Protein AF-A0A3C1UYN0-F1 (afdb_monomer_lite)

Structure (mmCIF, N/CA/C/O backbone):
data_AF-A0A3C1UYN0-F1
#
_entry.id   AF-A0A3C1UYN0-F1
#
loop_
_atom_site.group_PDB
_atom_site.id
_atom_site.type_symbol
_atom_site.label_atom_id
_atom_site.label_alt_id
_atom_site.label_comp_id
_atom_site.label_asym_id
_atom_site.label_entity_id
_atom_site.label_seq_id
_atom_site.pdbx_PDB_ins_code
_atom_site.Cartn_x
_atom_site.Cartn_y
_atom_site.Cartn_z
_atom_site.occupancy
_atom_site.B_iso_or_equiv
_atom_site.auth_seq_id
_atom_site.auth_comp_id
_atom_site.auth_asym_id
_atom_site.auth_atom_id
_atom_site.pdbx_PDB_model_num
ATOM 1 N N . MET A 1 1 ? 44.140 14.321 67.690 1.00 50.53 1 MET A N 1
ATOM 2 C CA . MET A 1 1 ? 43.763 12.973 68.189 1.00 50.53 1 MET A CA 1
ATOM 3 C C . MET A 1 1 ? 42.253 12.698 68.261 1.00 50.53 1 MET A C 1
ATOM 5 O O . MET A 1 1 ? 41.887 11.531 68.219 1.00 50.53 1 MET A O 1
ATOM 9 N N . ALA A 1 2 ? 41.360 13.699 68.309 1.00 46.03 2 ALA A N 1
ATOM 10 C CA . ALA A 1 2 ? 39.905 13.461 68.285 1.00 46.03 2 ALA A CA 1
ATOM 11 C C . ALA A 1 2 ? 39.346 13.078 66.892 1.00 46.03 2 ALA A C 1
ATOM 13 O O . ALA A 1 2 ? 38.415 12.284 66.801 1.00 46.03 2 ALA A O 1
ATOM 14 N N . HIS A 1 3 ? 39.953 13.566 65.803 1.00 46.09 3 HIS A N 1
ATOM 15 C CA . HIS A 1 3 ? 39.505 13.262 64.434 1.00 46.09 3 HIS A CA 1
ATOM 16 C C . HIS A 1 3 ? 39.894 11.857 63.940 1.00 46.09 3 HIS A C 1
ATOM 18 O O . HIS A 1 3 ? 39.139 11.249 63.188 1.00 46.09 3 HIS A O 1
ATOM 24 N N . LEU A 1 4 ? 41.001 11.286 64.431 1.00 42.03 4 LEU A N 1
ATOM 25 C CA . LEU A 1 4 ? 41.433 9.931 64.055 1.00 42.03 4 LEU A CA 1
ATOM 26 C C . LEU A 1 4 ? 40.538 8.838 64.677 1.00 42.03 4 LEU A C 1
ATOM 28 O O . LEU A 1 4 ? 40.306 7.800 64.067 1.00 42.03 4 LEU A O 1
ATOM 32 N N . LYS A 1 5 ? 39.962 9.101 65.861 1.00 44.06 5 LYS A N 1
ATOM 33 C CA . LYS A 1 5 ? 39.018 8.188 66.532 1.00 44.06 5 LYS A CA 1
ATOM 34 C C . LYS A 1 5 ? 37.637 8.161 65.861 1.00 44.06 5 LYS A C 1
ATOM 36 O O . LYS A 1 5 ? 36.986 7.123 65.864 1.00 44.06 5 LYS A O 1
ATOM 41 N N . ARG A 1 6 ? 37.204 9.271 65.248 1.00 49.34 6 ARG A N 1
ATOM 42 C CA . ARG A 1 6 ? 35.920 9.349 64.522 1.00 49.34 6 ARG A CA 1
ATOM 43 C C . ARG A 1 6 ? 35.964 8.637 63.166 1.00 49.34 6 ARG A C 1
ATOM 45 O O . ARG A 1 6 ? 34.986 7.996 62.799 1.00 49.34 6 ARG A O 1
ATOM 52 N N . LEU A 1 7 ? 37.107 8.676 62.479 1.00 49.53 7 LEU A N 1
ATOM 53 C CA . LEU A 1 7 ? 37.319 7.947 61.222 1.00 49.53 7 LEU A CA 1
ATOM 54 C C . LEU A 1 7 ? 37.394 6.428 61.431 1.00 49.53 7 LEU A C 1
ATOM 56 O O . LEU A 1 7 ? 36.741 5.688 60.703 1.00 49.53 7 LEU A O 1
ATOM 60 N N . ALA A 1 8 ? 38.089 5.963 62.474 1.00 49.22 8 ALA A N 1
ATOM 61 C CA . ALA A 1 8 ? 38.132 4.536 62.807 1.00 49.22 8 ALA A CA 1
ATOM 62 C C . ALA A 1 8 ? 36.753 3.984 63.221 1.00 49.22 8 ALA A C 1
ATOM 64 O O . ALA A 1 8 ? 36.406 2.864 62.860 1.00 49.22 8 ALA A O 1
ATOM 65 N N . SER A 1 9 ? 35.936 4.784 63.920 1.00 49.06 9 SER A N 1
ATOM 66 C CA . SER A 1 9 ? 34.584 4.379 64.332 1.00 49.06 9 SER A CA 1
ATOM 67 C C . SER A 1 9 ? 33.591 4.305 63.165 1.00 49.06 9 SER A C 1
ATOM 69 O O . SER A 1 9 ? 32.697 3.465 63.196 1.00 49.06 9 SER A O 1
ATOM 71 N N . CYS A 1 10 ? 33.746 5.143 62.133 1.00 49.25 10 CYS A N 1
ATOM 72 C CA . CYS A 1 10 ? 32.914 5.064 60.926 1.00 49.25 10 CYS A CA 1
ATOM 73 C C . CYS A 1 10 ? 33.326 3.888 60.033 1.00 49.25 10 CYS A C 1
ATOM 75 O O . CYS A 1 10 ? 32.461 3.215 59.482 1.00 49.25 10 CYS A O 1
ATOM 77 N N . LEU A 1 11 ? 34.627 3.586 59.938 1.00 50.56 11 LEU A N 1
ATOM 78 C CA . LEU A 1 11 ? 35.107 2.446 59.153 1.00 50.56 11 LEU A CA 1
ATOM 79 C C . LEU A 1 11 ? 34.659 1.105 59.761 1.00 50.56 11 LEU A C 1
ATOM 81 O O . LEU A 1 11 ? 34.267 0.201 59.028 1.00 50.56 11 LEU A O 1
ATOM 85 N N . LEU A 1 12 ? 34.648 0.995 61.097 1.00 49.59 12 LEU A N 1
ATOM 86 C CA . LEU A 1 12 ? 34.168 -0.204 61.792 1.00 49.59 12 LEU A CA 1
ATOM 87 C C . LEU A 1 12 ? 32.647 -0.390 61.656 1.00 49.59 12 LEU A C 1
ATOM 89 O O . LEU A 1 12 ? 32.185 -1.518 61.530 1.00 49.59 12 LEU A O 1
ATOM 93 N N . ALA A 1 13 ? 31.874 0.703 61.641 1.00 51.28 13 ALA A N 1
ATOM 94 C CA . ALA A 1 13 ? 30.423 0.655 61.456 1.00 51.28 13 ALA A CA 1
ATOM 95 C C . ALA A 1 13 ? 30.028 0.241 60.027 1.00 51.28 13 ALA A C 1
ATOM 97 O O . ALA A 1 13 ? 29.076 -0.513 59.854 1.00 51.28 13 ALA A O 1
ATOM 98 N N . VAL A 1 14 ? 30.789 0.660 59.010 1.00 53.06 14 VAL A N 1
ATOM 99 C CA . VAL A 1 14 ? 30.553 0.252 57.613 1.00 53.06 14 VAL A CA 1
ATOM 100 C C . VAL A 1 14 ? 30.940 -1.218 57.384 1.00 53.06 14 VAL A C 1
ATOM 102 O O . VAL A 1 14 ? 30.214 -1.940 56.707 1.00 53.06 14 VAL A O 1
ATOM 105 N N . LEU A 1 15 ? 32.010 -1.712 58.019 1.00 44.66 15 LEU A N 1
ATOM 106 C CA . LEU A 1 15 ? 32.400 -3.132 57.967 1.00 44.66 15 LEU A CA 1
ATOM 107 C C . LEU A 1 15 ? 31.405 -4.070 58.679 1.00 44.66 15 LEU A C 1
ATOM 109 O O . LEU A 1 15 ? 31.243 -5.221 58.271 1.00 44.66 15 LEU A O 1
ATOM 113 N N . LEU A 1 16 ? 30.703 -3.585 59.708 1.00 43.66 16 LEU A N 1
ATOM 114 C CA . LEU A 1 16 ? 29.704 -4.377 60.436 1.00 43.66 16 LEU A CA 1
ATOM 115 C C . LEU A 1 16 ? 28.366 -4.486 59.681 1.00 43.66 16 LEU A C 1
ATOM 117 O O . LEU A 1 16 ? 27.649 -5.465 59.847 1.00 43.66 16 LEU A O 1
ATOM 121 N N . VAL A 1 17 ? 28.052 -3.529 58.799 1.00 49.62 17 VAL A N 1
ATOM 122 C CA . VAL A 1 17 ? 26.850 -3.579 57.942 1.00 49.62 17 VAL A CA 1
ATOM 123 C C . VAL A 1 17 ? 27.055 -4.499 56.730 1.00 49.62 17 VAL A C 1
ATOM 125 O O . VAL A 1 17 ? 26.119 -5.176 56.317 1.00 49.62 17 VAL A O 1
ATOM 128 N N . VAL A 1 18 ? 28.283 -4.620 56.212 1.00 46.50 18 VAL A N 1
ATOM 129 C CA . VAL A 1 18 ? 28.599 -5.538 55.096 1.00 46.50 18 VAL A CA 1
ATOM 130 C C . VAL A 1 18 ? 28.599 -7.016 55.529 1.00 46.50 18 VAL A C 1
ATOM 132 O O . VAL A 1 18 ? 28.408 -7.901 54.702 1.00 46.50 18 VAL A O 1
ATOM 135 N N . THR A 1 19 ? 28.748 -7.307 56.825 1.00 43.91 19 THR A N 1
ATOM 136 C CA . THR A 1 19 ? 28.804 -8.684 57.362 1.00 43.91 19 THR A CA 1
ATOM 137 C C . THR A 1 19 ? 27.462 -9.225 57.872 1.00 43.91 19 THR A C 1
ATOM 139 O O . THR A 1 19 ? 27.383 -10.396 58.235 1.00 43.91 19 THR A O 1
ATOM 142 N N . LEU A 1 20 ? 26.399 -8.409 57.862 1.00 41.69 20 LEU A N 1
ATOM 143 C CA . LEU A 1 20 ? 25.041 -8.795 58.278 1.00 41.69 20 LEU A CA 1
ATOM 144 C C . LEU A 1 20 ? 24.097 -9.123 57.108 1.00 41.69 20 LEU A C 1
ATOM 146 O O . LEU A 1 20 ? 22.923 -9.398 57.340 1.00 41.69 20 LEU A O 1
ATOM 150 N N . ILE A 1 21 ? 24.595 -9.144 55.867 1.00 46.25 21 ILE A N 1
ATOM 151 C CA . ILE A 1 21 ? 23.870 -9.733 54.735 1.00 46.25 21 ILE A CA 1
ATOM 152 C C . ILE A 1 21 ? 24.085 -11.253 54.814 1.00 46.25 21 ILE A C 1
ATOM 154 O O . ILE A 1 21 ? 25.233 -11.692 54.708 1.00 46.25 21 ILE A O 1
ATOM 158 N N . PRO A 1 22 ? 23.042 -12.082 55.012 1.00 38.25 22 PRO A N 1
ATOM 159 C CA . PRO A 1 22 ? 23.180 -13.529 54.912 1.00 38.25 22 PRO A CA 1
ATOM 160 C C . PRO A 1 22 ? 23.763 -13.874 53.536 1.00 38.25 22 PRO A C 1
ATOM 162 O O . PRO A 1 22 ? 23.172 -13.556 52.506 1.00 38.25 22 PRO A O 1
ATOM 165 N N . GLY A 1 23 ? 24.953 -14.479 53.527 1.00 36.84 23 GLY A N 1
ATOM 166 C CA . GLY A 1 23 ? 25.757 -14.800 52.343 1.00 36.84 23 GLY A CA 1
ATOM 167 C C . GLY A 1 23 ? 25.192 -15.933 51.483 1.00 36.84 23 GLY A C 1
ATOM 168 O O . GLY A 1 23 ? 25.898 -16.888 51.177 1.00 36.84 23 GLY A O 1
ATOM 169 N N . GLY A 1 24 ? 23.924 -15.832 51.096 1.00 38.22 24 GLY A N 1
ATOM 170 C CA . GLY A 1 24 ? 23.230 -16.814 50.277 1.00 38.22 24 GLY A CA 1
ATOM 171 C C . GLY A 1 24 ? 21.988 -16.225 49.621 1.00 38.22 24 GLY A C 1
ATOM 172 O O . GLY A 1 24 ? 20.893 -16.613 49.987 1.00 38.22 24 GLY A O 1
ATOM 173 N N . ALA A 1 25 ? 22.165 -15.267 48.705 1.00 35.44 25 ALA A N 1
ATOM 174 C CA . ALA A 1 25 ? 21.208 -14.916 47.642 1.00 35.44 25 ALA A CA 1
ATOM 175 C C . ALA A 1 25 ? 21.795 -13.816 46.730 1.00 35.44 25 ALA A C 1
ATOM 177 O O . ALA A 1 25 ? 21.196 -12.770 46.518 1.00 35.44 25 ALA A O 1
ATOM 178 N N . LEU A 1 26 ? 22.999 -14.027 46.197 1.00 34.81 26 LEU A N 1
ATOM 179 C CA . LEU A 1 26 ? 23.403 -13.398 44.935 1.00 34.81 26 LEU A CA 1
ATOM 180 C C . LEU A 1 26 ? 23.264 -14.478 43.860 1.00 34.81 26 LEU A C 1
ATOM 182 O O . LEU A 1 26 ? 24.245 -14.991 43.330 1.00 34.81 26 LEU A O 1
ATOM 186 N N . GLN A 1 27 ? 22.018 -14.891 43.621 1.00 32.69 27 GLN A N 1
ATOM 187 C CA . GLN A 1 27 ? 21.652 -15.438 42.325 1.00 32.69 27 GLN A CA 1
ATOM 188 C C . GLN A 1 27 ? 21.582 -14.245 41.381 1.00 32.69 27 GLN A C 1
ATOM 190 O O . GLN A 1 27 ? 20.968 -13.224 41.687 1.00 32.69 27 GLN A O 1
ATOM 195 N N . THR A 1 28 ? 22.297 -14.365 40.272 1.00 31.72 28 THR A N 1
ATOM 196 C CA . THR A 1 28 ? 22.085 -13.582 39.062 1.00 31.72 28 THR A CA 1
ATOM 197 C C . THR A 1 28 ? 20.589 -13.364 38.871 1.00 31.72 28 THR A C 1
ATOM 199 O O . THR A 1 28 ? 19.851 -14.343 38.785 1.00 31.72 28 THR A O 1
ATOM 202 N N . ALA A 1 29 ? 20.145 -12.107 38.844 1.00 34.09 29 ALA A N 1
ATOM 203 C CA . ALA A 1 29 ? 18.816 -11.788 38.355 1.00 34.09 29 ALA A CA 1
ATOM 204 C C . ALA A 1 29 ? 18.772 -12.248 36.894 1.00 34.09 29 ALA A C 1
ATOM 206 O O . ALA A 1 29 ? 19.296 -11.578 36.004 1.00 34.09 29 ALA A O 1
ATOM 207 N N . GLU A 1 30 ? 18.227 -13.442 36.670 1.00 33.12 30 GLU A N 1
ATOM 208 C CA . GLU A 1 30 ? 17.590 -13.762 35.403 1.00 33.12 30 GLU A CA 1
ATOM 209 C C . GLU A 1 30 ? 16.625 -12.612 35.115 1.00 33.12 30 GLU A C 1
ATOM 211 O O . GLU A 1 30 ? 15.987 -12.093 36.034 1.00 33.12 30 GLU A O 1
ATOM 216 N N . ALA A 1 31 ? 16.583 -12.147 33.868 1.00 37.03 31 ALA A N 1
ATOM 217 C CA . ALA A 1 31 ? 15.584 -11.182 33.452 1.00 37.03 31 ALA A CA 1
ATOM 218 C C . ALA A 1 31 ? 14.214 -11.817 33.711 1.00 37.03 31 ALA A C 1
ATOM 220 O O . ALA A 1 31 ? 13.768 -12.659 32.938 1.00 37.03 31 ALA A O 1
ATOM 221 N N . THR A 1 32 ? 13.599 -11.489 34.847 1.00 41.66 32 THR A N 1
ATOM 222 C CA . THR A 1 32 ? 12.264 -11.959 35.182 1.00 41.66 32 THR A CA 1
ATOM 223 C C . THR A 1 32 ? 11.344 -11.361 34.131 1.00 41.66 32 THR A C 1
ATOM 225 O O . THR A 1 32 ? 11.115 -10.151 34.132 1.00 41.66 32 THR A O 1
ATOM 228 N N . GLU A 1 33 ? 10.891 -12.180 33.183 1.00 55.75 33 GLU A N 1
ATOM 229 C CA . GLU A 1 33 ? 9.870 -11.769 32.227 1.00 55.75 33 GLU A CA 1
ATOM 230 C C . GLU A 1 33 ? 8.678 -11.221 33.018 1.00 55.75 33 GLU A C 1
ATOM 232 O O . GLU A 1 33 ? 8.200 -11.854 33.962 1.00 55.75 33 GLU A O 1
ATOM 237 N N . THR A 1 34 ? 8.227 -10.012 32.680 1.00 65.62 34 THR A N 1
ATOM 238 C CA . THR A 1 34 ? 7.018 -9.428 33.266 1.00 65.62 34 THR A CA 1
ATOM 239 C C . THR A 1 34 ? 5.837 -10.357 32.981 1.00 65.62 34 THR A C 1
ATOM 241 O O . THR A 1 34 ? 5.560 -10.616 31.803 1.00 65.62 34 THR A O 1
ATOM 244 N N . PRO A 1 35 ? 5.133 -10.863 34.013 1.00 80.06 35 PRO A N 1
ATOM 245 C CA . PRO A 1 35 ? 4.028 -11.790 33.816 1.00 80.06 35 PRO A CA 1
ATOM 246 C C . PRO A 1 35 ? 2.983 -11.227 32.856 1.00 80.06 35 PRO A C 1
ATOM 248 O O . PRO A 1 35 ? 2.563 -10.076 32.975 1.00 80.06 35 PRO A O 1
ATOM 251 N N . THR A 1 36 ? 2.576 -12.053 31.894 1.00 85.81 36 THR A N 1
ATOM 252 C CA . THR A 1 36 ? 1.597 -11.696 30.865 1.00 85.81 36 THR A CA 1
ATOM 253 C C . THR A 1 36 ? 0.466 -12.721 30.858 1.00 85.81 36 THR A C 1
ATOM 255 O O . THR A 1 36 ? 0.711 -13.925 30.914 1.00 85.81 36 THR A O 1
ATOM 258 N N . LEU A 1 37 ? -0.779 -12.248 30.792 1.00 87.62 37 LEU A N 1
ATOM 259 C CA . LEU A 1 37 ? -1.987 -13.057 30.651 1.00 87.62 37 LEU A CA 1
ATOM 260 C C . LEU A 1 37 ? -2.541 -12.901 29.234 1.00 87.62 37 LEU A C 1
ATOM 262 O O . LEU A 1 37 ? -2.675 -11.784 28.729 1.00 87.62 37 LEU A O 1
ATOM 266 N N . THR A 1 38 ? -2.874 -14.019 28.593 1.00 87.88 38 THR A N 1
ATOM 267 C CA . THR A 1 38 ? -3.329 -14.056 27.194 1.00 87.88 38 THR A CA 1
ATOM 268 C C . THR A 1 38 ? -4.447 -15.097 27.052 1.00 87.88 38 THR A C 1
ATOM 270 O O . THR A 1 38 ? -4.182 -16.225 26.643 1.00 87.88 38 THR A O 1
ATOM 273 N N . PRO A 1 39 ? -5.690 -14.791 27.473 1.00 88.12 39 PRO A N 1
ATOM 274 C CA . PRO A 1 39 ? -6.827 -15.672 27.214 1.00 88.12 39 PRO A CA 1
ATOM 275 C C . PRO A 1 39 ? -7.014 -15.920 25.711 1.00 88.12 39 PRO A C 1
ATOM 277 O O . PRO A 1 39 ? -6.682 -15.065 24.885 1.00 88.12 39 PRO A O 1
ATOM 280 N N . ASP A 1 40 ? -7.585 -17.079 25.370 1.00 85.75 40 ASP A N 1
ATOM 281 C CA . ASP A 1 40 ? -7.901 -17.414 23.983 1.00 85.75 40 ASP A CA 1
ATOM 282 C C . ASP A 1 40 ? -8.836 -16.355 23.371 1.00 85.75 40 ASP A C 1
ATOM 284 O O . ASP A 1 40 ? -9.818 -15.948 24.006 1.00 85.75 40 ASP A O 1
ATOM 288 N N . PRO A 1 41 ? -8.562 -15.897 22.139 1.00 86.12 41 PRO A N 1
ATOM 289 C CA . PRO A 1 41 ? -9.406 -14.920 21.473 1.00 86.12 41 PRO A CA 1
ATOM 290 C C . PRO A 1 41 ? -10.778 -15.513 21.136 1.00 86.12 41 PRO A C 1
ATOM 292 O O . PRO A 1 41 ? -10.902 -16.669 20.727 1.00 86.12 41 PRO A O 1
ATOM 295 N N . VAL A 1 42 ? -11.818 -14.688 21.237 1.00 85.44 42 VAL A N 1
ATOM 296 C CA . VAL A 1 42 ? -13.177 -15.056 20.830 1.00 85.44 42 VAL A CA 1
ATOM 297 C C . VAL A 1 42 ? -13.378 -14.653 19.375 1.00 85.44 42 VAL A C 1
ATOM 299 O O . VAL A 1 42 ? -13.239 -13.480 19.032 1.00 85.44 42 VAL A O 1
ATOM 302 N N . VAL A 1 43 ? -13.731 -15.615 18.520 1.00 78.69 43 VAL A N 1
ATOM 303 C CA . VAL A 1 43 ? -13.948 -15.398 17.083 1.00 78.69 43 VAL A CA 1
ATOM 304 C C . VAL A 1 43 ? -15.414 -15.645 16.736 1.00 78.69 43 VAL A C 1
ATOM 306 O O . VAL A 1 43 ? -15.921 -16.749 16.934 1.00 78.69 43 VAL A O 1
ATOM 309 N N . ASN A 1 44 ? -16.092 -14.648 16.163 1.00 75.50 44 ASN A N 1
ATOM 310 C CA . ASN A 1 44 ? -17.348 -14.873 15.453 1.00 75.50 44 ASN A CA 1
ATOM 311 C C . ASN A 1 44 ? -17.028 -15.334 14.027 1.00 75.50 44 ASN A C 1
ATOM 313 O O . ASN A 1 44 ? -16.635 -14.531 13.183 1.00 75.50 44 ASN A O 1
ATOM 317 N N . SER A 1 45 ? -17.213 -16.625 13.749 1.00 66.69 45 SER A N 1
ATOM 318 C CA . SER A 1 45 ? -16.909 -17.211 12.439 1.00 66.69 45 SER A CA 1
ATOM 319 C C . SER A 1 45 ? -17.837 -16.753 11.311 1.00 66.69 45 SER A C 1
ATOM 321 O O . SER A 1 45 ? -17.454 -16.894 10.155 1.00 66.69 45 SER A O 1
ATOM 323 N N . ALA A 1 46 ? -19.031 -16.223 11.612 1.00 58.81 46 ALA A N 1
ATOM 324 C CA . ALA A 1 46 ? -19.941 -15.717 10.582 1.00 58.81 46 ALA A CA 1
ATOM 325 C C . ALA A 1 46 ? -19.373 -14.452 9.927 1.00 58.81 46 ALA A C 1
ATOM 327 O O . ALA A 1 46 ? -19.329 -14.345 8.706 1.00 58.81 46 ALA A O 1
ATOM 328 N N . ASP A 1 47 ? -18.844 -13.546 10.745 1.00 62.91 47 ASP A N 1
ATOM 329 C CA . ASP A 1 47 ? -18.383 -12.233 10.291 1.00 62.91 47 ASP A CA 1
ATOM 330 C C . ASP A 1 47 ? -16.860 -12.103 10.377 1.00 62.91 47 ASP A C 1
ATOM 332 O O . ASP A 1 47 ? -16.310 -11.030 10.157 1.00 62.91 47 ASP A O 1
ATOM 336 N N . ASN A 1 48 ? -16.164 -13.192 10.711 1.00 67.50 48 ASN A N 1
ATOM 337 C CA . ASN A 1 48 ? -14.723 -13.262 10.938 1.00 67.50 48 ASN A CA 1
ATOM 338 C C . ASN A 1 48 ? -14.194 -12.126 11.836 1.00 67.50 48 ASN A C 1
ATOM 340 O O . ASN A 1 48 ? -13.127 -11.579 11.568 1.00 67.50 48 ASN A O 1
ATOM 344 N N . VAL A 1 49 ? -14.966 -11.724 12.851 1.00 75.69 49 VAL A N 1
ATOM 345 C CA . VAL A 1 49 ? -14.589 -10.700 13.839 1.00 75.69 49 VAL A CA 1
ATOM 346 C C . VAL A 1 49 ? -13.998 -11.392 15.058 1.00 75.69 49 VAL A C 1
ATOM 348 O O . VAL A 1 49 ? -14.599 -12.317 15.604 1.00 75.69 49 VAL A O 1
ATOM 351 N N . THR A 1 50 ? -12.850 -10.906 15.506 1.00 80.75 50 THR A N 1
ATOM 352 C CA . THR A 1 50 ? -12.100 -11.423 16.646 1.00 80.75 50 THR A CA 1
ATOM 353 C C . THR A 1 50 ? -12.014 -10.364 17.735 1.00 80.75 50 THR A C 1
ATOM 355 O O . THR A 1 50 ? -11.563 -9.249 17.473 1.00 80.75 50 THR A O 1
ATOM 358 N N . LEU A 1 51 ? -12.385 -10.732 18.960 1.00 89.50 51 LEU A N 1
ATOM 359 C CA . LEU A 1 51 ? -12.089 -9.984 20.179 1.00 89.50 51 LEU A CA 1
ATOM 360 C C . LEU A 1 51 ? -10.978 -10.720 20.936 1.00 89.50 51 LEU A C 1
ATOM 362 O O . LEU A 1 51 ? -11.163 -11.861 21.362 1.00 89.50 51 LEU A O 1
ATOM 366 N N . SER A 1 52 ? -9.833 -10.072 21.113 1.00 90.44 52 SER A N 1
ATOM 367 C CA . SER A 1 52 ? -8.733 -10.554 21.945 1.00 90.44 52 SER A CA 1
ATOM 368 C C . SER A 1 52 ? -8.520 -9.632 23.141 1.00 90.44 52 SER A C 1
ATOM 370 O O . SER A 1 52 ? -8.877 -8.450 23.124 1.00 90.44 52 SER A O 1
ATOM 372 N N . LYS A 1 53 ? -7.954 -10.193 24.210 1.00 93.25 53 LYS A N 1
ATOM 373 C CA . LYS A 1 53 ? -7.649 -9.470 25.440 1.00 93.25 53 LYS A CA 1
ATOM 374 C C . LYS A 1 53 ? -6.325 -9.955 26.005 1.00 93.25 53 LYS A C 1
ATOM 376 O O . LYS A 1 53 ? -6.077 -11.155 26.018 1.00 93.25 53 LYS A O 1
ATOM 381 N N . THR A 1 54 ? -5.488 -9.040 26.469 1.00 94.25 54 THR A N 1
ATOM 382 C CA . THR A 1 54 ? -4.203 -9.347 27.105 1.00 94.25 54 THR A CA 1
ATOM 383 C C . THR A 1 54 ? -4.017 -8.494 28.351 1.00 94.25 54 THR A C 1
ATOM 385 O O . THR A 1 54 ? -4.633 -7.436 28.475 1.00 94.25 54 THR A O 1
ATOM 388 N N . ALA A 1 55 ? -3.187 -8.948 29.288 1.00 94.44 55 ALA A N 1
ATOM 389 C CA . ALA A 1 55 ? -2.781 -8.140 30.431 1.00 94.44 55 ALA A CA 1
ATOM 390 C C . ALA A 1 55 ? -1.296 -8.331 30.735 1.00 94.44 55 ALA A C 1
ATOM 392 O O . ALA A 1 55 ? -0.819 -9.462 30.742 1.00 94.44 55 ALA A O 1
ATOM 393 N N . VAL A 1 56 ? -0.579 -7.246 31.010 1.00 94.25 56 VAL A N 1
ATOM 394 C CA . VAL A 1 56 ? 0.839 -7.257 31.389 1.00 94.25 56 VAL A CA 1
ATOM 395 C C . VAL A 1 56 ? 0.969 -6.685 32.792 1.00 94.25 56 VAL A C 1
ATOM 397 O O . VAL A 1 56 ? 0.422 -5.622 33.087 1.00 94.25 56 VAL A O 1
ATOM 400 N N . GLN A 1 57 ? 1.682 -7.381 33.671 1.00 91.56 57 GLN A N 1
ATOM 401 C CA . GLN A 1 57 ? 1.893 -6.913 35.034 1.00 91.56 57 GLN A CA 1
ATOM 402 C C . GLN A 1 57 ? 2.846 -5.709 35.049 1.00 91.56 57 GLN A C 1
ATOM 404 O O . GLN A 1 57 ? 3.976 -5.799 34.569 1.00 91.56 57 GLN A O 1
ATOM 409 N N . THR A 1 58 ? 2.410 -4.591 35.634 1.00 91.38 58 THR A N 1
ATOM 410 C CA . THR A 1 58 ? 3.205 -3.354 35.746 1.00 91.38 58 THR A CA 1
ATOM 411 C C . THR A 1 58 ? 3.708 -3.089 37.163 1.00 91.38 58 THR A C 1
ATOM 413 O O . THR A 1 58 ? 4.699 -2.381 37.337 1.00 91.38 58 THR A O 1
ATOM 416 N N . ALA A 1 59 ? 3.054 -3.664 38.175 1.00 87.56 59 ALA A N 1
ATOM 417 C CA . ALA A 1 59 ? 3.510 -3.692 39.564 1.00 87.56 59 ALA A CA 1
ATOM 418 C C . ALA A 1 59 ?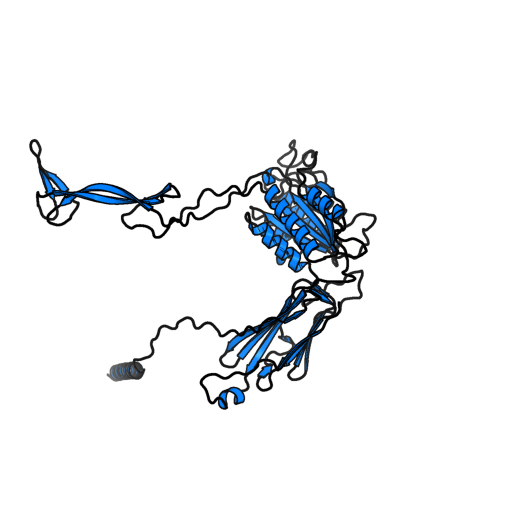 3.017 -4.972 40.260 1.00 87.56 59 ALA A C 1
ATOM 420 O O . ALA A 1 59 ? 2.282 -5.760 39.672 1.00 87.56 59 ALA A O 1
ATOM 421 N N . ILE A 1 60 ? 3.398 -5.180 41.524 1.00 83.44 60 ILE A N 1
ATOM 422 C CA . ILE A 1 60 ? 3.029 -6.384 42.297 1.00 83.44 60 ILE A CA 1
ATOM 423 C C . ILE A 1 60 ? 1.518 -6.656 42.246 1.00 83.44 60 ILE A C 1
ATOM 425 O O . ILE A 1 60 ? 1.104 -7.802 42.094 1.00 83.44 60 ILE A O 1
ATOM 429 N N . ASP A 1 61 ? 0.710 -5.607 42.326 1.00 87.50 61 ASP A N 1
ATOM 430 C CA . ASP A 1 61 ? -0.747 -5.649 42.345 1.00 87.50 61 ASP A CA 1
ATOM 431 C C . ASP A 1 61 ? -1.391 -4.906 41.165 1.00 87.50 61 ASP A C 1
ATOM 433 O O . ASP A 1 61 ? -2.610 -4.807 41.131 1.00 87.50 61 ASP A O 1
ATOM 437 N N . GLU A 1 62 ? -0.622 -4.425 40.182 1.00 92.88 62 GLU A N 1
ATOM 438 C CA . GLU A 1 62 ? -1.138 -3.613 39.069 1.00 92.88 62 GLU A CA 1
ATOM 439 C C . GLU A 1 62 ? -0.884 -4.260 37.709 1.00 92.88 62 GLU A C 1
ATOM 441 O O . GLU A 1 62 ? 0.201 -4.786 37.441 1.00 92.88 62 GLU A O 1
ATOM 446 N N . TRP A 1 63 ? -1.885 -4.168 36.836 1.00 94.62 63 TRP A N 1
ATOM 447 C CA . TRP A 1 63 ? -1.886 -4.772 35.508 1.00 94.62 63 TRP A CA 1
ATOM 448 C C . TRP A 1 63 ? -2.371 -3.776 34.464 1.00 94.62 63 TRP A C 1
ATOM 450 O O . TRP A 1 63 ? -3.384 -3.109 34.660 1.00 94.62 63 TRP A O 1
ATOM 460 N N . GLU A 1 64 ? -1.681 -3.718 33.331 1.00 96.62 64 GLU A N 1
ATOM 461 C CA . GLU A 1 64 ? -2.132 -3.012 32.137 1.00 96.62 64 GLU A CA 1
ATOM 462 C C . GLU A 1 64 ? -2.849 -3.991 31.213 1.00 96.62 64 GLU A C 1
ATOM 464 O O . GLU A 1 64 ? -2.274 -4.984 30.774 1.00 96.62 64 GLU A O 1
ATOM 469 N N . VAL A 1 65 ? -4.120 -3.723 30.942 1.00 96.50 65 VAL A N 1
ATOM 470 C CA . VAL A 1 65 ? -5.021 -4.577 30.177 1.00 96.50 65 VAL A CA 1
ATOM 471 C C . VAL A 1 65 ? -5.275 -3.948 28.815 1.00 96.50 65 VAL A C 1
ATOM 473 O O . VAL A 1 65 ? -5.593 -2.766 28.732 1.00 96.50 65 VAL A O 1
ATOM 476 N N . THR A 1 66 ? -5.174 -4.742 27.750 1.00 95.44 66 THR A N 1
ATOM 477 C CA . THR A 1 66 ? -5.477 -4.321 26.377 1.00 95.44 66 THR A CA 1
ATOM 478 C C . THR A 1 66 ? -6.562 -5.210 25.780 1.00 95.44 66 THR A C 1
ATOM 480 O O . THR A 1 66 ? -6.404 -6.428 25.728 1.00 95.44 66 THR A O 1
ATOM 483 N N . LEU A 1 67 ? -7.654 -4.611 25.299 1.00 93.50 67 LEU A N 1
ATOM 484 C CA . LEU A 1 67 ? -8.605 -5.265 24.398 1.00 93.50 67 LEU A CA 1
ATOM 485 C C . LEU A 1 67 ? -8.309 -4.866 22.963 1.00 93.50 67 LEU A C 1
ATOM 487 O O . LEU A 1 67 ? -8.038 -3.699 22.680 1.00 93.50 67 LEU A O 1
ATOM 491 N N . GLN A 1 68 ? -8.425 -5.825 22.055 1.00 89.94 68 GLN A N 1
ATOM 492 C CA . GLN A 1 68 ? -8.268 -5.602 20.631 1.00 89.94 68 GLN A CA 1
ATOM 493 C C . GLN A 1 68 ? -9.404 -6.268 19.861 1.00 89.94 68 GLN A C 1
ATOM 495 O O . GLN A 1 68 ? -9.741 -7.430 20.075 1.00 89.94 68 GLN A O 1
ATOM 500 N N . ILE A 1 69 ? -9.977 -5.516 18.930 1.00 85.25 69 ILE A N 1
ATOM 501 C CA . ILE A 1 69 ? -10.955 -6.000 17.964 1.00 85.25 69 ILE A CA 1
ATOM 502 C C . ILE A 1 69 ? -10.277 -6.016 16.602 1.00 85.25 69 ILE A C 1
ATOM 504 O O . ILE A 1 69 ? -9.670 -5.025 16.198 1.00 85.25 69 ILE A O 1
ATOM 508 N N . SER A 1 70 ? -10.370 -7.132 15.891 1.00 75.00 70 SER A N 1
ATOM 509 C CA . SER A 1 70 ? -9.776 -7.316 14.563 1.00 75.00 70 SER A CA 1
ATOM 510 C C . SER A 1 70 ? -10.659 -8.210 13.690 1.00 75.00 70 SER A C 1
ATOM 512 O O . SER A 1 70 ? -11.609 -8.812 14.183 1.00 75.00 70 SER A O 1
ATOM 514 N N . GLY A 1 71 ? -10.371 -8.298 12.390 1.00 65.75 71 GLY A N 1
ATOM 515 C CA . GLY A 1 71 ? -11.134 -9.138 11.459 1.00 65.75 71 GLY A CA 1
ATOM 516 C C . GLY A 1 71 ? -12.192 -8.372 10.650 1.00 65.75 71 GLY A C 1
ATOM 517 O O . GLY A 1 71 ? -11.943 -7.232 10.274 1.00 65.75 71 GLY A O 1
ATOM 518 N N . GLY A 1 72 ? -13.330 -9.003 10.331 1.00 54.94 72 GLY A N 1
ATOM 519 C CA . GLY A 1 72 ? -14.458 -8.393 9.605 1.00 54.94 72 GLY A CA 1
ATOM 520 C C . GLY A 1 72 ? -14.622 -8.857 8.147 1.00 54.94 72 GLY A C 1
ATOM 521 O O . GLY A 1 72 ? -13.967 -8.384 7.216 1.00 54.94 72 GLY A O 1
ATOM 522 N N . GLY A 1 73 ? -15.570 -9.759 7.905 1.00 52.44 73 GLY A N 1
ATOM 523 C CA . GLY A 1 73 ? -15.875 -10.366 6.615 1.00 52.44 73 GLY A CA 1
ATOM 524 C C . GLY A 1 73 ? -16.915 -11.481 6.689 1.00 52.44 73 GLY A C 1
ATOM 525 O O . GLY A 1 73 ? -16.520 -12.635 6.678 1.00 52.44 73 GLY A O 1
ATOM 526 N N . SER A 1 74 ? -18.214 -11.152 6.649 1.00 44.72 74 SER A N 1
ATOM 527 C CA . SER A 1 74 ? -19.100 -11.563 5.539 1.00 44.72 74 SER A CA 1
ATOM 528 C C . SER A 1 74 ? -20.517 -10.933 5.606 1.00 44.72 74 SER A C 1
ATOM 530 O O . SER A 1 74 ? -21.155 -10.932 6.644 1.00 44.72 74 SER A O 1
ATOM 532 N N . THR A 1 75 ? -21.017 -10.456 4.447 1.00 41.53 75 THR A N 1
ATOM 533 C CA . THR A 1 75 ? -22.426 -10.103 4.074 1.00 41.53 75 THR A CA 1
ATOM 534 C C . THR A 1 75 ? -23.119 -8.910 4.783 1.00 41.53 75 THR A C 1
ATOM 536 O O . THR A 1 75 ? -22.803 -8.600 5.915 1.00 41.53 75 THR A O 1
ATOM 539 N N . SER A 1 76 ? -24.046 -8.122 4.209 1.00 39.19 76 SER A N 1
ATOM 540 C CA . SER A 1 76 ? -24.734 -8.113 2.899 1.00 39.19 76 SER A CA 1
ATOM 541 C C . SER A 1 76 ? -24.854 -6.719 2.238 1.00 39.19 76 SER A C 1
ATOM 543 O O . SER A 1 76 ? -25.443 -6.624 1.168 1.00 39.19 76 SER A O 1
ATOM 545 N N . VAL A 1 77 ? -24.286 -5.640 2.793 1.00 48.47 77 VAL A N 1
ATOM 546 C CA . VAL A 1 77 ? -24.107 -4.351 2.081 1.00 48.47 77 VAL A CA 1
ATOM 547 C C . VAL A 1 77 ? -22.846 -3.651 2.607 1.00 48.47 77 VAL A C 1
ATOM 549 O O . VAL A 1 77 ? -22.923 -2.671 3.341 1.00 48.47 77 VAL A O 1
ATOM 552 N N . LYS A 1 78 ? -21.650 -4.151 2.265 1.00 53.50 78 LYS A N 1
ATOM 553 C CA . LYS A 1 78 ? -20.424 -3.379 2.534 1.00 53.50 78 LYS A CA 1
ATOM 554 C C . LYS A 1 78 ? -20.395 -2.169 1.588 1.00 53.50 78 LYS A C 1
ATOM 556 O O . LYS A 1 78 ? -20.573 -2.380 0.378 1.00 53.50 78 LYS A O 1
ATOM 561 N N . PRO A 1 79 ? -20.179 -0.933 2.086 1.00 61.28 79 PRO A N 1
ATOM 562 C CA . PRO A 1 79 ? -19.990 0.221 1.219 1.00 61.28 79 PRO A CA 1
ATOM 563 C C . PRO A 1 79 ? -18.847 -0.088 0.256 1.00 61.28 79 PRO A C 1
ATOM 565 O O . PRO A 1 79 ? -17.804 -0.608 0.655 1.00 61.28 79 PRO A O 1
ATOM 568 N N . GLN A 1 80 ? -19.082 0.156 -1.029 1.00 75.75 80 GLN A N 1
ATOM 569 C CA . GLN A 1 80 ? -18.079 -0.121 -2.039 1.00 75.75 80 GLN A CA 1
ATOM 570 C C . GLN A 1 80 ? -16.859 0.771 -1.793 1.00 75.75 80 GLN A C 1
ATOM 572 O O . GLN A 1 80 ? -17.004 1.966 -1.536 1.00 75.75 80 GLN A O 1
ATOM 577 N N . ILE A 1 81 ? -15.663 0.198 -1.872 1.00 83.62 81 ILE A N 1
ATOM 578 C CA . ILE A 1 81 ? -14.409 0.956 -1.841 1.00 83.62 81 ILE A CA 1
ATOM 579 C C . ILE A 1 81 ? -13.803 1.028 -3.240 1.00 83.62 81 ILE A C 1
ATOM 581 O O . ILE A 1 81 ? -13.967 0.114 -4.048 1.00 83.62 81 ILE A O 1
ATOM 585 N N . ASP A 1 82 ? -13.070 2.100 -3.514 1.00 90.38 82 ASP A N 1
ATOM 586 C CA . ASP A 1 82 ? -12.356 2.289 -4.771 1.00 90.38 82 ASP A CA 1
ATOM 587 C C . ASP A 1 82 ? -10.856 2.307 -4.509 1.00 90.38 82 ASP A C 1
ATOM 589 O O . ASP A 1 82 ? -10.373 3.101 -3.708 1.00 90.38 82 ASP A O 1
ATOM 593 N N . ILE A 1 83 ? -10.112 1.455 -5.205 1.00 94.31 83 ILE A N 1
ATOM 594 C CA . ILE A 1 83 ? -8.657 1.363 -5.103 1.00 94.31 83 ILE A CA 1
ATOM 595 C C . ILE A 1 83 ? -8.067 1.655 -6.480 1.00 94.31 83 ILE A C 1
ATOM 597 O O . ILE A 1 83 ? -8.480 1.069 -7.479 1.00 94.31 83 ILE A O 1
ATOM 601 N N . VAL A 1 84 ? -7.079 2.543 -6.554 1.00 97.94 84 VAL A N 1
ATOM 602 C CA . VAL A 1 84 ? -6.274 2.741 -7.763 1.00 97.94 84 VAL A CA 1
ATOM 603 C C . VAL A 1 84 ? -4.819 2.431 -7.463 1.00 97.94 84 VAL A C 1
ATOM 605 O O . VAL A 1 84 ? -4.193 3.071 -6.619 1.00 97.94 84 VAL A O 1
ATOM 608 N N . LEU A 1 85 ? -4.293 1.451 -8.192 1.00 98.31 85 LEU A N 1
ATOM 609 C CA . LEU A 1 85 ? -2.887 1.077 -8.179 1.00 98.31 85 LEU A CA 1
ATOM 610 C C . LEU A 1 85 ? -2.148 1.970 -9.178 1.00 98.31 85 LEU A C 1
ATOM 612 O O . LEU A 1 85 ? -2.417 1.908 -10.379 1.00 98.31 85 LEU A O 1
ATOM 616 N N . VAL A 1 86 ? -1.251 2.822 -8.686 1.00 98.25 86 VAL A N 1
ATOM 617 C CA . VAL A 1 86 ? -0.426 3.733 -9.488 1.00 98.25 86 VAL A CA 1
ATOM 618 C C . VAL A 1 86 ? 1.005 3.227 -9.427 1.00 98.25 86 VAL A C 1
ATOM 620 O O . VAL A 1 86 ? 1.652 3.305 -8.388 1.00 98.25 86 VAL A O 1
ATOM 623 N N . THR A 1 87 ? 1.487 2.667 -10.528 1.00 96.62 87 THR A N 1
ATOM 624 C CA . THR A 1 87 ? 2.736 1.895 -10.524 1.00 96.62 87 THR A CA 1
ATOM 625 C C . THR A 1 87 ? 3.748 2.512 -11.463 1.00 96.62 87 THR A C 1
ATOM 627 O O . THR A 1 87 ? 3.411 2.830 -12.608 1.00 96.62 87 THR A O 1
ATOM 630 N N . ASP A 1 88 ? 4.973 2.661 -10.973 1.00 95.38 88 ASP A N 1
ATOM 631 C CA . ASP A 1 88 ? 6.107 3.060 -11.789 1.00 95.38 88 ASP A CA 1
ATOM 632 C C . ASP A 1 88 ? 6.480 1.940 -12.773 1.00 95.38 88 ASP A C 1
ATOM 634 O O . ASP A 1 88 ? 6.553 0.766 -12.416 1.00 95.38 88 ASP A O 1
ATOM 638 N N . TYR A 1 89 ? 6.682 2.318 -14.027 1.00 95.00 89 TYR A N 1
ATOM 639 C CA . TYR A 1 89 ? 7.157 1.502 -15.144 1.00 95.00 89 TYR A CA 1
ATOM 640 C C . TYR A 1 89 ? 8.344 2.197 -15.838 1.00 95.00 89 TYR A C 1
ATOM 642 O O . TYR A 1 89 ? 8.625 1.956 -17.017 1.00 95.00 89 TYR A O 1
ATOM 650 N N . SER A 1 90 ? 9.028 3.106 -15.140 1.00 91.69 90 SER A N 1
ATOM 651 C CA . SER A 1 90 ? 10.318 3.661 -15.543 1.00 91.69 90 SER A CA 1
ATOM 652 C C . SER A 1 90 ? 11.344 2.547 -15.789 1.00 91.69 90 SER A C 1
ATOM 654 O O . SER A 1 90 ? 11.185 1.406 -15.356 1.00 91.69 90 SER A O 1
ATOM 656 N N . GLU A 1 91 ? 12.406 2.846 -16.538 1.00 88.38 91 GLU A N 1
ATOM 657 C CA . GLU A 1 91 ? 13.395 1.825 -16.911 1.00 88.38 91 GLU A CA 1
ATOM 658 C C . GLU A 1 91 ? 14.074 1.172 -15.697 1.00 88.38 91 GLU A C 1
ATOM 660 O O . GLU A 1 91 ? 14.430 -0.006 -15.770 1.00 88.38 91 GLU A O 1
ATOM 665 N N . SER A 1 92 ? 14.199 1.885 -14.569 1.00 87.06 92 SER A N 1
ATOM 666 C CA . SER A 1 92 ? 14.775 1.340 -13.334 1.00 87.06 92 SER A CA 1
ATOM 667 C C . SER A 1 92 ? 13.980 0.165 -12.772 1.00 87.06 92 SER A C 1
ATOM 669 O O . SER A 1 92 ? 14.586 -0.734 -12.185 1.00 87.06 92 SER A O 1
ATOM 671 N N . MET A 1 93 ? 12.675 0.096 -13.047 1.00 89.69 93 MET A N 1
ATOM 672 C CA . MET A 1 93 ? 11.810 -1.007 -12.626 1.00 89.69 93 MET A CA 1
ATOM 673 C C . MET A 1 93 ? 12.121 -2.328 -13.351 1.00 89.69 93 MET A C 1
ATOM 675 O O . MET A 1 93 ? 11.710 -3.393 -12.893 1.00 89.69 93 MET A O 1
ATOM 679 N N . ASN A 1 94 ? 12.888 -2.303 -14.445 1.00 88.81 94 ASN A N 1
ATOM 680 C CA . ASN A 1 94 ? 13.362 -3.526 -15.103 1.00 88.81 94 ASN A CA 1
ATOM 681 C C . ASN A 1 94 ? 14.612 -4.115 -14.434 1.00 88.81 94 ASN A C 1
ATOM 683 O O . ASN A 1 94 ? 15.022 -5.225 -14.772 1.00 88.81 94 ASN A O 1
ATOM 687 N N . ASN A 1 95 ? 15.232 -3.396 -13.493 1.00 86.25 95 ASN A N 1
ATOM 688 C CA . ASN A 1 95 ? 16.387 -3.914 -12.773 1.00 86.25 95 ASN A CA 1
ATOM 689 C C . ASN A 1 95 ? 15.985 -5.109 -11.910 1.00 86.25 95 ASN A C 1
ATOM 691 O O . ASN A 1 95 ? 14.925 -5.117 -11.286 1.00 86.25 95 ASN A O 1
ATOM 695 N N . HIS A 1 96 ? 16.857 -6.109 -11.855 1.00 82.62 96 HIS A N 1
ATOM 696 C CA . HIS A 1 96 ? 16.645 -7.301 -11.044 1.00 82.62 96 HIS A CA 1
ATOM 697 C C . HIS A 1 96 ? 16.968 -7.040 -9.575 1.00 82.62 96 HIS A C 1
ATOM 699 O O . HIS A 1 96 ? 17.897 -6.293 -9.245 1.00 82.62 96 HIS A O 1
ATOM 705 N N . VAL A 1 97 ? 16.191 -7.664 -8.694 1.00 74.69 97 VAL A N 1
ATOM 706 C CA . VAL A 1 97 ? 16.453 -7.675 -7.256 1.00 74.69 97 VAL A CA 1
ATOM 707 C C . VAL A 1 97 ? 17.048 -9.025 -6.891 1.00 74.69 97 VAL A C 1
ATOM 709 O O . VAL A 1 97 ? 16.441 -10.065 -7.115 1.00 74.69 97 VAL A O 1
ATOM 712 N N . TYR A 1 98 ? 18.231 -9.003 -6.287 1.00 71.81 98 TYR A N 1
ATOM 713 C CA . TYR A 1 98 ? 18.913 -10.210 -5.829 1.00 71.81 98 TYR A CA 1
ATOM 714 C C . TYR A 1 98 ? 18.713 -10.361 -4.320 1.00 71.81 98 TYR A C 1
ATOM 716 O O . TYR A 1 98 ? 19.009 -9.441 -3.554 1.00 71.81 98 TYR A O 1
ATOM 724 N N . GLY A 1 99 ? 18.189 -11.508 -3.888 1.00 58.62 99 GLY A N 1
ATOM 725 C CA . GLY A 1 99 ? 17.913 -11.786 -2.479 1.00 58.62 99 GLY A CA 1
ATOM 726 C C . GLY A 1 99 ? 19.165 -12.229 -1.730 1.00 58.62 99 GLY A C 1
ATOM 727 O O . GLY A 1 99 ? 19.677 -13.311 -1.980 1.00 58.62 99 GLY A O 1
ATOM 728 N N . GLY A 1 100 ? 19.669 -11.434 -0.786 1.00 54.28 100 GLY A N 1
ATOM 729 C CA . GLY A 1 100 ? 20.805 -11.850 0.039 1.00 54.28 100 GLY A CA 1
ATOM 730 C C . GLY A 1 100 ? 20.431 -12.990 0.990 1.00 54.28 100 GLY A C 1
ATOM 731 O O . GLY A 1 100 ? 19.722 -12.767 1.967 1.00 54.28 100 GLY A O 1
ATOM 732 N N . SER A 1 101 ? 20.939 -14.197 0.745 1.00 53.12 101 SER A N 1
ATOM 733 C CA . SER A 1 101 ? 20.905 -15.304 1.706 1.00 53.12 101 SER A CA 1
ATOM 734 C C . SER A 1 101 ? 22.267 -15.450 2.386 1.00 53.12 101 SER A C 1
ATOM 736 O O . SER A 1 101 ? 23.306 -15.514 1.722 1.00 53.12 101 SER A O 1
ATOM 738 N N . ILE A 1 102 ? 22.275 -15.528 3.718 1.00 57.38 102 ILE A N 1
ATOM 739 C CA . ILE A 1 102 ? 23.467 -15.936 4.470 1.00 57.38 102 ILE A CA 1
ATOM 740 C C . ILE A 1 102 ? 23.658 -17.427 4.208 1.00 57.38 102 ILE A C 1
ATOM 742 O O . ILE A 1 102 ? 22.735 -18.211 4.416 1.00 57.38 102 ILE A O 1
ATOM 746 N N . CYS A 1 103 ? 24.851 -17.811 3.756 1.00 65.62 103 CYS A N 1
ATOM 747 C CA . CYS A 1 103 ? 25.189 -19.196 3.439 1.00 65.62 103 CYS A CA 1
ATOM 748 C C . CYS A 1 103 ? 24.764 -20.192 4.537 1.00 65.62 103 CYS A C 1
ATOM 750 O O . CYS A 1 103 ? 24.313 -21.291 4.222 1.00 65.62 103 CYS A O 1
ATOM 752 N N . GLY A 1 104 ? 24.948 -19.843 5.820 1.00 59.81 104 GLY A N 1
ATOM 753 C CA . GLY A 1 104 ? 24.485 -20.615 6.985 1.00 59.81 104 GLY A CA 1
ATOM 754 C C . GLY A 1 104 ? 25.100 -22.015 7.132 1.00 59.81 104 GLY A C 1
ATOM 755 O O . GLY A 1 104 ? 24.860 -22.702 8.122 1.00 59.81 104 GLY A O 1
ATOM 756 N N . SER A 1 105 ? 25.906 -22.451 6.161 1.00 71.38 105 SER A N 1
ATOM 757 C CA . SER A 1 105 ? 26.525 -23.769 6.113 1.00 71.38 105 SER A CA 1
ATOM 758 C C . SER A 1 105 ? 27.467 -23.968 7.292 1.00 71.38 105 SER A C 1
ATOM 760 O O . SER A 1 105 ? 28.294 -23.115 7.597 1.00 71.38 105 SER A O 1
ATOM 762 N N . THR A 1 106 ? 27.399 -25.141 7.907 1.00 76.75 106 THR A N 1
ATOM 763 C CA . THR A 1 106 ? 28.343 -25.605 8.937 1.00 76.75 106 THR A CA 1
ATOM 764 C C . THR A 1 106 ? 29.407 -26.550 8.361 1.00 76.75 106 THR A C 1
ATOM 766 O O . THR A 1 106 ? 30.216 -27.122 9.093 1.00 76.75 106 THR A O 1
ATOM 769 N N . SER A 1 107 ? 29.408 -26.739 7.034 1.00 76.12 107 SER A N 1
ATOM 770 C CA . SER A 1 107 ? 30.339 -27.615 6.315 1.00 76.12 107 SER A CA 1
ATOM 771 C C . SER A 1 107 ? 31.584 -26.857 5.854 1.00 76.12 107 SER A C 1
ATOM 773 O O . SER A 1 107 ? 31.485 -25.907 5.071 1.00 76.12 107 SER A O 1
ATOM 775 N N . PHE A 1 108 ? 32.749 -27.321 6.312 1.00 82.62 108 PHE A N 1
ATOM 776 C CA . PHE A 1 108 ? 34.056 -26.742 6.010 1.00 82.62 108 PHE A CA 1
ATOM 777 C C . PHE A 1 108 ? 35.062 -27.811 5.574 1.00 82.62 108 PHE A C 1
ATOM 779 O O . PHE A 1 108 ? 35.092 -28.914 6.121 1.00 82.62 108 PHE A O 1
ATOM 786 N N . LEU A 1 109 ? 35.935 -27.441 4.639 1.00 86.06 109 LEU A N 1
ATOM 787 C CA . LEU A 1 109 ? 37.148 -28.164 4.273 1.00 86.06 109 LEU A CA 1
ATOM 788 C C . LEU A 1 109 ? 38.350 -27.430 4.870 1.00 86.06 109 LEU A C 1
ATOM 790 O O . LEU A 1 109 ? 38.520 -26.235 4.638 1.00 86.06 109 LEU A O 1
ATOM 794 N N . ALA A 1 110 ? 39.177 -28.135 5.639 1.00 84.06 110 ALA A N 1
ATOM 795 C CA . ALA A 1 110 ? 40.414 -27.573 6.172 1.00 84.06 110 ALA A CA 1
ATOM 796 C C . ALA A 1 110 ? 41.411 -27.311 5.032 1.00 84.06 110 ALA A C 1
ATOM 798 O O . ALA A 1 110 ? 41.679 -28.204 4.226 1.00 84.06 110 ALA A O 1
ATOM 799 N N . ASP A 1 111 ? 41.972 -26.105 4.983 1.00 85.75 111 ASP A N 1
ATOM 800 C CA . ASP A 1 111 ? 43.155 -25.801 4.182 1.00 85.75 111 ASP A CA 1
ATOM 801 C C . ASP A 1 111 ? 44.392 -26.132 5.021 1.00 85.75 111 ASP A C 1
ATOM 803 O O . ASP A 1 111 ? 44.747 -25.424 5.970 1.00 85.75 111 ASP A O 1
ATOM 807 N N . GLU A 1 112 ? 44.993 -27.280 4.719 1.00 86.69 112 GLU A N 1
ATOM 808 C CA . GLU A 1 112 ? 46.128 -27.826 5.449 1.00 86.69 112 GLU A CA 1
ATOM 809 C C . GLU A 1 112 ? 47.430 -27.559 4.694 1.00 86.69 112 GLU A C 1
ATOM 811 O O . GLU A 1 112 ? 47.576 -27.901 3.520 1.00 86.69 112 GLU A O 1
ATOM 816 N N . GLU A 1 113 ? 48.430 -27.043 5.399 1.00 82.75 113 GLU A N 1
ATOM 817 C CA . GLU A 1 113 ? 49.806 -26.984 4.921 1.00 82.75 113 GLU A CA 1
ATOM 818 C C . GLU A 1 113 ? 50.694 -27.953 5.703 1.00 82.75 113 GLU A C 1
ATOM 820 O O . GLU A 1 113 ? 50.456 -28.255 6.872 1.00 82.75 113 GLU A O 1
ATOM 825 N N . THR A 1 114 ? 51.732 -28.479 5.051 1.00 83.38 114 THR A N 1
ATOM 826 C CA . THR A 1 114 ? 52.709 -29.344 5.722 1.00 83.38 114 THR A CA 1
ATOM 827 C C . THR A 1 114 ? 53.850 -28.487 6.246 1.00 83.38 114 THR A C 1
ATOM 829 O O . THR A 1 114 ? 54.643 -27.959 5.469 1.00 83.38 114 THR A O 1
ATOM 832 N N . LYS A 1 115 ? 53.930 -28.359 7.570 1.00 80.44 115 LYS A N 1
ATOM 833 C CA . LYS A 1 115 ? 54.999 -27.653 8.277 1.00 80.44 115 LYS A CA 1
ATOM 834 C C . LYS A 1 115 ? 55.944 -28.637 8.945 1.00 80.44 115 LYS A C 1
ATOM 836 O O . LYS A 1 115 ? 55.561 -29.719 9.393 1.00 80.44 115 LYS A O 1
ATOM 841 N N . ARG A 1 116 ? 57.213 -28.250 9.022 1.00 82.50 116 ARG A N 1
ATOM 842 C CA . ARG A 1 116 ? 58.231 -28.991 9.761 1.00 82.50 116 ARG A CA 1
ATOM 843 C C . ARG A 1 116 ? 58.192 -28.514 11.206 1.00 82.50 116 ARG A C 1
ATOM 845 O O . ARG A 1 116 ? 58.382 -27.334 11.452 1.00 82.50 116 ARG A O 1
ATOM 852 N N . VAL A 1 117 ? 57.955 -29.427 12.139 1.00 84.25 117 VAL A N 1
ATOM 853 C CA . VAL A 1 117 ? 57.881 -29.125 13.573 1.00 84.25 117 VAL A CA 1
ATOM 854 C C . VAL A 1 117 ? 58.866 -29.976 14.356 1.00 84.25 117 VAL A C 1
ATOM 856 O O . VAL A 1 117 ? 59.312 -31.043 13.922 1.00 84.25 117 VAL A O 1
ATOM 859 N N . CYS A 1 118 ? 59.215 -29.523 15.549 1.00 84.44 118 CYS A N 1
ATOM 860 C CA . CYS A 1 118 ? 60.118 -30.230 16.430 1.00 84.44 118 CYS A CA 1
ATOM 861 C C . CYS A 1 118 ? 59.429 -31.448 17.048 1.00 84.44 118 CYS A C 1
ATOM 863 O O . CYS A 1 118 ? 58.467 -31.311 17.802 1.00 84.44 118 CYS A O 1
ATOM 865 N N . ALA A 1 119 ? 59.982 -32.644 16.845 1.00 84.00 119 ALA A N 1
ATOM 866 C CA . ALA A 1 119 ? 59.437 -33.871 17.426 1.00 84.00 119 ALA A CA 1
ATOM 867 C C . ALA A 1 119 ? 59.549 -33.921 18.961 1.00 84.00 119 ALA A C 1
ATOM 869 O O . ALA A 1 119 ? 58.900 -34.741 19.604 1.00 84.00 119 ALA A O 1
ATOM 870 N N . LYS A 1 120 ? 60.403 -33.072 19.552 1.00 85.38 120 LYS A N 1
ATOM 871 C CA . LYS A 1 120 ? 60.679 -33.058 20.993 1.00 85.38 120 LYS A CA 1
ATOM 872 C C . LYS A 1 120 ? 59.787 -32.088 21.772 1.00 85.38 120 LYS A C 1
ATOM 874 O O . LYS A 1 120 ? 59.372 -32.437 22.869 1.00 85.38 120 LYS A O 1
ATOM 879 N N . CYS A 1 121 ? 59.532 -30.888 21.248 1.00 84.06 121 CYS A N 1
ATOM 880 C CA . CYS A 1 121 ? 58.767 -29.852 21.960 1.00 84.06 121 CYS A CA 1
ATOM 881 C C . CYS A 1 121 ? 57.521 -29.353 21.217 1.00 84.06 121 CYS A C 1
ATOM 883 O O . CYS A 1 121 ? 56.761 -28.589 21.794 1.00 84.06 121 CYS A O 1
ATOM 885 N N . GLY A 1 122 ? 57.297 -29.767 19.967 1.00 78.69 122 GLY A N 1
ATOM 886 C CA . GLY A 1 122 ? 56.130 -29.361 19.180 1.00 78.69 122 GLY A CA 1
ATOM 887 C C . GLY A 1 122 ? 56.217 -27.982 18.520 1.00 78.69 122 GLY A C 1
ATOM 888 O O . GLY A 1 122 ? 55.327 -27.675 17.739 1.00 78.69 122 GLY A O 1
ATOM 889 N N . SER A 1 123 ? 57.271 -27.199 18.780 1.00 79.88 123 SER A N 1
ATOM 890 C CA . SER A 1 123 ? 57.495 -25.885 18.153 1.00 79.88 123 SER A CA 1
ATOM 891 C C . SER A 1 123 ? 57.684 -25.987 16.636 1.00 79.88 123 SER A C 1
ATOM 893 O O . SER A 1 123 ? 58.324 -26.931 16.155 1.00 79.88 123 SER A O 1
ATOM 895 N N . ASP A 1 124 ? 57.128 -25.027 15.900 1.00 80.44 124 ASP A N 1
ATOM 896 C CA . ASP A 1 124 ? 57.254 -24.863 14.451 1.00 80.44 124 ASP A CA 1
ATOM 897 C C . ASP A 1 124 ? 58.370 -23.883 14.040 1.00 80.44 124 ASP A C 1
ATOM 899 O O . ASP A 1 124 ? 58.644 -23.742 12.847 1.00 80.44 124 ASP A O 1
ATOM 903 N N . ASP A 1 125 ? 59.086 -23.295 15.006 1.00 84.31 125 ASP A N 1
ATOM 904 C CA . ASP A 1 125 ? 60.253 -22.443 14.762 1.00 84.31 125 ASP A CA 1
ATOM 905 C C . ASP A 1 125 ? 61.505 -23.293 14.467 1.00 84.31 125 ASP A C 1
ATOM 907 O O . ASP A 1 125 ? 62.299 -23.666 15.347 1.00 84.31 125 ASP A O 1
ATOM 911 N N . ILE A 1 126 ? 61.613 -23.714 13.202 1.00 83.12 126 ILE A N 1
ATOM 912 C CA . ILE A 1 126 ? 62.655 -24.608 12.694 1.00 83.12 126 ILE A CA 1
ATOM 913 C C . ILE A 1 126 ? 63.517 -23.883 11.657 1.00 83.12 126 ILE A C 1
ATOM 915 O O . ILE A 1 126 ? 63.046 -23.529 10.577 1.00 83.12 126 ILE A O 1
ATOM 919 N N . GLU A 1 127 ? 64.820 -23.783 11.919 1.00 83.88 127 GLU A N 1
ATOM 920 C CA . GLU A 1 127 ? 65.777 -23.144 11.013 1.00 83.88 127 GLU A CA 1
ATOM 921 C C . GLU A 1 127 ? 66.755 -24.165 10.407 1.00 83.88 127 GLU A C 1
ATOM 923 O O . GLU A 1 127 ? 67.148 -25.154 11.038 1.00 83.88 127 GLU A O 1
ATOM 928 N N . TRP A 1 128 ? 67.171 -23.943 9.157 1.00 81.94 128 TRP A N 1
ATOM 929 C CA . TRP A 1 128 ? 68.227 -24.728 8.519 1.00 81.94 128 TRP A CA 1
ATOM 930 C C . TRP A 1 128 ? 69.596 -24.165 8.888 1.00 81.94 128 TRP A C 1
ATOM 932 O O . TRP A 1 128 ? 69.929 -23.033 8.543 1.00 81.94 128 TRP A O 1
ATOM 942 N N . LYS A 1 129 ? 70.435 -24.974 9.538 1.00 80.50 129 LYS A N 1
ATOM 943 C CA . LYS A 1 129 ? 71.800 -24.584 9.906 1.00 80.50 129 LYS A CA 1
ATOM 944 C C . LYS A 1 129 ? 72.818 -25.342 9.055 1.00 80.50 129 LYS A C 1
ATOM 946 O O . LYS A 1 129 ? 72.869 -26.572 9.088 1.00 80.50 129 LYS A O 1
ATOM 951 N N . GLY A 1 130 ? 73.680 -24.606 8.347 1.00 77.12 130 GLY A N 1
ATOM 952 C CA . GLY A 1 130 ? 74.847 -25.134 7.621 1.00 77.12 130 GLY A CA 1
ATOM 953 C C . GLY A 1 130 ? 74.892 -24.765 6.131 1.00 77.12 130 GLY A C 1
ATOM 954 O O . GLY A 1 130 ? 73.859 -24.640 5.484 1.00 77.12 130 GLY A O 1
ATOM 955 N N . PHE A 1 131 ? 76.106 -24.592 5.589 1.00 60.22 131 PHE A N 1
ATOM 956 C CA . PHE A 1 131 ? 76.337 -24.003 4.255 1.00 60.22 131 PHE A CA 1
ATOM 957 C C . PHE A 1 131 ? 76.483 -25.030 3.111 1.00 60.22 131 PHE A C 1
ATOM 959 O O . PHE A 1 131 ? 76.154 -24.717 1.975 1.00 60.22 131 PHE A O 1
ATOM 966 N N . ILE A 1 132 ? 76.965 -26.255 3.385 1.00 62.84 132 ILE A N 1
ATOM 967 C CA . ILE A 1 132 ? 77.182 -27.302 2.352 1.00 62.84 132 ILE A CA 1
ATOM 968 C C . ILE A 1 132 ? 76.528 -28.644 2.733 1.00 62.84 132 ILE A C 1
ATOM 970 O O . ILE A 1 132 ? 75.968 -29.319 1.878 1.00 62.84 132 ILE A O 1
ATOM 974 N N . ILE A 1 133 ? 76.534 -29.020 4.018 1.00 67.00 133 ILE A N 1
ATOM 975 C CA . ILE A 1 133 ? 75.762 -30.151 4.562 1.00 67.00 133 ILE A CA 1
ATOM 976 C C . ILE A 1 133 ? 75.018 -29.612 5.783 1.00 67.00 133 ILE A C 1
ATOM 978 O O . ILE A 1 133 ? 75.594 -29.505 6.866 1.00 67.00 133 ILE A O 1
ATOM 982 N N . GLY A 1 134 ? 73.786 -29.154 5.582 1.00 76.94 134 GLY A N 1
ATOM 983 C CA . GLY A 1 134 ? 72.990 -28.553 6.649 1.00 76.94 134 GLY A CA 1
ATOM 984 C C . GLY A 1 134 ? 72.046 -29.540 7.327 1.00 76.94 134 GLY A C 1
ATOM 985 O O . GLY A 1 134 ? 71.827 -30.656 6.855 1.00 76.94 134 GLY A O 1
ATOM 986 N N . TYR A 1 135 ? 71.511 -29.126 8.470 1.00 80.31 135 TYR A N 1
ATOM 987 C CA . TYR A 1 135 ? 70.463 -29.843 9.185 1.00 80.31 135 TYR A CA 1
ATOM 988 C C . TYR A 1 135 ? 69.422 -28.859 9.713 1.00 80.31 135 TYR A C 1
ATOM 990 O O . TYR A 1 135 ? 69.744 -27.729 10.076 1.00 80.31 135 TYR A O 1
ATOM 998 N N . TRP A 1 136 ? 68.173 -29.310 9.786 1.00 81.56 136 TRP A N 1
ATOM 999 C CA . TRP A 1 136 ? 67.098 -28.564 10.434 1.00 81.56 136 TRP A CA 1
ATOM 1000 C C . TRP A 1 136 ? 67.225 -28.681 11.953 1.00 81.56 136 TRP A C 1
ATOM 1002 O O . TRP A 1 136 ? 67.449 -29.777 12.480 1.00 81.56 136 TRP A O 1
ATOM 1012 N N . GLN A 1 137 ? 67.091 -27.564 12.658 1.00 85.88 137 GLN A N 1
ATOM 1013 C CA . GLN A 1 137 ? 67.143 -27.505 14.113 1.00 85.88 137 GLN A CA 1
ATOM 1014 C C . GLN A 1 137 ? 65.998 -26.642 14.640 1.00 85.88 137 GLN A C 1
ATOM 1016 O O . GLN A 1 137 ? 65.717 -25.583 14.097 1.00 85.88 137 GLN A O 1
ATOM 1021 N N . CYS A 1 138 ? 65.346 -27.109 15.702 1.00 85.38 138 CYS A N 1
ATOM 1022 C CA . CYS A 1 138 ? 64.374 -26.312 16.443 1.00 85.38 138 CYS A CA 1
ATOM 1023 C C . CYS A 1 138 ? 65.088 -25.255 17.282 1.00 85.38 138 CYS A C 1
ATOM 1025 O O . CYS A 1 138 ? 65.958 -25.621 18.077 1.00 85.38 138 CYS A O 1
ATOM 1027 N N . GLU A 1 139 ? 64.702 -23.990 17.151 1.00 87.12 139 GLU A N 1
ATOM 1028 C CA . GLU A 1 139 ? 65.325 -22.896 17.904 1.00 87.12 139 GLU A CA 1
ATOM 1029 C C . GLU A 1 139 ? 65.006 -22.986 19.408 1.00 87.12 139 GLU A C 1
ATOM 1031 O O . GLU A 1 139 ? 65.909 -22.876 20.243 1.00 87.12 139 GLU A O 1
ATOM 1036 N N . ASP A 1 140 ? 63.778 -23.369 19.772 1.00 85.75 140 ASP A N 1
ATOM 1037 C CA . ASP A 1 140 ? 63.335 -23.406 21.175 1.00 85.75 140 ASP A CA 1
ATOM 1038 C C . ASP A 1 140 ? 64.040 -24.458 22.042 1.00 85.75 140 ASP A C 1
ATOM 1040 O O . ASP A 1 140 ? 64.329 -24.232 23.217 1.00 85.75 140 ASP A O 1
ATOM 1044 N N . CYS A 1 141 ? 64.309 -25.649 21.497 1.00 87.00 141 CYS A N 1
ATOM 1045 C CA . CYS A 1 141 ? 64.869 -26.762 22.281 1.00 87.00 141 CYS A CA 1
ATOM 1046 C C . CYS A 1 141 ? 66.151 -27.366 21.699 1.00 87.00 141 CYS A C 1
ATOM 1048 O O . CYS A 1 141 ? 66.656 -28.370 22.218 1.00 87.00 141 CYS A O 1
ATOM 1050 N N . ARG A 1 142 ? 66.663 -26.785 20.607 1.00 85.06 142 ARG A N 1
ATOM 1051 C CA . ARG A 1 142 ? 67.878 -27.198 19.882 1.00 85.06 142 ARG A CA 1
ATOM 1052 C C . ARG A 1 142 ? 67.875 -28.640 19.376 1.00 85.06 142 ARG A C 1
ATOM 1054 O O . ARG A 1 142 ? 68.919 -29.160 18.973 1.00 85.06 142 ARG A O 1
ATOM 1061 N N . SER A 1 143 ? 66.720 -29.302 19.376 1.00 83.69 143 SER A N 1
ATOM 1062 C CA . SER A 1 143 ? 66.561 -30.651 18.836 1.00 83.69 143 SER A CA 1
ATOM 1063 C C . SER A 1 143 ? 66.699 -30.635 17.316 1.00 83.69 143 SER A C 1
ATOM 1065 O O . SER A 1 143 ? 66.111 -29.793 16.643 1.00 83.69 143 SER A O 1
ATOM 1067 N N . LYS A 1 144 ? 67.434 -31.609 16.773 1.00 84.56 144 LYS A N 1
ATOM 1068 C CA . LYS A 1 144 ? 67.505 -31.878 15.324 1.00 84.56 144 LYS A CA 1
ATOM 1069 C C . LYS A 1 144 ? 66.422 -32.851 14.854 1.00 84.56 144 LYS A C 1
ATOM 1071 O O . LYS A 1 144 ? 66.278 -33.106 13.663 1.00 84.56 144 LYS A O 1
ATOM 1076 N N . ASN A 1 145 ? 65.693 -33.440 15.803 1.00 85.12 145 ASN A N 1
ATOM 1077 C CA . ASN A 1 145 ? 64.610 -34.359 15.508 1.00 85.12 145 ASN A CA 1
ATOM 1078 C C . ASN A 1 145 ? 63.376 -33.542 15.113 1.00 85.12 145 ASN A C 1
ATOM 1080 O O . ASN A 1 145 ? 62.725 -32.943 15.973 1.00 85.12 145 ASN A O 1
ATOM 1084 N N . THR A 1 146 ? 63.118 -33.485 13.810 1.00 82.31 146 THR A N 1
ATOM 1085 C CA . THR A 1 146 ? 61.991 -32.774 13.209 1.00 82.31 146 THR A CA 1
ATOM 1086 C C . THR A 1 146 ? 61.091 -33.770 12.500 1.00 82.31 146 THR A C 1
ATOM 1088 O O . THR A 1 146 ? 61.563 -34.761 11.943 1.00 82.31 146 THR A O 1
ATOM 1091 N N . VAL A 1 147 ? 59.794 -33.509 12.545 1.00 85.31 147 VAL A N 1
ATOM 1092 C CA . VAL A 1 147 ? 58.772 -34.281 11.844 1.00 85.31 147 VAL A CA 1
ATOM 1093 C C . VAL A 1 147 ? 57.922 -33.329 11.027 1.00 85.31 147 VAL A C 1
ATOM 1095 O O . VAL A 1 147 ? 57.749 -32.165 11.385 1.00 85.31 147 VAL A O 1
ATOM 1098 N N . GLU A 1 148 ? 57.397 -33.820 9.918 1.00 84.38 148 GLU A N 1
ATOM 1099 C CA . GLU A 1 148 ? 56.419 -33.079 9.135 1.00 84.38 148 GLU A CA 1
ATOM 1100 C C . GLU A 1 148 ? 55.039 -33.298 9.751 1.00 84.38 148 GLU A C 1
ATOM 1102 O O . GLU A 1 148 ? 54.630 -34.429 10.029 1.00 84.38 148 GLU A O 1
ATOM 1107 N N . ARG A 1 149 ? 54.337 -32.200 10.018 1.00 79.38 149 ARG A N 1
ATOM 1108 C CA . ARG A 1 149 ? 52.958 -32.199 10.490 1.00 79.38 149 ARG A CA 1
ATOM 1109 C C . ARG A 1 149 ? 52.109 -31.348 9.571 1.00 79.38 149 ARG A C 1
ATOM 1111 O O . ARG A 1 149 ? 52.538 -30.305 9.089 1.00 79.38 149 ARG A O 1
ATOM 1118 N N . LYS A 1 150 ? 50.876 -31.795 9.375 1.00 80.06 150 LYS A N 1
ATOM 1119 C CA . LYS A 1 150 ? 49.846 -30.973 8.762 1.00 80.06 150 LYS A CA 1
ATOM 1120 C C . LYS A 1 150 ? 49.319 -29.976 9.786 1.00 80.06 150 LYS A C 1
ATOM 1122 O O . LYS A 1 150 ? 48.990 -30.378 10.902 1.00 80.06 150 LYS A O 1
ATOM 1127 N N . VAL A 1 151 ? 49.262 -28.710 9.402 1.00 79.19 151 VAL A N 1
ATOM 1128 C CA . VAL A 1 151 ? 48.708 -27.614 10.198 1.00 79.19 151 VAL A CA 1
ATOM 1129 C C . VAL A 1 151 ? 47.631 -26.935 9.363 1.00 79.19 151 VAL A C 1
ATOM 1131 O O . VAL A 1 151 ? 47.828 -26.690 8.174 1.00 79.19 151 VAL A O 1
ATOM 1134 N N . THR A 1 152 ? 46.477 -26.669 9.965 1.00 83.12 152 THR A N 1
ATOM 1135 C CA . THR A 1 152 ? 45.371 -25.979 9.300 1.00 83.12 152 THR A CA 1
ATOM 1136 C C . THR A 1 152 ? 45.607 -24.478 9.362 1.00 83.12 152 THR A C 1
ATOM 1138 O O . THR A 1 152 ? 45.642 -23.918 10.451 1.00 83.12 152 THR A O 1
ATOM 1141 N N . LYS A 1 153 ? 45.757 -23.821 8.211 1.00 86.00 153 LYS A N 1
ATOM 1142 C CA . LYS A 1 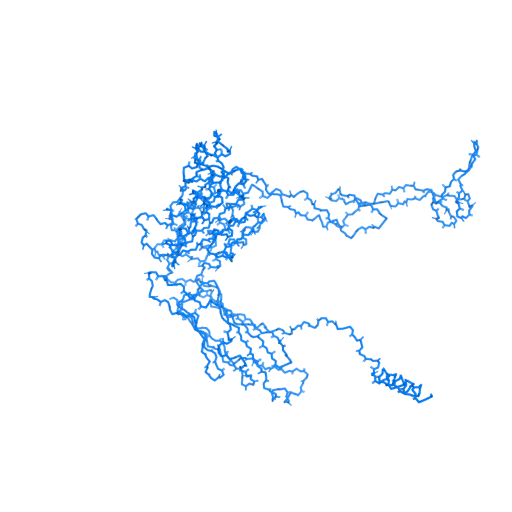153 ? 45.935 -22.358 8.132 1.00 86.00 153 LYS A CA 1
ATOM 1143 C C . LYS A 1 153 ? 44.624 -21.602 7.899 1.00 86.00 153 LYS A C 1
ATOM 1145 O O . LYS A 1 153 ? 44.565 -20.384 8.057 1.00 86.00 153 LYS A O 1
ATOM 1150 N N . GLY A 1 154 ? 43.581 -22.323 7.506 1.00 86.31 154 GLY A N 1
ATOM 1151 C CA . GLY A 1 154 ? 42.270 -21.758 7.247 1.00 86.31 154 GLY A CA 1
ATOM 1152 C C . GLY A 1 154 ? 41.250 -22.815 6.865 1.00 86.31 154 GLY A C 1
ATOM 1153 O O . GLY A 1 154 ? 41.541 -24.011 6.816 1.00 86.31 154 GLY A O 1
ATOM 1154 N N . TRP A 1 155 ? 40.036 -22.360 6.591 1.00 82.62 155 TRP A N 1
ATOM 1155 C CA . TRP A 1 155 ? 38.885 -23.209 6.323 1.00 82.62 155 TRP A CA 1
ATOM 1156 C C . TRP A 1 155 ? 38.127 -22.693 5.106 1.00 82.62 155 TRP A C 1
ATOM 1158 O O . TRP A 1 155 ? 37.664 -21.554 5.077 1.00 82.62 155 TRP A O 1
ATOM 1168 N N . TRP A 1 156 ? 37.959 -23.553 4.107 1.00 79.00 156 TRP A N 1
ATOM 1169 C CA . TRP A 1 156 ? 37.082 -23.306 2.972 1.00 79.00 156 TRP A CA 1
ATOM 1170 C C . TRP A 1 156 ? 35.663 -23.733 3.318 1.00 79.00 156 TRP A C 1
ATOM 1172 O O . TRP A 1 156 ? 35.414 -24.901 3.614 1.00 79.00 156 TRP A O 1
ATOM 1182 N N . CYS A 1 157 ? 34.710 -22.811 3.242 1.00 77.19 157 CYS A N 1
ATOM 1183 C CA . CYS A 1 157 ? 33.299 -23.160 3.307 1.00 77.19 157 CYS A CA 1
ATOM 1184 C C . CYS A 1 157 ? 32.925 -23.992 2.076 1.00 77.19 157 CYS A C 1
ATOM 1186 O O . CYS A 1 157 ? 32.922 -23.479 0.956 1.00 77.19 157 CYS A O 1
ATOM 1188 N N . SER A 1 158 ? 32.591 -25.267 2.268 1.00 73.69 158 SER A N 1
ATOM 1189 C CA . SER A 1 158 ? 32.451 -26.233 1.167 1.00 73.69 158 SER A CA 1
ATOM 1190 C C . SER A 1 158 ? 31.312 -25.903 0.204 1.00 73.69 158 SER A C 1
ATOM 1192 O O . SER A 1 158 ? 31.388 -26.247 -0.969 1.00 73.69 158 SER A O 1
ATOM 1194 N N . ASN A 1 159 ? 30.271 -25.234 0.704 1.00 60.53 159 ASN A N 1
ATOM 1195 C CA . ASN A 1 159 ? 29.052 -24.948 -0.053 1.00 60.53 159 ASN A CA 1
ATOM 1196 C C . ASN A 1 159 ? 29.027 -23.535 -0.650 1.00 60.53 159 ASN A C 1
ATOM 1198 O O . ASN A 1 159 ? 28.248 -23.272 -1.557 1.00 60.53 159 ASN A O 1
ATOM 1202 N N . CYS A 1 160 ? 29.859 -22.627 -0.136 1.00 67.56 160 CYS A N 1
ATOM 1203 C CA . CYS A 1 160 ? 29.782 -21.197 -0.455 1.00 67.56 160 CYS A CA 1
ATOM 1204 C C . CYS A 1 160 ? 31.116 -20.619 -0.929 1.00 67.56 160 CYS A C 1
ATOM 1206 O O . CYS A 1 160 ? 31.197 -19.437 -1.232 1.00 67.56 160 CYS A O 1
ATOM 1208 N N . TYR A 1 161 ? 32.153 -21.461 -1.013 1.00 67.12 161 TYR A N 1
ATOM 1209 C CA . TYR A 1 161 ? 33.460 -21.137 -1.585 1.00 67.12 161 TYR A CA 1
ATOM 1210 C C . TYR A 1 161 ? 34.102 -19.871 -0.992 1.00 67.12 161 TYR A C 1
ATOM 1212 O O . TYR A 1 161 ? 34.821 -19.140 -1.671 1.00 67.12 161 TYR A O 1
ATOM 1220 N N . HIS A 1 162 ? 33.870 -19.642 0.304 1.00 73.06 162 HIS A N 1
ATOM 1221 C CA . HIS A 1 162 ? 34.526 -18.599 1.089 1.00 73.06 162 HIS A CA 1
ATOM 1222 C C . HIS A 1 162 ? 35.708 -19.161 1.872 1.00 73.06 162 HIS A C 1
ATOM 1224 O O . HIS A 1 162 ? 35.600 -20.258 2.424 1.00 73.06 162 HIS A O 1
ATOM 1230 N N . TYR A 1 163 ? 36.788 -18.392 1.984 1.00 77.00 163 TYR A N 1
ATOM 1231 C CA . TYR A 1 163 ? 37.954 -18.758 2.784 1.00 77.00 163 TYR A CA 1
ATOM 1232 C C . TYR A 1 163 ? 37.976 -17.989 4.104 1.00 77.00 163 TYR A C 1
ATOM 1234 O O . TYR A 1 163 ? 37.928 -16.761 4.111 1.00 77.00 163 TYR A O 1
ATOM 1242 N N . TYR A 1 164 ? 38.089 -18.721 5.208 1.00 77.25 164 TYR A N 1
ATOM 1243 C CA . TYR A 1 164 ? 38.298 -18.176 6.544 1.00 77.25 164 TYR A CA 1
ATOM 1244 C C . TYR A 1 164 ? 39.744 -18.418 6.962 1.00 77.25 164 TYR A C 1
ATOM 1246 O O . TYR A 1 164 ? 40.181 -19.565 7.038 1.00 77.25 164 TYR A O 1
ATOM 1254 N N . GLU A 1 165 ? 40.483 -17.347 7.231 1.00 78.69 165 GLU A N 1
ATOM 1255 C CA . GLU A 1 165 ? 41.860 -17.433 7.714 1.00 78.69 165 GLU A CA 1
ATOM 1256 C C . GLU A 1 165 ? 41.889 -17.734 9.220 1.00 78.69 165 GLU A C 1
ATOM 1258 O O . GLU A 1 165 ? 41.116 -17.161 9.991 1.00 78.69 165 GLU A O 1
ATOM 1263 N N . GLY A 1 166 ? 42.785 -18.629 9.640 1.00 76.12 166 GLY A N 1
ATOM 1264 C CA . GLY A 1 166 ? 42.980 -18.997 11.040 1.00 76.12 166 GLY A CA 1
ATOM 1265 C C . GLY A 1 166 ? 42.800 -20.488 11.321 1.00 76.12 166 GLY A C 1
ATOM 1266 O O . GLY A 1 166 ? 42.107 -21.218 10.614 1.00 76.12 166 GLY A O 1
ATOM 1267 N N . GLU A 1 167 ? 43.435 -20.947 12.399 1.00 76.06 167 GLU A N 1
ATOM 1268 C CA . GLU A 1 167 ? 43.449 -22.366 12.783 1.00 76.06 167 GLU A CA 1
ATOM 1269 C C . GLU A 1 167 ? 42.093 -22.834 13.339 1.00 76.06 167 GLU A C 1
ATOM 1271 O O . GLU A 1 167 ? 41.712 -23.998 13.210 1.00 76.06 167 GLU A O 1
ATOM 1276 N N . SER A 1 168 ? 41.331 -21.917 13.944 1.00 79.06 168 SER A N 1
ATOM 1277 C CA . SER A 1 168 ? 40.034 -22.212 14.559 1.00 79.06 168 SER A CA 1
ATOM 1278 C C . SER A 1 168 ? 38.938 -22.354 13.508 1.00 79.06 168 SER A C 1
ATOM 1280 O O . SER A 1 168 ? 38.691 -21.436 12.729 1.00 79.06 168 SER A O 1
ATOM 1282 N N . ARG A 1 169 ? 38.247 -23.498 13.515 1.00 80.56 169 ARG A N 1
ATOM 1283 C CA . ARG A 1 169 ? 37.111 -23.741 12.623 1.00 80.56 169 ARG A CA 1
ATOM 1284 C C . ARG A 1 169 ? 35.945 -22.808 12.982 1.00 80.56 169 ARG A C 1
ATOM 1286 O O . ARG A 1 169 ? 35.476 -22.893 14.119 1.00 80.56 169 ARG A O 1
ATOM 1293 N N . PRO A 1 170 ? 35.432 -21.992 12.044 1.00 78.19 170 PRO A N 1
ATOM 1294 C CA . PRO A 1 170 ? 34.228 -21.201 12.282 1.00 78.19 170 PRO A CA 1
ATOM 1295 C C . PRO A 1 170 ? 33.011 -22.095 12.562 1.00 78.19 170 PRO A C 1
ATOM 1297 O O . PRO A 1 170 ? 32.925 -23.218 12.062 1.00 78.19 170 PRO A O 1
ATOM 1300 N N . GLU A 1 171 ? 32.048 -21.597 13.339 1.00 77.56 171 GLU A N 1
ATOM 1301 C CA . GLU A 1 171 ? 30.813 -22.342 13.633 1.00 77.56 171 GLU A CA 1
ATOM 1302 C C . GLU A 1 171 ? 29.879 -22.424 12.418 1.00 77.56 171 GLU A C 1
ATOM 1304 O O . GLU A 1 171 ? 29.213 -23.438 12.215 1.00 77.56 171 GLU A O 1
ATOM 1309 N N . SER A 1 172 ? 29.853 -21.381 11.582 1.00 79.12 172 SER A N 1
ATOM 1310 C CA . SER A 1 172 ? 29.060 -21.335 10.352 1.00 79.12 172 SER A CA 1
ATOM 1311 C C . SER A 1 172 ? 29.631 -20.347 9.336 1.00 79.12 172 SER A C 1
ATOM 1313 O O . SER A 1 172 ? 30.407 -19.448 9.670 1.00 79.12 172 SER A O 1
ATOM 1315 N N . CYS A 1 173 ? 29.260 -20.532 8.072 1.00 75.69 173 CYS A N 1
ATOM 1316 C CA . CYS A 1 173 ? 29.611 -19.631 6.990 1.00 75.69 173 CYS A CA 1
ATOM 1317 C C . CYS A 1 173 ? 28.694 -18.401 7.017 1.00 75.69 173 CYS A C 1
ATOM 1319 O O . CYS A 1 173 ? 27.501 -18.477 6.726 1.00 75.69 173 CYS A O 1
ATOM 1321 N N . THR A 1 174 ? 29.281 -17.256 7.335 1.00 68.06 174 THR A N 1
ATOM 1322 C CA . THR A 1 174 ? 28.629 -15.945 7.458 1.00 68.06 174 THR A CA 1
ATOM 1323 C C . THR A 1 174 ? 28.652 -15.117 6.173 1.00 68.06 174 THR A C 1
ATOM 1325 O O . THR A 1 174 ? 28.200 -13.974 6.173 1.00 68.06 174 THR A O 1
ATOM 1328 N N . GLN A 1 175 ? 29.186 -15.656 5.073 1.00 62.84 175 GLN A N 1
ATOM 1329 C CA . GLN A 1 175 ? 29.226 -14.926 3.811 1.00 62.84 175 GLN A CA 1
ATOM 1330 C C . GLN A 1 175 ? 27.809 -14.743 3.246 1.00 62.84 175 GLN A C 1
ATOM 1332 O O . GLN A 1 175 ? 27.036 -15.701 3.147 1.00 62.84 175 GLN A O 1
ATOM 1337 N N . ASN A 1 176 ? 27.513 -13.514 2.822 1.00 57.91 176 ASN A N 1
ATOM 1338 C CA . ASN A 1 176 ? 26.378 -13.229 1.953 1.00 57.91 176 ASN A CA 1
ATOM 1339 C C . ASN A 1 176 ? 26.624 -13.892 0.598 1.00 57.91 176 ASN A C 1
ATOM 1341 O O . ASN A 1 176 ? 27.583 -13.552 -0.100 1.00 57.91 176 ASN A O 1
ATOM 1345 N N . LEU A 1 177 ? 25.771 -14.844 0.236 1.00 57.53 177 LEU A N 1
ATOM 1346 C CA . LEU A 1 177 ? 25.757 -15.381 -1.115 1.00 57.53 177 LEU A CA 1
ATOM 1347 C C . LEU A 1 177 ? 25.262 -14.289 -2.069 1.00 57.53 177 LEU A C 1
ATOM 1349 O O . LEU A 1 177 ? 24.363 -13.518 -1.724 1.00 57.53 177 LEU A O 1
ATOM 1353 N N . SER A 1 178 ? 25.861 -14.209 -3.261 1.00 53.41 178 SER A N 1
ATOM 1354 C CA . SER A 1 178 ? 25.249 -13.457 -4.358 1.00 53.41 178 SER A CA 1
ATOM 1355 C C . SER A 1 178 ? 23.922 -14.144 -4.669 1.00 53.41 178 SER A C 1
ATOM 1357 O O . SER A 1 178 ? 23.882 -15.325 -5.005 1.00 53.41 178 SER A O 1
ATOM 1359 N N . GLY A 1 179 ? 22.862 -13.403 -4.370 1.00 59.53 179 GLY A N 1
ATOM 1360 C CA . GLY A 1 179 ? 21.528 -13.902 -4.094 1.00 59.53 179 GLY A CA 1
ATOM 1361 C C . GLY A 1 179 ? 20.810 -14.525 -5.270 1.00 59.53 179 GLY A C 1
ATOM 1362 O O . GLY A 1 179 ? 21.054 -14.142 -6.412 1.00 59.53 179 GLY A O 1
ATOM 1363 N N . GLU A 1 180 ? 19.877 -15.427 -4.977 1.00 61.91 180 GLU A N 1
ATOM 1364 C CA . GLU A 1 180 ? 18.874 -15.859 -5.948 1.00 61.91 180 GLU A CA 1
ATOM 1365 C C . GLU A 1 180 ? 18.235 -14.627 -6.609 1.00 61.91 180 GLU A C 1
ATOM 1367 O O . GLU A 1 180 ? 17.903 -13.641 -5.940 1.00 61.91 180 GLU A O 1
ATOM 1372 N N . ASP A 1 181 ? 18.125 -14.668 -7.935 1.00 72.50 181 ASP A N 1
ATOM 1373 C CA . ASP A 1 181 ? 17.414 -13.655 -8.703 1.00 72.50 181 ASP A CA 1
ATOM 1374 C C . ASP A 1 181 ? 15.925 -13.754 -8.359 1.00 72.50 181 ASP A C 1
ATOM 1376 O O . ASP A 1 181 ? 15.259 -14.726 -8.716 1.00 72.50 181 ASP A O 1
ATOM 1380 N N . LEU A 1 182 ? 15.420 -12.766 -7.617 1.00 72.12 182 LEU A N 1
ATOM 1381 C CA . LEU A 1 182 ? 14.019 -12.703 -7.196 1.00 72.12 182 LEU A CA 1
ATOM 1382 C C . LEU A 1 182 ? 13.107 -12.163 -8.310 1.00 72.12 182 LEU A C 1
ATOM 1384 O O . LEU A 1 182 ? 11.900 -12.044 -8.100 1.00 72.12 182 LEU A O 1
ATOM 1388 N N . GLY A 1 183 ? 13.678 -11.824 -9.468 1.00 75.88 183 GLY A N 1
ATOM 1389 C CA . GLY A 1 183 ? 12.993 -11.231 -10.605 1.00 75.88 183 GLY A CA 1
ATOM 1390 C C . GLY A 1 183 ? 13.220 -9.725 -10.721 1.00 75.88 183 GLY A C 1
ATOM 1391 O O . GLY A 1 183 ? 13.878 -9.072 -9.900 1.00 75.88 183 GLY A O 1
ATOM 1392 N N . SER A 1 184 ? 12.653 -9.158 -11.786 1.00 85.81 184 SER A N 1
ATOM 1393 C CA . SER A 1 184 ? 12.671 -7.708 -12.002 1.00 85.81 184 SER A CA 1
ATOM 1394 C C . SER A 1 184 ? 11.858 -6.981 -10.931 1.00 85.81 184 SER A C 1
ATOM 1396 O O . SER A 1 184 ? 10.887 -7.514 -10.384 1.00 85.81 184 SER A O 1
ATOM 1398 N N . ARG A 1 185 ? 12.205 -5.722 -10.651 1.00 87.44 185 ARG A N 1
ATOM 1399 C CA . ARG A 1 185 ? 11.446 -4.910 -9.697 1.00 87.44 185 ARG A CA 1
ATOM 1400 C C . ARG A 1 185 ? 9.968 -4.799 -10.079 1.00 87.44 185 ARG A C 1
ATOM 1402 O O . ARG A 1 185 ? 9.096 -4.863 -9.213 1.00 87.44 185 ARG A O 1
ATOM 1409 N N . GLN A 1 186 ? 9.698 -4.684 -11.376 1.00 89.69 186 GLN A N 1
ATOM 1410 C CA . GLN A 1 186 ? 8.359 -4.678 -11.947 1.00 89.69 186 GLN A CA 1
ATOM 1411 C C . GLN A 1 186 ? 7.615 -5.993 -11.682 1.00 89.69 186 GLN A C 1
ATOM 1413 O O . GLN A 1 186 ? 6.465 -5.960 -11.262 1.00 89.69 186 GLN A O 1
ATOM 1418 N N . GLU A 1 187 ? 8.251 -7.146 -11.881 1.00 85.62 187 GLU A N 1
ATOM 1419 C CA . GLU A 1 187 ? 7.627 -8.452 -11.636 1.00 85.62 187 GLU A CA 1
ATOM 1420 C C . GLU A 1 187 ? 7.256 -8.634 -10.157 1.00 85.62 187 GLU A C 1
ATOM 1422 O O . GLU A 1 187 ? 6.143 -9.047 -9.832 1.00 85.62 187 GLU A O 1
ATOM 1427 N N . ILE A 1 188 ? 8.147 -8.238 -9.245 1.00 83.25 188 ILE A N 1
ATOM 1428 C CA . ILE A 1 188 ? 7.890 -8.284 -7.799 1.00 83.25 188 ILE A CA 1
ATOM 1429 C C . ILE A 1 188 ? 6.709 -7.371 -7.430 1.00 83.25 188 ILE A C 1
ATOM 1431 O O . ILE A 1 188 ? 5.812 -7.776 -6.684 1.00 83.25 188 ILE A O 1
ATOM 1435 N N . ALA A 1 189 ? 6.675 -6.159 -7.992 1.00 87.94 189 ALA A N 1
ATOM 1436 C CA . ALA A 1 189 ? 5.571 -5.214 -7.852 1.00 87.94 189 ALA A CA 1
ATOM 1437 C C . ALA A 1 189 ? 4.228 -5.794 -8.313 1.00 87.94 189 ALA A C 1
ATOM 1439 O O . ALA A 1 189 ? 3.235 -5.738 -7.581 1.00 87.94 189 ALA A O 1
ATOM 1440 N N . GLN A 1 190 ? 4.212 -6.384 -9.507 1.00 88.56 190 GLN A N 1
ATOM 1441 C CA . GLN A 1 190 ? 3.033 -7.005 -10.101 1.00 88.56 190 GLN A CA 1
ATOM 1442 C C . GLN A 1 190 ? 2.526 -8.167 -9.238 1.00 88.56 190 GLN A C 1
ATOM 1444 O O . GLN A 1 190 ? 1.342 -8.211 -8.903 1.00 88.56 190 GLN A O 1
ATOM 1449 N N . ASN A 1 191 ? 3.421 -9.048 -8.785 1.00 83.44 191 ASN A N 1
ATOM 1450 C CA . ASN A 1 191 ? 3.074 -10.181 -7.928 1.00 83.44 191 ASN A CA 1
ATOM 1451 C C . ASN A 1 191 ? 2.442 -9.737 -6.598 1.00 83.44 191 ASN A C 1
ATOM 1453 O O . ASN A 1 191 ? 1.421 -10.290 -6.183 1.00 83.44 191 ASN A O 1
ATOM 1457 N N . ALA A 1 192 ? 2.990 -8.705 -5.947 1.00 82.75 192 ALA A N 1
ATOM 1458 C CA . ALA A 1 192 ? 2.428 -8.177 -4.702 1.00 82.75 192 ALA A CA 1
ATOM 1459 C C . ALA A 1 192 ? 1.038 -7.545 -4.904 1.00 82.75 192 ALA A C 1
ATOM 1461 O O . ALA A 1 192 ? 0.132 -7.739 -4.091 1.00 82.75 192 ALA A O 1
ATOM 1462 N N . GLN A 1 193 ? 0.839 -6.829 -6.012 1.00 90.62 193 GLN A N 1
ATOM 1463 C CA . GLN A 1 193 ? -0.458 -6.255 -6.367 1.00 90.62 193 GLN A CA 1
ATOM 1464 C C . GLN A 1 193 ? -1.499 -7.329 -6.706 1.00 90.62 193 GLN A C 1
ATOM 1466 O O . GLN A 1 193 ? -2.652 -7.205 -6.297 1.00 90.62 193 GLN A O 1
ATOM 1471 N N . VAL A 1 194 ? -1.117 -8.409 -7.395 1.00 87.44 194 VAL A N 1
ATOM 1472 C CA . VAL A 1 194 ? -2.007 -9.560 -7.629 1.00 87.44 194 VAL A CA 1
ATOM 1473 C C . VAL A 1 194 ? -2.409 -10.209 -6.303 1.00 87.44 194 VAL A C 1
ATOM 1475 O O . VAL A 1 194 ? -3.596 -10.459 -6.092 1.00 87.44 194 VAL A O 1
ATOM 1478 N N . ALA A 1 195 ? -1.464 -10.394 -5.377 1.00 78.94 195 ALA A N 1
ATOM 1479 C CA . ALA A 1 195 ? -1.749 -10.936 -4.049 1.00 78.94 195 ALA A CA 1
ATOM 1480 C C . ALA A 1 195 ? -2.720 -10.051 -3.240 1.00 78.94 195 ALA A C 1
ATOM 1482 O O . ALA A 1 195 ? -3.591 -10.569 -2.537 1.00 78.94 195 ALA A O 1
ATOM 1483 N N . LEU A 1 196 ? -2.634 -8.719 -3.377 1.00 83.69 196 LEU A N 1
ATOM 1484 C CA . LEU A 1 196 ? -3.622 -7.793 -2.809 1.00 83.69 196 LEU A CA 1
ATOM 1485 C C . LEU A 1 196 ? -5.031 -8.075 -3.359 1.00 83.69 196 LEU A C 1
ATOM 1487 O O . LEU A 1 196 ? -5.982 -8.171 -2.582 1.00 83.69 196 LEU A O 1
ATOM 1491 N N . VAL A 1 197 ? -5.168 -8.218 -4.684 1.00 87.06 197 VAL A N 1
ATOM 1492 C CA . VAL A 1 197 ? -6.454 -8.529 -5.339 1.00 87.06 197 VAL A CA 1
ATOM 1493 C C . VAL A 1 197 ? -7.003 -9.865 -4.839 1.00 87.06 197 VAL A C 1
ATOM 1495 O O . VAL A 1 197 ? -8.180 -9.949 -4.492 1.00 87.06 197 VAL A O 1
ATOM 1498 N N . ASP A 1 198 ? -6.157 -10.891 -4.742 1.00 80.69 198 ASP A N 1
ATOM 1499 C CA . ASP A 1 198 ? -6.547 -12.207 -4.227 1.00 80.69 198 ASP A CA 1
ATOM 1500 C C . ASP A 1 198 ? -7.037 -12.152 -2.782 1.00 80.69 198 ASP A C 1
ATOM 1502 O O . ASP A 1 198 ? -8.039 -12.782 -2.434 1.00 80.69 198 ASP A O 1
ATOM 1506 N N . SER A 1 199 ? -6.382 -11.351 -1.944 1.00 76.00 199 SER A N 1
ATOM 1507 C CA . SER A 1 199 ? -6.795 -11.156 -0.557 1.00 76.00 199 SER A CA 1
ATOM 1508 C C . SER A 1 199 ? -8.136 -10.416 -0.458 1.00 76.00 199 SER A C 1
ATOM 1510 O O . SER A 1 199 ? -9.001 -10.819 0.320 1.00 76.00 199 SER A O 1
ATOM 1512 N N . LEU A 1 200 ? -8.372 -9.396 -1.295 1.00 79.62 200 LEU A N 1
ATOM 1513 C CA . LEU A 1 200 ? -9.666 -8.701 -1.386 1.00 79.62 200 LEU A CA 1
ATOM 1514 C C . LEU A 1 200 ? -10.806 -9.646 -1.797 1.00 79.62 200 LEU A C 1
ATOM 1516 O O . LEU A 1 200 ? -11.881 -9.605 -1.194 1.00 79.62 200 LEU A O 1
ATOM 1520 N N . VAL A 1 201 ? -10.564 -10.510 -2.789 1.00 79.12 201 VAL A N 1
ATOM 1521 C CA . VAL A 1 201 ? -11.530 -11.518 -3.256 1.00 79.12 201 VAL A CA 1
ATOM 1522 C C . VAL A 1 201 ? -11.804 -12.551 -2.166 1.00 79.12 201 VAL A C 1
ATOM 1524 O O . VAL A 1 201 ? -12.962 -12.787 -1.829 1.00 79.12 201 VAL A O 1
ATOM 1527 N N . THR A 1 202 ? -10.753 -13.118 -1.569 1.00 71.69 202 THR A N 1
ATOM 1528 C CA . THR A 1 202 ? -10.858 -14.139 -0.511 1.00 71.69 202 THR A CA 1
ATOM 1529 C C . THR A 1 202 ? -11.631 -13.620 0.701 1.00 71.69 202 THR A C 1
ATOM 1531 O O . THR A 1 202 ? -12.403 -14.353 1.310 1.00 71.69 202 THR A O 1
ATOM 1534 N N . LYS A 1 203 ? -11.459 -12.338 1.040 1.00 68.62 203 LYS A N 1
ATOM 1535 C CA . LYS A 1 203 ? -12.155 -11.676 2.153 1.00 68.62 203 LYS A CA 1
ATOM 1536 C C . LYS A 1 203 ? -13.550 -11.146 1.784 1.00 68.62 203 LYS A C 1
ATOM 1538 O O . LYS A 1 203 ? -14.202 -10.532 2.630 1.00 68.62 203 LYS A O 1
ATOM 1543 N N . GLY A 1 204 ? -14.008 -11.343 0.543 1.00 65.81 204 GLY A N 1
ATOM 1544 C CA . GLY A 1 204 ? -15.335 -10.923 0.082 1.00 65.81 204 GLY A CA 1
ATOM 1545 C C . GLY A 1 204 ? -15.562 -9.410 0.160 1.00 65.81 204 GLY A C 1
ATOM 1546 O O . GLY A 1 204 ? -16.633 -8.958 0.567 1.00 65.81 204 GLY A O 1
ATOM 1547 N N . ILE A 1 205 ? -14.542 -8.608 -0.155 1.00 74.62 205 ILE A N 1
ATOM 1548 C CA . ILE A 1 205 ? -14.626 -7.146 -0.060 1.00 74.62 205 ILE A CA 1
ATOM 1549 C C . ILE A 1 205 ? -15.306 -6.568 -1.298 1.00 74.62 205 ILE A C 1
ATOM 1551 O O . ILE A 1 205 ? -14.939 -6.876 -2.427 1.00 74.62 205 ILE A O 1
ATOM 1555 N N . ASN A 1 206 ? -16.282 -5.681 -1.100 1.00 76.31 206 ASN A N 1
ATOM 1556 C CA . ASN A 1 206 ? -16.899 -4.940 -2.196 1.00 76.31 206 ASN A CA 1
ATOM 1557 C C . ASN A 1 206 ? -15.955 -3.819 -2.658 1.00 76.31 206 ASN A C 1
ATOM 1559 O O . ASN A 1 206 ? -16.026 -2.696 -2.163 1.00 76.31 206 ASN A O 1
ATOM 1563 N N . ALA A 1 207 ? -15.038 -4.136 -3.572 1.00 86.06 207 ALA A N 1
ATOM 1564 C CA . ALA A 1 207 ? -14.057 -3.190 -4.093 1.00 86.06 207 ALA A CA 1
ATOM 1565 C C . ALA A 1 207 ? -14.148 -3.030 -5.614 1.00 86.06 207 ALA A C 1
ATOM 1567 O O . ALA A 1 207 ? -14.467 -3.972 -6.348 1.00 86.06 207 ALA A O 1
ATOM 1568 N N . ARG A 1 208 ? -13.791 -1.838 -6.096 1.00 92.81 208 ARG A N 1
ATOM 1569 C CA . ARG A 1 208 ? -13.436 -1.593 -7.495 1.00 92.81 208 ARG A CA 1
ATOM 1570 C C . ARG A 1 208 ? -11.970 -1.239 -7.598 1.00 92.81 208 ARG A C 1
ATOM 1572 O O . ARG A 1 208 ? -11.477 -0.441 -6.808 1.00 92.81 208 ARG A O 1
ATOM 1579 N N . ILE A 1 209 ? -11.293 -1.802 -8.590 1.00 96.88 209 ILE A N 1
ATOM 1580 C CA . ILE A 1 209 ? -9.854 -1.622 -8.766 1.00 96.88 209 ILE A CA 1
ATOM 1581 C C . ILE A 1 209 ? -9.586 -0.994 -10.129 1.00 96.88 209 ILE A C 1
ATOM 1583 O O . ILE A 1 209 ? -10.094 -1.462 -11.147 1.00 96.88 209 ILE A O 1
ATOM 1587 N N . GLY A 1 210 ? -8.819 0.093 -10.134 1.00 98.25 210 GLY A N 1
ATOM 1588 C CA . GLY A 1 210 ? -8.259 0.722 -11.325 1.00 98.25 210 GLY A CA 1
ATOM 1589 C C . GLY A 1 210 ? -6.742 0.556 -11.358 1.00 98.25 210 GLY A C 1
ATOM 1590 O O . GLY A 1 210 ? -6.095 0.464 -10.314 1.00 98.25 210 GLY A O 1
ATOM 1591 N N . VAL A 1 211 ? -6.171 0.534 -12.561 1.00 98.69 211 VAL A N 1
ATOM 1592 C CA . VAL A 1 211 ? -4.730 0.331 -12.770 1.00 98.69 211 VAL A CA 1
ATOM 1593 C C . VAL A 1 211 ? -4.180 1.468 -13.620 1.00 98.69 211 VAL A C 1
ATOM 1595 O O . VAL A 1 211 ? -4.675 1.738 -14.719 1.00 98.69 211 VAL A O 1
ATOM 1598 N N . VAL A 1 212 ? -3.148 2.132 -13.109 1.00 98.69 212 VAL A N 1
ATOM 1599 C CA . VAL A 1 212 ? -2.418 3.220 -13.760 1.00 98.69 212 VAL A CA 1
ATOM 1600 C C . VAL A 1 212 ? -0.939 2.858 -13.811 1.00 98.69 212 VAL A C 1
ATOM 1602 O O . VAL A 1 212 ? -0.361 2.418 -12.819 1.00 98.69 212 VAL A O 1
ATOM 1605 N N . GLN A 1 213 ? -0.335 3.082 -14.973 1.00 98.06 213 GLN A N 1
ATOM 1606 C CA . GLN A 1 213 ? 1.104 2.964 -15.183 1.00 98.06 213 GLN A CA 1
ATOM 1607 C C . GLN A 1 213 ? 1.682 4.355 -15.458 1.00 98.06 213 GLN A C 1
ATOM 1609 O O . GLN A 1 213 ? 1.032 5.170 -16.128 1.00 98.06 213 GLN A O 1
ATOM 1614 N N . PHE A 1 214 ? 2.889 4.629 -14.971 1.00 97.38 214 PHE A N 1
ATOM 1615 C CA . PHE A 1 214 ? 3.618 5.849 -15.314 1.00 97.38 214 PHE A CA 1
ATOM 1616 C C . PHE A 1 214 ? 5.100 5.581 -15.606 1.00 97.38 214 PHE A C 1
ATOM 1618 O O . PHE A 1 214 ? 5.659 4.593 -15.160 1.00 97.38 214 PHE A O 1
ATOM 1625 N N . GLY A 1 215 ? 5.696 6.451 -16.412 1.00 94.88 215 GLY A N 1
ATOM 1626 C CA . GLY A 1 215 ? 7.117 6.554 -16.739 1.00 94.88 215 GLY A CA 1
ATOM 1627 C C . GLY A 1 215 ? 7.413 8.043 -16.909 1.00 94.88 215 GLY A C 1
ATOM 1628 O O . GLY A 1 215 ? 7.122 8.812 -15.996 1.00 94.88 215 GLY A O 1
ATOM 1629 N N . GLY A 1 216 ? 7.865 8.485 -18.088 1.00 94.19 216 GLY A N 1
ATOM 1630 C CA . GLY A 1 216 ? 7.921 9.924 -18.411 1.00 94.19 216 GLY A CA 1
ATOM 1631 C C . GLY A 1 216 ? 6.533 10.585 -18.510 1.00 94.19 216 GLY A C 1
ATOM 1632 O O . GLY A 1 216 ? 6.361 11.761 -18.187 1.00 94.19 216 GLY A O 1
ATOM 1633 N N . LEU A 1 217 ? 5.527 9.801 -18.906 1.00 96.62 217 LEU A N 1
ATOM 1634 C CA . LEU A 1 217 ? 4.098 10.124 -18.964 1.00 96.62 217 LEU A CA 1
ATOM 1635 C C . LEU A 1 217 ? 3.295 9.155 -18.087 1.00 96.62 217 LEU A C 1
ATOM 1637 O O . LEU A 1 217 ? 3.836 8.204 -17.532 1.00 96.62 217 LEU A O 1
ATOM 1641 N N . SER A 1 218 ? 1.977 9.334 -18.000 1.00 97.75 218 SER A N 1
ATOM 1642 C CA . SER A 1 218 ? 1.087 8.410 -17.284 1.00 97.75 218 SER A CA 1
ATOM 1643 C C . SER A 1 218 ? -0.118 7.999 -18.126 1.00 97.75 218 SER A C 1
ATOM 1645 O O . SER A 1 218 ? -0.609 8.767 -18.957 1.00 97.75 218 SER A O 1
ATOM 1647 N N . LYS A 1 219 ? -0.600 6.765 -17.932 1.00 97.62 219 LYS A N 1
ATOM 1648 C CA . LYS A 1 219 ? -1.765 6.221 -18.646 1.00 97.62 219 LYS A CA 1
ATOM 1649 C C . LYS A 1 219 ? -2.614 5.333 -17.741 1.00 97.62 219 LYS A C 1
ATOM 1651 O O . LYS A 1 219 ? -2.106 4.565 -16.928 1.00 97.62 219 LYS A O 1
ATOM 1656 N N . GLN A 1 220 ? -3.933 5.417 -17.915 1.00 97.94 220 GLN A N 1
ATOM 1657 C CA . GLN A 1 220 ? -4.864 4.451 -17.336 1.00 97.94 220 GLN A CA 1
ATOM 1658 C C . GLN A 1 220 ? -4.812 3.160 -18.155 1.00 97.94 220 GLN A C 1
ATOM 1660 O O . GLN A 1 220 ? -5.142 3.166 -19.340 1.00 97.94 220 GLN A O 1
ATOM 1665 N N . LYS A 1 221 ? -4.427 2.060 -17.508 1.00 97.88 221 LYS A N 1
ATOM 1666 C CA . LYS A 1 221 ? -4.473 0.715 -18.085 1.00 97.88 221 LYS A CA 1
ATOM 1667 C C . LYS A 1 221 ? -5.862 0.102 -17.942 1.00 97.88 221 LYS A C 1
ATOM 1669 O O . LYS A 1 221 ? -6.349 -0.533 -18.872 1.00 97.88 221 LYS A O 1
ATOM 1674 N N . LEU A 1 222 ? -6.493 0.316 -16.787 1.00 98.19 222 LEU A N 1
ATOM 1675 C CA . LEU A 1 222 ? -7.824 -0.190 -16.474 1.00 98.19 222 LEU A CA 1
ATOM 1676 C C . LEU A 1 222 ? -8.599 0.835 -15.642 1.00 98.19 222 LEU A C 1
ATOM 1678 O O . LEU A 1 222 ? -8.075 1.390 -14.674 1.00 98.19 222 LEU A O 1
ATOM 1682 N N . ALA A 1 223 ? -9.849 1.087 -16.027 1.00 97.25 223 ALA A N 1
ATOM 1683 C CA . ALA A 1 223 ? -10.778 1.885 -15.232 1.00 97.25 223 ALA A CA 1
ATOM 1684 C C . ALA A 1 223 ? -11.238 1.118 -13.979 1.00 97.25 223 ALA A C 1
ATOM 1686 O O . ALA A 1 223 ? -11.051 -0.093 -13.889 1.00 97.25 223 ALA A O 1
ATOM 1687 N N . LEU A 1 224 ? -11.865 1.809 -13.021 1.00 96.12 224 LEU A N 1
ATOM 1688 C CA . LEU A 1 224 ? -12.433 1.172 -11.828 1.00 96.12 224 LEU A CA 1
ATOM 1689 C C . LEU A 1 224 ? -13.369 0.018 -12.215 1.00 96.12 224 LEU A C 1
ATOM 1691 O O . LEU A 1 224 ? -14.428 0.235 -12.803 1.00 96.12 224 LEU A O 1
ATOM 1695 N N . THR A 1 225 ? -12.961 -1.200 -11.870 1.00 96.12 225 THR A N 1
ATOM 1696 C CA . THR A 1 225 ? -13.643 -2.444 -12.240 1.00 96.12 225 THR A CA 1
ATOM 1697 C C . THR A 1 225 ? -13.993 -3.222 -10.973 1.00 96.12 225 THR A C 1
ATOM 1699 O O . THR A 1 225 ? -13.129 -3.417 -10.122 1.00 96.12 225 THR A O 1
ATOM 1702 N N . ALA A 1 226 ? -15.255 -3.631 -10.814 1.00 91.25 226 ALA A N 1
ATOM 1703 C CA . ALA A 1 226 ? -15.749 -4.287 -9.598 1.00 91.25 226 ALA A CA 1
ATOM 1704 C C . ALA A 1 226 ? -15.301 -5.749 -9.492 1.00 91.25 226 ALA A C 1
ATOM 1706 O O . ALA A 1 226 ? -15.431 -6.497 -10.459 1.00 91.25 226 ALA A O 1
ATOM 1707 N N . ILE A 1 227 ? -14.831 -6.164 -8.311 1.00 89.56 227 ILE A N 1
ATOM 1708 C CA . ILE A 1 227 ? -14.407 -7.554 -8.066 1.00 89.56 227 ILE A CA 1
ATOM 1709 C C . ILE A 1 227 ? -15.567 -8.485 -7.692 1.00 89.56 227 ILE A C 1
ATOM 1711 O O . ILE A 1 227 ? -15.441 -9.702 -7.826 1.00 89.56 227 ILE A O 1
ATOM 1715 N N . LEU A 1 228 ? -16.696 -7.925 -7.248 1.00 82.75 228 LEU A N 1
ATOM 1716 C CA . LEU A 1 228 ? -17.929 -8.653 -6.945 1.00 82.75 228 LEU A CA 1
ATOM 1717 C C . LEU A 1 228 ? -19.044 -8.260 -7.923 1.00 82.75 228 LEU A C 1
ATOM 1719 O O . LEU A 1 228 ? -19.066 -7.145 -8.450 1.00 82.75 228 LEU A O 1
ATOM 1723 N N . ASN A 1 229 ? -19.971 -9.185 -8.147 1.00 75.69 229 ASN A N 1
ATOM 1724 C CA . ASN A 1 229 ? -21.252 -8.952 -8.802 1.00 75.69 229 ASN A CA 1
ATOM 1725 C C . ASN A 1 229 ? -22.222 -8.228 -7.852 1.00 75.69 229 ASN A C 1
ATOM 1727 O O . ASN A 1 229 ? -21.977 -8.120 -6.651 1.00 75.69 229 ASN A O 1
ATOM 1731 N N . GLU A 1 230 ? -23.361 -7.773 -8.381 1.00 71.56 230 GLU A N 1
ATOM 1732 C CA . GLU A 1 230 ? -24.420 -7.136 -7.578 1.00 71.56 230 GLU A CA 1
ATOM 1733 C C . GLU A 1 230 ? -24.980 -8.059 -6.482 1.00 71.56 230 GLU A C 1
ATOM 1735 O O . GLU A 1 230 ? -25.419 -7.580 -5.441 1.00 71.56 230 GLU A O 1
ATOM 1740 N N . ASP A 1 231 ? -24.925 -9.378 -6.688 1.00 64.38 231 ASP A N 1
ATOM 1741 C CA . ASP A 1 231 ? -25.345 -10.396 -5.716 1.00 64.38 231 ASP A CA 1
ATOM 1742 C C . ASP A 1 231 ? -24.272 -10.725 -4.656 1.00 64.38 231 ASP A C 1
ATOM 1744 O O . ASP A 1 231 ? -24.480 -11.594 -3.810 1.00 64.38 231 ASP A O 1
ATOM 1748 N N . GLY A 1 232 ? -23.122 -10.042 -4.694 1.00 65.06 232 GLY A N 1
ATOM 1749 C CA . GLY A 1 232 ? -22.009 -10.232 -3.765 1.00 65.06 232 GLY A CA 1
ATOM 1750 C C . GLY A 1 232 ? -21.096 -11.419 -4.084 1.00 65.06 232 GLY A C 1
ATOM 1751 O O . GLY A 1 232 ? -20.100 -11.614 -3.388 1.00 65.06 232 GLY A O 1
ATOM 1752 N N . THR A 1 233 ? -21.378 -12.199 -5.131 1.00 73.12 233 THR A N 1
ATOM 1753 C CA . THR A 1 233 ? -20.476 -13.266 -5.593 1.00 73.12 233 THR A CA 1
ATOM 1754 C C . THR A 1 233 ? -19.282 -12.693 -6.356 1.00 73.12 233 THR A C 1
ATOM 1756 O O . THR A 1 233 ? -19.350 -11.597 -6.911 1.00 73.12 233 THR A O 1
ATOM 1759 N N . THR A 1 234 ? -18.160 -13.413 -6.412 1.00 81.88 234 THR A N 1
ATOM 1760 C CA . THR A 1 234 ? -16.972 -12.964 -7.155 1.00 81.88 234 THR A CA 1
ATOM 1761 C C . THR A 1 234 ? -17.252 -12.851 -8.654 1.00 81.88 234 THR A C 1
ATOM 1763 O O . THR A 1 234 ? -17.702 -13.805 -9.289 1.00 81.88 234 THR A O 1
ATOM 1766 N N . ASN A 1 235 ? -16.906 -11.710 -9.250 1.00 89.38 235 ASN A N 1
ATOM 1767 C CA . ASN A 1 235 ? -16.913 -11.538 -10.697 1.00 89.38 235 ASN A CA 1
ATOM 1768 C C . ASN A 1 235 ? -15.561 -11.981 -11.276 1.00 89.38 235 ASN A C 1
ATOM 1770 O O . ASN A 1 235 ? -14.633 -11.183 -11.408 1.00 89.38 235 ASN A O 1
ATOM 1774 N N . THR A 1 236 ? -15.439 -13.268 -11.608 1.00 93.62 236 THR A N 1
ATOM 1775 C CA . THR A 1 236 ? -14.171 -13.865 -12.064 1.00 93.62 236 THR A CA 1
ATOM 1776 C C . THR A 1 236 ? -13.619 -13.179 -13.314 1.00 93.62 236 THR A C 1
ATOM 1778 O O . THR A 1 236 ? -12.431 -12.896 -13.374 1.00 93.62 236 THR A O 1
ATOM 1781 N N . THR A 1 237 ? -14.478 -12.811 -14.271 1.00 97.50 237 THR A N 1
ATOM 1782 C CA . THR A 1 237 ? -14.062 -12.102 -15.493 1.00 97.50 237 THR A CA 1
ATOM 1783 C C . THR A 1 237 ? -13.412 -10.754 -15.186 1.00 97.50 237 THR A C 1
ATOM 1785 O O . THR A 1 237 ? -12.376 -10.420 -15.758 1.00 97.50 237 THR A O 1
ATOM 1788 N N . ASN A 1 238 ? -13.994 -9.982 -14.269 1.00 97.81 238 ASN A N 1
ATOM 1789 C CA . ASN A 1 238 ? -13.429 -8.705 -13.853 1.00 97.81 238 ASN A CA 1
ATOM 1790 C C . ASN A 1 238 ? -12.133 -8.885 -13.061 1.00 97.81 238 ASN A C 1
ATOM 1792 O O . ASN A 1 238 ? -11.178 -8.147 -13.291 1.00 97.81 238 ASN A O 1
ATOM 1796 N N . VAL A 1 239 ? -12.081 -9.863 -12.151 1.00 95.06 239 VAL A N 1
ATOM 1797 C CA . VAL A 1 239 ? -10.867 -10.184 -11.386 1.00 95.06 239 VAL A CA 1
ATOM 1798 C C . VAL A 1 239 ? -9.723 -10.565 -12.328 1.00 95.06 239 VAL A C 1
ATOM 1800 O O . VAL A 1 239 ? -8.619 -10.036 -12.188 1.00 95.06 239 VAL A O 1
ATOM 1803 N N . ASP A 1 240 ? -9.989 -11.400 -13.332 1.00 96.00 240 ASP A N 1
ATOM 1804 C CA . ASP A 1 240 ? -9.005 -11.783 -14.345 1.00 96.00 240 ASP A CA 1
ATOM 1805 C C . ASP A 1 240 ? -8.551 -10.576 -15.176 1.00 96.00 240 ASP A C 1
ATOM 1807 O O . ASP A 1 240 ? -7.357 -10.413 -15.425 1.00 96.00 240 ASP A O 1
ATOM 1811 N N . ALA A 1 241 ? -9.470 -9.678 -15.549 1.00 98.12 241 ALA A N 1
ATOM 1812 C CA . ALA A 1 241 ? -9.134 -8.445 -16.261 1.00 98.12 241 ALA A CA 1
ATOM 1813 C C . ALA A 1 241 ? -8.257 -7.497 -15.422 1.00 98.12 241 ALA A C 1
ATOM 1815 O O . ALA A 1 241 ? -7.320 -6.896 -15.950 1.00 98.12 241 ALA A O 1
ATOM 1816 N N . ILE A 1 242 ? -8.519 -7.389 -14.115 1.00 98.25 242 ILE A N 1
ATOM 1817 C CA . ILE A 1 242 ? -7.703 -6.607 -13.175 1.00 98.25 242 ILE A CA 1
ATOM 1818 C C . ILE A 1 242 ? -6.295 -7.192 -13.081 1.00 98.25 242 ILE A C 1
ATOM 1820 O O . ILE A 1 242 ? -5.319 -6.467 -13.277 1.00 98.25 242 ILE A O 1
ATOM 1824 N N . LYS A 1 243 ? -6.172 -8.503 -12.848 1.00 96.12 243 LYS A N 1
ATOM 1825 C CA . LYS A 1 243 ? -4.870 -9.183 -12.779 1.00 96.12 243 LYS A CA 1
ATOM 1826 C C . LYS A 1 243 ? -4.104 -9.091 -14.098 1.00 96.12 243 LYS A C 1
ATOM 1828 O O . LYS A 1 243 ? -2.904 -8.838 -14.088 1.00 96.12 243 LYS A O 1
ATOM 1833 N N . ALA A 1 244 ? -4.788 -9.223 -15.234 1.00 96.00 244 ALA A N 1
ATOM 1834 C CA . ALA A 1 244 ? -4.181 -9.050 -16.550 1.00 96.00 244 ALA A CA 1
ATOM 1835 C C . ALA A 1 244 ? -3.690 -7.613 -16.780 1.00 96.00 244 ALA A C 1
ATOM 1837 O O . ALA A 1 244 ? -2.640 -7.419 -17.386 1.00 96.00 244 ALA A O 1
ATOM 1838 N N . ALA A 1 245 ? -4.412 -6.601 -16.288 1.00 98.12 245 ALA A N 1
ATOM 1839 C CA . ALA A 1 245 ? -3.972 -5.211 -16.358 1.00 98.12 245 ALA A CA 1
ATOM 1840 C C . ALA A 1 245 ? -2.747 -4.936 -15.471 1.00 98.12 245 ALA A C 1
ATOM 1842 O O . ALA A 1 245 ? -1.868 -4.188 -15.897 1.00 98.12 245 ALA A O 1
ATOM 1843 N N . ILE A 1 246 ? -2.675 -5.550 -14.284 1.00 96.50 246 ILE A N 1
ATOM 1844 C CA . ILE A 1 246 ? -1.512 -5.483 -13.383 1.00 96.50 246 ILE A CA 1
ATOM 1845 C C . ILE A 1 246 ? -0.294 -6.144 -14.037 1.00 96.50 246 ILE A C 1
ATOM 1847 O O . ILE A 1 246 ? 0.744 -5.505 -14.170 1.00 96.50 246 ILE A O 1
ATOM 1851 N N . ASN A 1 247 ? -0.441 -7.381 -14.517 1.00 94.50 247 ASN A N 1
ATOM 1852 C CA . ASN A 1 247 ? 0.645 -8.171 -15.112 1.00 94.50 247 ASN A CA 1
ATOM 1853 C C . ASN A 1 247 ? 1.041 -7.717 -16.524 1.00 94.50 247 ASN A C 1
ATOM 1855 O O . ASN A 1 247 ? 1.980 -8.252 -17.116 1.00 94.50 247 ASN A O 1
ATOM 1859 N N . ALA A 1 248 ? 0.321 -6.760 -17.108 1.00 93.19 248 ALA A N 1
ATOM 1860 C CA . ALA A 1 248 ? 0.660 -6.258 -18.424 1.00 93.19 248 ALA A CA 1
ATOM 1861 C C . ALA A 1 248 ? 2.001 -5.520 -18.389 1.00 93.19 248 ALA A C 1
ATOM 1863 O O . ALA A 1 248 ? 2.245 -4.688 -17.517 1.00 93.19 248 ALA A O 1
ATOM 1864 N N . GLY A 1 249 ? 2.827 -5.753 -19.408 1.00 91.69 249 GLY A N 1
ATOM 1865 C CA . GLY A 1 249 ? 4.022 -4.950 -19.632 1.00 91.69 249 GLY A CA 1
ATOM 1866 C C . GLY A 1 249 ? 3.708 -3.460 -19.814 1.00 91.69 249 GLY A C 1
ATOM 1867 O O . GLY A 1 249 ? 2.546 -3.045 -19.953 1.00 91.69 249 GLY A O 1
ATOM 1868 N N . LYS A 1 250 ? 4.781 -2.668 -19.833 1.00 94.12 250 LYS A N 1
ATOM 1869 C CA . LYS A 1 250 ? 4.748 -1.218 -20.026 1.00 94.12 250 LYS A CA 1
ATOM 1870 C C . LYS A 1 250 ? 3.863 -0.824 -21.212 1.00 94.12 250 LYS A C 1
ATOM 1872 O O . LYS A 1 250 ? 4.020 -1.343 -22.314 1.00 94.12 250 LYS A O 1
ATOM 1877 N N . MET A 1 251 ? 2.927 0.100 -20.994 1.00 95.88 251 MET A N 1
ATOM 1878 C CA . MET A 1 251 ? 2.095 0.647 -22.069 1.00 95.88 251 MET A CA 1
ATOM 1879 C C . MET A 1 251 ? 2.923 1.446 -23.080 1.00 95.88 251 MET A C 1
ATOM 1881 O O . MET A 1 251 ? 3.724 2.307 -22.707 1.00 95.88 251 MET A O 1
ATOM 1885 N N . ASP A 1 252 ? 2.632 1.232 -24.365 1.00 94.81 252 ASP A N 1
ATOM 1886 C CA . ASP A 1 252 ? 3.243 1.974 -25.467 1.00 94.81 252 ASP A CA 1
ATOM 1887 C C . ASP A 1 252 ? 3.139 3.482 -25.249 1.00 94.81 252 ASP A C 1
ATOM 1889 O O . ASP A 1 252 ? 2.073 4.017 -24.928 1.00 94.81 252 ASP A O 1
ATOM 1893 N N . GLY A 1 253 ? 4.253 4.180 -25.448 1.00 91.50 253 GLY A N 1
ATOM 1894 C CA . GLY A 1 253 ? 4.344 5.632 -25.358 1.00 91.50 253 GLY A CA 1
ATOM 1895 C C . GLY A 1 253 ? 4.233 6.216 -23.950 1.00 91.50 253 GLY A C 1
ATOM 1896 O O . GLY A 1 253 ? 3.863 7.380 -23.826 1.00 91.50 253 GLY A O 1
ATOM 1897 N N . LEU A 1 254 ? 4.513 5.441 -22.897 1.00 93.00 254 LEU A N 1
ATOM 1898 C CA . LEU A 1 254 ? 4.764 5.991 -21.556 1.00 93.00 254 LEU A CA 1
ATOM 1899 C C . LEU A 1 254 ? 6.064 6.806 -21.478 1.00 93.00 254 LEU A C 1
ATOM 1901 O O . LEU A 1 254 ? 6.162 7.685 -20.633 1.00 93.00 254 LEU A O 1
ATOM 1905 N N . ASP A 1 255 ? 7.008 6.569 -22.390 1.00 92.06 255 ASP A N 1
ATOM 1906 C CA . ASP A 1 255 ? 8.273 7.313 -22.484 1.00 92.06 255 ASP A CA 1
ATOM 1907 C C . ASP A 1 255 ? 8.323 8.238 -23.701 1.00 92.06 255 ASP A C 1
ATOM 1909 O O . ASP A 1 255 ? 9.391 8.666 -24.113 1.00 92.06 255 ASP A O 1
ATOM 1913 N N . SER A 1 256 ? 7.182 8.523 -24.333 1.00 92.19 256 SER A N 1
ATOM 1914 C CA . SER A 1 256 ? 7.124 9.404 -25.509 1.00 92.19 256 SER A CA 1
ATOM 1915 C C . SER A 1 256 ? 6.946 10.880 -25.140 1.00 92.19 256 SER A C 1
ATOM 1917 O O . SER A 1 256 ? 6.390 11.643 -25.930 1.00 92.19 256 SER A O 1
ATOM 1919 N N . ASN A 1 257 ? 7.371 11.287 -23.942 1.00 90.69 257 ASN A N 1
ATOM 1920 C CA . ASN A 1 257 ? 7.471 12.697 -23.576 1.00 90.69 257 ASN A CA 1
ATOM 1921 C C . ASN A 1 257 ? 8.592 13.388 -24.360 1.00 90.69 257 ASN A C 1
ATOM 1923 O O . ASN A 1 257 ? 9.549 12.761 -24.815 1.00 90.69 257 ASN A O 1
ATOM 1927 N N . SER A 1 258 ? 8.461 14.704 -24.491 1.00 90.25 258 SER A N 1
ATOM 1928 C CA . SER A 1 258 ? 9.474 15.568 -25.086 1.00 90.25 258 SER A CA 1
ATOM 1929 C C . SER A 1 258 ? 9.995 16.500 -24.005 1.00 90.25 258 SER A C 1
ATOM 1931 O O . SER A 1 258 ? 9.399 17.551 -23.779 1.00 90.25 258 SER A O 1
ATOM 1933 N N . ILE A 1 259 ? 11.100 16.128 -23.354 1.00 90.19 259 ILE A N 1
ATOM 1934 C CA . ILE A 1 259 ? 11.719 16.983 -22.339 1.00 90.19 259 ILE A CA 1
ATOM 1935 C C . ILE A 1 259 ? 12.327 18.198 -23.046 1.00 90.19 259 ILE A C 1
ATOM 1937 O O . ILE A 1 259 ? 13.329 18.083 -23.756 1.00 90.19 259 ILE A O 1
ATOM 1941 N N . ASP A 1 260 ? 11.729 19.371 -22.877 1.00 91.56 260 ASP A N 1
ATOM 1942 C CA . ASP A 1 260 ? 12.152 20.619 -23.521 1.00 91.56 260 ASP A CA 1
ATOM 1943 C C . ASP A 1 260 ? 12.833 21.602 -22.548 1.00 91.56 260 ASP A C 1
ATOM 1945 O O . ASP A 1 260 ? 13.488 22.565 -22.984 1.00 91.56 260 ASP A O 1
ATOM 1949 N N . SER A 1 261 ? 12.768 21.287 -21.251 1.00 81.94 261 SER A N 1
ATOM 1950 C CA . SER A 1 261 ? 13.229 22.095 -20.127 1.00 81.94 261 SER A CA 1
ATOM 1951 C C . SER A 1 261 ? 13.896 21.235 -19.034 1.00 81.94 261 SER A C 1
ATOM 1953 O O . SER A 1 261 ? 13.570 20.064 -18.819 1.00 81.94 261 SER A O 1
ATOM 1955 N N . GLY A 1 262 ? 14.882 21.812 -18.341 1.00 85.94 262 GLY A N 1
ATOM 1956 C CA . GLY A 1 262 ? 15.654 21.131 -17.296 1.00 85.94 262 GLY A CA 1
ATOM 1957 C C . GLY A 1 262 ? 16.903 20.391 -17.791 1.00 85.94 262 GLY A C 1
ATOM 1958 O O . GLY A 1 262 ? 17.417 20.657 -18.879 1.00 85.94 262 GLY A O 1
ATOM 1959 N N . TYR A 1 263 ? 17.425 19.496 -16.950 1.00 84.69 263 TYR A N 1
ATOM 1960 C CA . TYR A 1 263 ? 18.735 18.863 -17.148 1.00 84.69 263 TYR A CA 1
ATOM 1961 C C . TYR A 1 263 ? 18.771 17.874 -18.318 1.00 84.69 263 TYR A C 1
ATOM 1963 O O . TYR A 1 263 ? 19.695 17.891 -19.127 1.00 84.69 263 TYR A O 1
ATOM 1971 N N . TRP A 1 264 ? 17.734 17.048 -18.452 1.00 83.56 264 TRP A N 1
ATOM 1972 C CA . TRP A 1 264 ? 17.655 15.977 -19.448 1.00 83.56 264 TRP A CA 1
ATOM 1973 C C . TRP A 1 264 ? 17.020 16.443 -20.767 1.00 83.56 264 TRP A C 1
ATOM 1975 O O . TRP A 1 264 ? 16.439 15.646 -21.504 1.00 83.56 264 TRP A O 1
ATOM 1985 N N . LYS A 1 265 ? 17.115 17.741 -21.084 1.00 86.44 265 LYS A N 1
ATOM 1986 C CA . LYS A 1 265 ? 16.537 18.338 -22.294 1.00 86.44 265 LYS A CA 1
ATOM 1987 C C . LYS A 1 265 ? 16.938 17.575 -23.562 1.00 86.44 265 LYS A C 1
ATOM 1989 O O . LYS A 1 265 ? 18.115 17.324 -23.805 1.00 86.44 265 LYS A O 1
ATOM 1994 N N . GLY A 1 266 ? 15.949 17.276 -24.402 1.00 79.75 266 GLY A N 1
ATOM 1995 C CA . GLY A 1 266 ? 16.102 16.491 -25.629 1.00 79.75 266 GLY A CA 1
ATOM 1996 C C . GLY A 1 266 ? 16.034 14.976 -25.419 1.00 79.75 266 GLY A C 1
ATOM 1997 O O . GLY A 1 266 ? 16.119 14.240 -26.399 1.00 79.75 266 GLY A O 1
ATOM 1998 N N . SER A 1 267 ? 15.864 14.520 -24.175 1.00 86.88 267 SER A N 1
ATOM 1999 C CA . SER A 1 267 ? 15.650 13.111 -23.832 1.00 86.88 267 SER A CA 1
ATOM 2000 C C . SER A 1 267 ? 14.157 12.793 -23.691 1.00 86.88 267 SER A C 1
ATOM 2002 O O . SER A 1 267 ? 13.303 13.684 -23.716 1.00 86.88 267 SER A O 1
ATOM 2004 N N . SER A 1 268 ? 13.848 11.510 -23.532 1.00 88.50 268 SER A N 1
ATOM 2005 C CA . SER A 1 268 ? 12.502 10.989 -23.299 1.00 88.50 268 SER A CA 1
ATOM 2006 C C . SER A 1 268 ? 12.548 9.888 -22.230 1.00 88.50 268 SER A C 1
ATOM 2008 O O . SER A 1 268 ? 13.624 9.390 -21.902 1.00 88.50 268 SER A O 1
ATOM 2010 N N . GLY A 1 269 ? 11.400 9.514 -21.671 1.00 90.62 269 GLY A N 1
ATOM 2011 C CA . GLY A 1 269 ? 11.306 8.602 -20.529 1.00 90.62 269 GLY A CA 1
ATOM 2012 C C . GLY A 1 269 ? 11.440 9.312 -19.184 1.00 90.62 269 GLY A C 1
ATOM 2013 O O . GLY A 1 269 ? 11.097 10.489 -19.058 1.00 90.62 269 GLY A O 1
ATOM 2014 N N . GLY A 1 270 ? 11.909 8.572 -18.179 1.00 91.25 270 GLY A N 1
ATOM 2015 C CA . GLY A 1 270 ? 12.077 9.035 -16.800 1.00 91.25 270 GLY A CA 1
ATOM 2016 C C . GLY A 1 270 ? 11.002 8.525 -15.839 1.00 91.25 270 GLY A C 1
ATOM 2017 O O . GLY A 1 270 ? 10.214 7.638 -16.170 1.00 91.25 270 GLY A O 1
ATOM 2018 N N . THR A 1 271 ? 10.995 9.099 -14.640 1.00 94.44 271 THR A N 1
ATOM 2019 C CA . THR A 1 271 ? 10.103 8.752 -13.528 1.00 94.44 271 THR A CA 1
ATOM 2020 C C . THR A 1 271 ? 9.292 9.986 -13.144 1.00 94.44 271 THR A C 1
ATOM 2022 O O . THR A 1 271 ? 9.771 10.859 -12.415 1.00 94.44 271 THR A O 1
ATOM 2025 N N . ASN A 1 272 ? 8.061 10.072 -13.654 1.00 96.88 272 ASN A N 1
ATOM 2026 C CA . ASN A 1 272 ? 7.152 11.203 -13.474 1.00 96.88 272 ASN A CA 1
ATOM 2027 C C . ASN A 1 272 ? 6.012 10.872 -12.502 1.00 96.88 272 ASN A C 1
ATOM 2029 O O . ASN A 1 272 ? 4.869 10.598 -12.888 1.00 96.88 272 ASN A O 1
ATOM 2033 N N . ILE A 1 273 ? 6.332 10.926 -11.207 1.00 97.56 273 ILE A N 1
ATOM 2034 C CA . ILE A 1 273 ? 5.360 10.686 -10.132 1.00 97.56 273 ILE A CA 1
ATOM 2035 C C . ILE A 1 273 ? 4.219 11.715 -10.177 1.00 97.56 273 ILE A C 1
ATOM 2037 O O . ILE A 1 273 ? 3.074 11.362 -9.889 1.00 97.56 273 ILE A O 1
ATOM 2041 N N . GLU A 1 274 ? 4.481 12.968 -10.574 1.00 98.00 274 GLU A N 1
ATOM 2042 C CA . GLU A 1 274 ? 3.427 13.985 -10.682 1.00 98.00 274 GLU A CA 1
ATOM 2043 C C . GLU A 1 274 ? 2.339 13.554 -11.676 1.00 98.00 274 GLU A C 1
ATOM 2045 O O . GLU A 1 274 ? 1.152 13.548 -11.333 1.00 98.00 274 GLU A O 1
ATOM 2050 N N . ALA A 1 275 ? 2.732 13.148 -12.886 1.00 98.00 275 ALA A N 1
ATOM 2051 C CA . ALA A 1 275 ? 1.801 12.651 -13.891 1.00 98.00 275 ALA A CA 1
ATOM 2052 C C . ALA A 1 275 ? 1.064 11.398 -13.392 1.00 98.00 275 ALA A C 1
ATOM 2054 O O . ALA A 1 275 ? -0.161 11.315 -13.525 1.00 98.00 275 ALA A O 1
ATOM 2055 N N . GLY A 1 276 ? 1.776 10.467 -12.745 1.00 98.31 276 GLY A N 1
ATOM 2056 C CA . GLY A 1 276 ? 1.183 9.290 -12.104 1.00 98.31 276 GLY A CA 1
ATOM 2057 C C . GLY A 1 276 ? 0.065 9.650 -11.118 1.00 98.31 276 GLY A C 1
ATOM 2058 O O . GLY A 1 276 ? -1.042 9.118 -11.222 1.00 98.31 276 GLY A O 1
ATOM 2059 N N . LEU A 1 277 ? 0.304 10.613 -10.222 1.00 98.56 277 LEU A N 1
ATOM 2060 C CA . LEU A 1 277 ? -0.690 11.118 -9.266 1.00 98.56 277 LEU A CA 1
ATOM 2061 C C . LEU A 1 277 ? -1.895 11.765 -9.968 1.00 98.56 277 LEU A C 1
ATOM 2063 O O . LEU A 1 277 ? -3.041 11.533 -9.576 1.00 98.56 277 LEU A O 1
ATOM 2067 N N . ILE A 1 278 ? -1.665 12.553 -11.024 1.00 98.06 278 ILE A N 1
ATOM 2068 C CA . ILE A 1 278 ? -2.738 13.185 -11.809 1.00 98.06 278 ILE A CA 1
ATOM 2069 C C . ILE A 1 278 ? -3.633 12.121 -12.451 1.00 98.06 278 ILE A C 1
ATOM 2071 O O . ILE A 1 278 ? -4.862 12.186 -12.334 1.00 98.06 278 ILE A O 1
ATOM 2075 N N . GLN A 1 279 ? -3.044 11.132 -13.123 1.00 98.25 279 GLN A N 1
ATOM 2076 C CA . GLN A 1 279 ? -3.797 10.082 -13.804 1.00 98.25 279 GLN A CA 1
ATOM 2077 C C . GLN A 1 279 ? -4.447 9.100 -12.825 1.00 98.25 279 GLN A C 1
ATOM 2079 O O . GLN A 1 279 ? -5.571 8.647 -13.069 1.00 98.25 279 GLN A O 1
ATOM 2084 N N . GLY A 1 280 ? -3.792 8.826 -11.695 1.00 97.94 280 GLY A N 1
ATOM 2085 C CA . GLY A 1 280 ? -4.372 8.124 -10.554 1.00 97.94 280 GLY A CA 1
ATOM 2086 C C . GLY A 1 280 ? -5.645 8.816 -10.079 1.00 97.94 280 GLY A C 1
ATOM 2087 O O . GLY A 1 280 ? -6.701 8.191 -10.017 1.00 97.94 280 GLY A O 1
ATOM 2088 N N . ASN A 1 281 ? -5.586 10.133 -9.862 1.00 96.19 281 ASN A N 1
ATOM 2089 C CA . ASN A 1 281 ? -6.739 10.919 -9.433 1.00 96.19 281 ASN A CA 1
ATOM 2090 C C . ASN A 1 281 ? -7.877 10.899 -10.468 1.00 96.19 281 ASN A C 1
ATOM 2092 O O . ASN A 1 281 ? -9.030 10.657 -10.121 1.00 96.19 281 ASN A O 1
ATOM 2096 N N . LYS A 1 282 ? -7.567 11.071 -11.761 1.00 95.50 282 LYS A N 1
ATOM 2097 C CA . LYS A 1 282 ? -8.566 10.971 -12.845 1.00 95.50 282 LYS A CA 1
ATOM 2098 C C . LYS A 1 282 ? -9.237 9.596 -12.905 1.00 95.50 282 LYS A C 1
ATOM 2100 O O . LYS A 1 282 ? -10.418 9.506 -13.230 1.00 95.50 282 LYS A O 1
ATOM 2105 N N . THR A 1 283 ? -8.483 8.536 -12.619 1.00 96.69 283 THR A N 1
ATOM 2106 C CA . THR A 1 283 ? -8.982 7.154 -12.610 1.00 96.69 283 THR A CA 1
ATOM 2107 C C . THR A 1 283 ? -9.859 6.882 -11.393 1.00 96.69 283 THR A C 1
ATOM 2109 O O . THR A 1 283 ? -10.876 6.208 -11.524 1.00 96.69 283 THR A O 1
ATOM 2112 N N . LEU A 1 284 ? -9.491 7.434 -10.236 1.00 93.81 284 LEU A N 1
ATOM 2113 C CA . LEU A 1 284 ? -10.199 7.271 -8.966 1.00 93.81 284 LEU A CA 1
ATOM 2114 C C . LEU A 1 284 ? -11.492 8.112 -8.897 1.00 93.81 284 LEU A C 1
ATOM 2116 O O . LEU A 1 284 ? -12.464 7.727 -8.240 1.00 93.81 284 LEU A O 1
ATOM 2120 N N . TYR A 1 285 ? -11.530 9.229 -9.632 1.00 91.75 285 TYR A N 1
ATOM 2121 C CA . TYR A 1 285 ? -12.677 10.136 -9.758 1.00 91.75 285 TYR A CA 1
ATOM 2122 C C . TYR A 1 285 ? -13.093 10.330 -11.229 1.00 91.75 285 TYR A C 1
ATOM 2124 O O . TYR A 1 285 ? -12.988 11.437 -11.773 1.00 91.75 285 TYR A O 1
ATOM 2132 N N . PRO A 1 286 ? -13.573 9.279 -11.918 1.00 87.38 286 PRO A N 1
ATOM 2133 C CA . PRO A 1 286 ? -13.964 9.405 -13.315 1.00 87.38 286 PRO A CA 1
ATOM 2134 C C . PRO A 1 286 ? -15.226 10.270 -13.431 1.00 87.38 286 PRO A C 1
ATOM 2136 O O . PRO A 1 286 ? -16.114 10.198 -12.592 1.00 87.38 286 PRO A O 1
ATOM 2139 N N . LYS A 1 287 ? -15.364 11.067 -14.499 1.00 78.38 287 LYS A N 1
ATOM 2140 C CA . LYS A 1 287 ? -16.451 12.069 -14.648 1.00 78.38 287 LYS A CA 1
ATOM 2141 C C . LYS A 1 287 ? -17.878 11.541 -14.443 1.00 78.38 287 LYS A C 1
ATOM 2143 O O . LYS A 1 287 ? -18.754 12.305 -14.061 1.00 78.38 287 LYS A O 1
ATOM 2148 N N . ARG A 1 288 ? -18.134 10.267 -14.756 1.00 66.25 288 ARG A N 1
ATOM 2149 C CA . ARG A 1 288 ? -19.462 9.640 -14.603 1.00 66.25 288 ARG A CA 1
ATOM 2150 C C . ARG A 1 288 ? -19.759 9.189 -13.170 1.00 66.25 288 ARG A C 1
ATOM 2152 O O . ARG A 1 288 ? -20.888 8.818 -12.891 1.00 66.25 288 ARG A O 1
ATOM 2159 N N . ASP A 1 289 ? -18.755 9.227 -12.302 1.00 66.56 289 ASP A N 1
ATOM 2160 C CA . ASP A 1 289 ? -18.786 8.680 -10.947 1.00 66.56 289 ASP A CA 1
ATOM 2161 C C . ASP A 1 289 ? -17.988 9.544 -9.948 1.00 66.56 289 ASP A C 1
ATOM 2163 O O . ASP A 1 289 ? -17.604 9.120 -8.859 1.00 66.56 289 ASP A O 1
ATOM 2167 N N . SER A 1 290 ? -17.714 10.798 -10.317 1.00 58.62 290 SER A N 1
ATOM 2168 C CA . SER A 1 290 ? -16.904 11.732 -9.529 1.00 58.62 290 SER A CA 1
ATOM 2169 C C . SER A 1 290 ? -17.609 12.207 -8.253 1.00 58.62 290 SER A C 1
ATOM 2171 O O . SER A 1 290 ? -16.998 12.903 -7.451 1.00 58.62 290 SER A O 1
ATOM 2173 N N . GLY A 1 291 ? -18.887 11.849 -8.080 1.00 54.28 291 GLY A N 1
ATOM 2174 C CA . GLY A 1 291 ? -19.688 12.079 -6.876 1.00 54.28 291 GLY A CA 1
ATOM 2175 C C . GLY A 1 291 ? -19.924 10.823 -6.032 1.00 54.28 291 GLY A C 1
ATOM 2176 O O . GLY A 1 291 ? -20.683 10.904 -5.070 1.00 54.28 291 GLY A O 1
ATOM 2177 N N . SER A 1 292 ? -19.321 9.675 -6.378 1.00 64.38 292 SER A N 1
ATOM 2178 C CA . SER A 1 292 ? -19.402 8.484 -5.529 1.00 64.38 292 SER A CA 1
ATOM 2179 C C . SER A 1 292 ? -18.740 8.763 -4.179 1.00 64.38 292 SER A C 1
ATOM 2181 O O . SER A 1 292 ? -17.597 9.221 -4.101 1.00 64.38 292 SER A O 1
ATOM 2183 N N . ALA A 1 293 ? -19.488 8.474 -3.119 1.00 64.25 293 ALA A N 1
ATOM 2184 C CA . ALA A 1 293 ? -19.072 8.621 -1.733 1.00 64.25 293 ALA A CA 1
ATOM 2185 C C . ALA A 1 293 ? -18.351 7.371 -1.193 1.00 64.25 293 ALA A C 1
ATOM 2187 O O . ALA A 1 293 ? -18.188 7.217 0.016 1.00 64.25 293 ALA A O 1
ATOM 2188 N N . ASN A 1 294 ? -17.916 6.481 -2.091 1.00 73.44 294 ASN A N 1
ATOM 2189 C CA . ASN A 1 294 ? -17.044 5.362 -1.759 1.00 73.44 294 ASN A CA 1
ATOM 2190 C C . ASN A 1 294 ? -15.771 5.883 -1.081 1.00 73.44 294 ASN A C 1
ATOM 2192 O O . ASN A 1 294 ? -15.258 6.954 -1.437 1.00 73.44 294 ASN A O 1
ATOM 2196 N N . GLN A 1 295 ? -15.244 5.105 -0.137 1.00 81.25 295 GLN A N 1
ATOM 2197 C CA . GLN A 1 295 ? -13.904 5.343 0.385 1.00 81.25 295 GLN A CA 1
ATOM 2198 C C . GLN A 1 295 ? -12.893 5.063 -0.730 1.00 81.25 295 GLN A C 1
ATOM 2200 O O . GLN A 1 295 ? -12.997 4.053 -1.431 1.00 81.25 295 GLN A O 1
ATOM 2205 N N . LYS A 1 296 ? -11.942 5.977 -0.917 1.00 87.31 296 LYS A N 1
ATOM 2206 C CA . LYS A 1 296 ? -11.039 5.996 -2.066 1.00 87.31 296 LYS A CA 1
ATOM 2207 C C . LYS A 1 296 ? -9.596 5.853 -1.612 1.00 87.31 296 LYS A C 1
ATOM 2209 O O . LYS A 1 296 ? -9.117 6.604 -0.769 1.00 87.31 296 LYS A O 1
ATOM 2214 N N . PHE A 1 297 ? -8.889 4.921 -2.226 1.00 92.12 297 PHE A N 1
ATOM 2215 C CA . PHE A 1 297 ? -7.512 4.596 -1.908 1.00 92.12 297 PHE A CA 1
ATOM 2216 C C . PHE A 1 297 ? -6.667 4.705 -3.166 1.00 92.12 297 PHE A C 1
ATOM 2218 O O . PHE A 1 297 ? -6.977 4.109 -4.197 1.00 92.12 297 PHE A O 1
ATOM 2225 N N . MET A 1 298 ? -5.583 5.462 -3.088 1.00 96.88 298 MET A N 1
ATOM 2226 C CA . MET A 1 298 ? -4.538 5.451 -4.102 1.00 96.88 298 MET A CA 1
ATOM 2227 C C . MET A 1 298 ? -3.299 4.808 -3.496 1.00 96.88 298 MET A C 1
ATOM 2229 O O . MET A 1 298 ? -2.843 5.236 -2.441 1.00 96.88 298 MET A O 1
ATOM 2233 N N . ILE A 1 299 ? -2.767 3.782 -4.156 1.00 96.38 299 ILE A N 1
ATOM 2234 C CA . ILE A 1 299 ? -1.540 3.106 -3.738 1.00 96.38 299 ILE A CA 1
ATOM 2235 C C . ILE A 1 299 ? -0.489 3.389 -4.805 1.00 96.38 299 ILE A C 1
ATOM 2237 O O . ILE A 1 299 ? -0.587 2.878 -5.921 1.00 96.38 299 ILE A O 1
ATOM 2241 N N . LEU A 1 300 ? 0.477 4.242 -4.470 1.00 96.94 300 LEU A N 1
ATOM 2242 C CA . LEU A 1 300 ? 1.598 4.616 -5.326 1.00 96.94 300 LEU A CA 1
ATOM 2243 C C . LEU A 1 300 ? 2.811 3.735 -5.014 1.00 96.94 300 LEU A C 1
ATOM 2245 O O . LEU A 1 300 ? 3.272 3.703 -3.875 1.00 96.94 300 LEU A O 1
ATOM 2249 N N . LEU A 1 301 ? 3.359 3.077 -6.030 1.00 94.19 301 LEU A N 1
ATOM 2250 C CA . LEU A 1 301 ? 4.561 2.249 -5.933 1.00 94.19 301 LEU A CA 1
ATOM 2251 C C . LEU A 1 301 ? 5.637 2.786 -6.882 1.00 94.19 301 LEU A C 1
ATOM 2253 O O . LEU A 1 301 ? 5.368 2.938 -8.073 1.00 94.19 301 LEU A O 1
ATOM 2257 N N . SER A 1 302 ? 6.831 3.065 -6.354 1.00 92.12 302 SER A N 1
ATOM 2258 C CA . SER A 1 302 ? 7.965 3.625 -7.107 1.00 92.12 302 SER A CA 1
ATOM 2259 C C . SER A 1 302 ? 9.292 3.115 -6.548 1.00 92.12 302 SER A C 1
ATOM 2261 O O . SER A 1 302 ? 9.419 2.966 -5.331 1.00 92.12 302 SER A O 1
ATOM 2263 N N . ASP A 1 303 ? 10.286 2.867 -7.407 1.00 83.75 303 ASP A N 1
ATOM 2264 C CA . ASP A 1 303 ? 11.610 2.379 -6.986 1.00 83.75 303 ASP A CA 1
ATOM 2265 C C . ASP A 1 303 ? 12.700 3.455 -6.880 1.00 83.75 303 ASP A C 1
ATOM 2267 O O . ASP A 1 303 ? 13.825 3.173 -6.450 1.00 83.75 303 ASP A O 1
ATOM 2271 N N . GLY A 1 304 ? 12.376 4.687 -7.269 1.00 70.69 304 GLY A N 1
ATOM 2272 C CA . GLY A 1 304 ? 13.355 5.753 -7.400 1.00 70.69 304 GLY A CA 1
ATOM 2273 C C . GLY A 1 304 ? 12.804 7.151 -7.160 1.00 70.69 304 GLY A C 1
ATOM 2274 O O . GLY A 1 304 ? 11.593 7.395 -7.143 1.00 70.69 304 GLY A O 1
ATOM 2275 N N . GLN A 1 305 ? 13.751 8.067 -6.960 1.00 82.81 305 GLN A N 1
ATOM 2276 C CA . GLN A 1 305 ? 13.526 9.506 -6.916 1.00 82.81 305 GLN A CA 1
ATOM 2277 C C . GLN A 1 305 ? 12.971 9.968 -8.276 1.00 82.81 305 GLN A C 1
ATOM 2279 O O . GLN A 1 305 ? 13.541 9.610 -9.310 1.00 82.81 305 GLN A O 1
ATOM 2284 N N . PRO A 1 306 ? 11.892 10.770 -8.312 1.00 92.62 306 PRO A N 1
ATOM 2285 C CA . PRO A 1 306 ? 11.376 11.298 -9.569 1.00 92.62 306 PRO A CA 1
ATOM 2286 C C . PRO A 1 306 ? 12.416 12.204 -10.231 1.00 92.62 306 PRO A C 1
ATOM 2288 O O . PRO A 1 306 ? 13.081 12.977 -9.549 1.00 92.62 306 PRO A O 1
ATOM 2291 N N . ASN A 1 307 ? 12.538 12.151 -11.555 1.00 92.56 307 ASN A N 1
ATOM 2292 C CA . ASN A 1 307 ? 13.479 12.979 -12.329 1.00 92.56 307 ASN A CA 1
ATOM 2293 C C . ASN A 1 307 ? 12.813 13.740 -13.489 1.00 92.56 307 ASN A C 1
ATOM 2295 O O . ASN A 1 307 ? 13.456 14.576 -14.125 1.00 92.56 307 ASN A O 1
ATOM 2299 N N . VAL A 1 308 ? 11.520 13.498 -13.720 1.00 95.44 308 VAL A N 1
ATOM 2300 C CA . VAL A 1 308 ? 10.669 14.181 -14.702 1.00 95.44 308 VAL A CA 1
ATOM 2301 C C . VAL A 1 308 ? 9.403 14.667 -13.998 1.00 95.44 308 VAL A C 1
ATOM 2303 O O . VAL A 1 308 ? 8.930 14.034 -13.055 1.00 95.44 308 VAL A O 1
ATOM 2306 N N . TYR A 1 309 ? 8.875 15.811 -14.420 1.00 95.94 309 TYR A N 1
ATOM 2307 C CA . TYR A 1 309 ? 7.640 16.392 -13.888 1.00 95.94 309 TYR A CA 1
ATOM 2308 C C . TYR A 1 309 ? 6.886 17.166 -14.973 1.00 95.94 309 TYR A C 1
ATOM 2310 O O . TYR A 1 309 ? 7.288 17.143 -16.138 1.00 95.94 309 TYR A O 1
ATOM 2318 N N . SER A 1 310 ? 5.771 17.802 -14.597 1.00 94.75 310 SER A N 1
ATOM 2319 C CA . SER A 1 310 ? 4.731 18.293 -15.509 1.00 94.75 310 SER A CA 1
ATOM 2320 C C . SER A 1 310 ? 3.906 17.150 -16.111 1.00 94.75 310 SER A C 1
ATOM 2322 O O . SER A 1 310 ? 4.378 16.033 -16.315 1.00 94.75 310 SER A O 1
ATOM 2324 N N . GLU A 1 311 ? 2.613 17.393 -16.344 1.00 94.00 311 GLU A N 1
ATOM 2325 C CA . GLU A 1 311 ? 1.667 16.342 -16.759 1.00 94.00 311 GLU A CA 1
ATOM 2326 C C . GLU A 1 311 ? 2.027 15.715 -18.119 1.00 94.00 311 GLU A C 1
ATOM 2328 O O . GLU A 1 311 ? 1.786 14.529 -18.345 1.00 94.00 311 GLU A O 1
ATOM 2333 N N . ASP A 1 312 ? 2.621 16.510 -19.003 1.00 93.69 312 ASP A N 1
ATOM 2334 C CA . ASP A 1 312 ? 3.127 16.147 -20.328 1.00 93.69 312 ASP A CA 1
ATOM 2335 C C . ASP A 1 312 ? 4.611 15.732 -20.328 1.00 93.69 312 ASP A C 1
ATOM 2337 O O . ASP A 1 312 ? 5.160 15.413 -21.385 1.00 93.69 312 ASP A O 1
ATOM 2341 N N . GLY A 1 313 ? 5.254 15.693 -19.156 1.00 94.44 313 GLY A N 1
ATOM 2342 C CA . GLY A 1 313 ? 6.639 15.253 -18.992 1.00 94.44 313 GLY A CA 1
ATOM 2343 C C . GLY A 1 313 ? 7.667 16.150 -19.685 1.00 94.44 313 GLY A C 1
ATOM 2344 O O . GLY A 1 313 ? 8.698 15.641 -20.135 1.00 94.44 313 GLY A O 1
ATOM 2345 N N . SER A 1 314 ? 7.372 17.447 -19.822 1.00 95.50 314 SER A N 1
ATOM 2346 C CA . SER A 1 314 ? 8.224 18.440 -20.492 1.00 95.50 314 SER A CA 1
ATOM 2347 C C . SER A 1 314 ? 9.450 18.854 -19.677 1.00 95.50 314 SER A C 1
ATOM 2349 O O . SER A 1 314 ? 10.465 19.265 -20.243 1.00 95.50 314 SER A O 1
ATOM 2351 N N . ASP A 1 315 ? 9.381 18.733 -18.351 1.00 95.31 315 ASP A N 1
ATOM 2352 C CA . ASP A 1 315 ? 10.409 19.227 -17.445 1.00 95.31 315 ASP A CA 1
ATOM 2353 C C . ASP A 1 315 ? 11.177 18.099 -16.754 1.00 95.31 315 ASP A C 1
ATOM 2355 O O . ASP A 1 315 ? 10.649 17.022 -16.472 1.00 95.31 315 ASP A O 1
ATOM 2359 N N . SER A 1 316 ? 12.442 18.368 -16.428 1.00 94.69 316 SER A N 1
ATOM 2360 C CA . SER A 1 316 ? 13.333 17.393 -15.801 1.00 94.69 316 SER A CA 1
ATOM 2361 C C . SER A 1 316 ? 14.246 17.996 -14.730 1.00 94.69 316 SER A C 1
ATOM 2363 O O . SER A 1 316 ? 14.595 19.175 -14.775 1.00 94.69 316 SER A O 1
ATOM 2365 N N . SER A 1 317 ? 14.661 17.173 -13.766 1.00 90.38 317 SER A N 1
ATOM 2366 C CA . SER A 1 317 ? 15.544 17.548 -12.651 1.00 90.38 317 SER A CA 1
ATOM 2367 C C . SER A 1 317 ? 16.740 16.601 -12.601 1.00 90.38 317 SER A C 1
ATOM 2369 O O . SER A 1 317 ? 16.554 15.387 -12.636 1.00 90.38 317 SER A O 1
ATOM 2371 N N . GLU A 1 318 ? 17.957 17.142 -12.500 1.00 85.88 318 GLU A N 1
ATOM 2372 C CA . GLU A 1 318 ? 19.201 16.351 -12.431 1.00 85.88 318 GLU A CA 1
ATOM 2373 C C . GLU A 1 318 ? 19.234 15.455 -11.187 1.00 85.88 318 GLU A C 1
ATOM 2375 O O . GLU A 1 318 ? 19.417 14.246 -11.280 1.00 85.88 318 GLU A O 1
ATOM 2380 N N . ASP A 1 319 ? 18.998 16.065 -10.028 1.00 85.06 319 ASP A N 1
ATOM 2381 C CA . ASP A 1 319 ? 18.994 15.449 -8.697 1.00 85.06 319 ASP A CA 1
ATOM 2382 C C . ASP A 1 319 ? 17.611 14.928 -8.270 1.00 85.06 319 ASP A C 1
ATOM 2384 O O . ASP A 1 319 ? 17.444 14.391 -7.177 1.00 85.06 319 ASP A O 1
ATOM 2388 N N . GLY A 1 320 ? 16.594 15.135 -9.110 1.00 89.69 320 GLY A N 1
ATOM 2389 C CA . GLY A 1 320 ? 15.203 14.824 -8.800 1.00 89.69 320 GLY A CA 1
ATOM 2390 C C . GLY A 1 320 ? 14.500 15.759 -7.804 1.00 89.69 320 GLY A C 1
ATOM 2391 O O . GLY A 1 320 ? 13.327 15.542 -7.499 1.00 89.69 320 GLY A O 1
ATOM 2392 N N . GLY A 1 321 ? 15.154 16.808 -7.295 1.00 91.38 321 GLY A N 1
ATOM 2393 C CA . GLY A 1 321 ? 14.596 17.695 -6.265 1.00 91.38 321 GLY A CA 1
ATOM 2394 C C . GLY A 1 321 ? 13.385 18.511 -6.737 1.00 91.38 321 GLY A C 1
ATOM 2395 O O . GLY A 1 321 ? 12.356 18.567 -6.053 1.00 91.38 321 GLY A O 1
ATOM 2396 N N . TYR A 1 322 ? 13.453 19.099 -7.938 1.00 93.94 322 TYR A N 1
ATOM 2397 C CA . TYR A 1 322 ? 12.318 19.838 -8.511 1.00 93.94 322 TYR A CA 1
ATOM 2398 C C . TYR A 1 322 ? 11.145 18.915 -8.845 1.00 93.94 322 TYR A C 1
ATOM 2400 O O . TYR A 1 322 ? 9.993 19.258 -8.575 1.00 93.94 322 TYR A O 1
ATOM 2408 N N . ALA A 1 323 ? 11.439 17.721 -9.365 1.00 95.50 323 ALA A N 1
ATOM 2409 C CA . ALA A 1 323 ? 10.423 16.730 -9.697 1.00 95.50 323 ALA A CA 1
ATOM 2410 C C . ALA A 1 323 ? 9.708 16.201 -8.440 1.00 95.50 323 ALA A C 1
ATOM 2412 O O . ALA A 1 323 ? 8.481 16.086 -8.423 1.00 95.50 323 ALA A O 1
ATOM 2413 N N . ALA A 1 324 ? 10.452 15.970 -7.354 1.00 95.56 324 ALA A N 1
ATOM 2414 C CA . ALA A 1 324 ? 9.891 15.623 -6.052 1.00 95.56 324 ALA A CA 1
ATOM 2415 C C . ALA A 1 324 ? 8.993 16.736 -5.502 1.00 95.56 324 ALA A C 1
ATOM 2417 O O . ALA A 1 324 ? 7.852 16.474 -5.127 1.00 95.56 324 ALA A O 1
ATOM 2418 N N . THR A 1 325 ? 9.457 17.987 -5.547 1.00 96.25 325 THR A N 1
ATOM 2419 C CA . THR A 1 325 ? 8.669 19.150 -5.106 1.00 96.25 325 THR A CA 1
ATOM 2420 C C . THR A 1 325 ? 7.351 19.266 -5.885 1.00 96.25 325 THR A C 1
ATOM 2422 O O . THR A 1 325 ? 6.294 19.542 -5.308 1.00 96.25 325 THR A O 1
ATOM 2425 N N . ALA A 1 326 ? 7.383 19.035 -7.201 1.00 97.38 326 ALA A N 1
ATOM 2426 C CA . ALA A 1 326 ? 6.190 19.042 -8.045 1.00 97.38 326 ALA A CA 1
ATOM 2427 C C . ALA A 1 326 ? 5.209 17.919 -7.659 1.00 97.38 326 ALA A C 1
ATOM 2429 O O . ALA A 1 326 ? 4.012 18.176 -7.480 1.00 97.38 326 ALA A O 1
ATOM 2430 N N . ALA A 1 327 ? 5.714 16.700 -7.447 1.00 97.75 327 ALA A N 1
ATOM 2431 C CA . ALA A 1 327 ? 4.917 15.558 -7.006 1.00 97.75 327 ALA A CA 1
ATOM 2432 C C . ALA A 1 327 ? 4.276 15.785 -5.623 1.00 97.75 327 ALA A C 1
ATOM 2434 O O . ALA A 1 327 ? 3.073 15.577 -5.460 1.00 97.75 327 ALA A O 1
ATOM 2435 N N . GLU A 1 328 ? 5.027 16.291 -4.642 1.00 97.50 328 GLU A N 1
ATOM 2436 C CA . GLU A 1 328 ? 4.523 16.621 -3.300 1.00 97.50 328 GLU A CA 1
ATOM 2437 C C . GLU A 1 328 ? 3.437 17.703 -3.337 1.00 97.50 328 GLU A C 1
ATOM 2439 O O . GLU A 1 328 ? 2.383 17.580 -2.699 1.00 97.50 328 GLU A O 1
ATOM 2444 N N . LYS A 1 329 ? 3.648 18.758 -4.135 1.00 97.81 329 LYS A N 1
ATOM 2445 C CA . LYS A 1 329 ? 2.659 19.824 -4.340 1.00 97.81 329 LYS A CA 1
ATOM 2446 C C . LYS A 1 329 ? 1.380 19.279 -4.975 1.00 97.81 329 LYS A C 1
ATOM 2448 O O . LYS A 1 329 ? 0.271 19.658 -4.573 1.00 97.81 329 LYS A O 1
ATOM 2453 N N . ARG A 1 330 ? 1.509 18.373 -5.947 1.00 97.94 330 ARG A N 1
ATOM 2454 C CA . ARG A 1 330 ? 0.367 17.710 -6.582 1.00 97.94 330 ARG A CA 1
ATOM 2455 C C . ARG A 1 330 ? -0.385 16.821 -5.599 1.00 97.94 330 ARG A C 1
ATOM 2457 O O . ARG A 1 330 ? -1.604 16.952 -5.498 1.00 97.94 330 ARG A O 1
ATOM 2464 N N . ALA A 1 331 ? 0.323 15.987 -4.841 1.00 97.44 331 ALA A N 1
ATOM 2465 C CA . ALA A 1 331 ? -0.257 15.143 -3.802 1.00 97.44 331 ALA A CA 1
ATOM 2466 C C . ALA A 1 331 ? -1.014 15.983 -2.767 1.00 97.44 331 ALA A C 1
ATOM 2468 O O . ALA A 1 331 ? -2.167 15.699 -2.457 1.00 97.44 331 ALA A O 1
ATOM 2469 N N . THR A 1 332 ? -0.416 17.083 -2.304 1.00 96.31 332 THR A N 1
ATOM 2470 C CA . THR A 1 332 ? -1.056 18.038 -1.387 1.00 96.31 332 THR A CA 1
ATOM 2471 C C . THR A 1 332 ? -2.338 18.625 -1.976 1.00 96.31 332 THR A C 1
ATOM 2473 O O . THR A 1 332 ? -3.354 18.717 -1.291 1.00 96.31 332 THR A O 1
ATOM 2476 N N . THR A 1 333 ? -2.328 18.980 -3.263 1.00 96.69 333 THR A N 1
ATOM 2477 C CA . THR A 1 333 ? -3.518 19.489 -3.963 1.00 96.69 333 THR A CA 1
ATOM 2478 C C . THR A 1 333 ? -4.634 18.442 -4.012 1.00 96.69 333 THR A C 1
ATOM 2480 O O . THR A 1 333 ? -5.788 18.767 -3.728 1.00 96.69 333 THR A O 1
ATOM 2483 N N . ILE A 1 334 ? -4.302 17.184 -4.320 1.00 95.25 334 ILE A N 1
ATOM 2484 C CA . ILE A 1 334 ? -5.256 16.064 -4.348 1.00 95.25 334 ILE A CA 1
ATOM 2485 C C . ILE A 1 334 ? -5.828 15.816 -2.944 1.00 95.25 334 ILE A C 1
ATOM 2487 O O . ILE A 1 334 ? -7.045 15.842 -2.774 1.00 95.25 334 ILE A O 1
ATOM 2491 N N . LYS A 1 335 ? -4.968 15.680 -1.925 1.00 91.69 335 LYS A N 1
ATOM 2492 C CA . LYS A 1 335 ? -5.367 15.487 -0.518 1.00 91.69 335 LYS A CA 1
ATOM 2493 C C . LYS A 1 335 ? -6.299 16.604 -0.034 1.00 91.69 335 LYS A C 1
ATOM 2495 O O . LYS A 1 335 ? -7.340 16.341 0.559 1.00 91.69 335 LYS A O 1
ATOM 2500 N N . ASN A 1 336 ? -5.984 17.858 -0.362 1.00 89.06 336 ASN A N 1
ATOM 2501 C CA . ASN A 1 336 ? -6.825 19.005 -0.010 1.00 89.06 336 ASN A CA 1
ATOM 2502 C C . ASN A 1 336 ? -8.165 19.043 -0.756 1.00 89.06 336 ASN A C 1
ATOM 2504 O O . ASN A 1 336 ? -9.126 19.599 -0.222 1.00 89.06 336 ASN A O 1
ATOM 2508 N N . SER A 1 337 ? -8.232 18.471 -1.960 1.00 88.19 337 SER A N 1
ATOM 2509 C CA . SER A 1 337 ? -9.462 18.383 -2.757 1.00 88.19 337 SER A CA 1
ATOM 2510 C C . SER A 1 337 ? -10.398 17.268 -2.273 1.00 88.19 337 SER A C 1
ATOM 2512 O O . SER A 1 337 ? -11.599 17.339 -2.521 1.00 88.19 337 SER A O 1
ATOM 2514 N N . HIS A 1 338 ? -9.870 16.269 -1.556 1.00 85.00 338 HIS A N 1
ATOM 2515 C CA . HIS A 1 338 ? -10.591 15.057 -1.154 1.00 85.00 338 HIS A CA 1
ATOM 2516 C C . HIS A 1 338 ? -10.417 14.736 0.342 1.00 85.00 338 HIS A C 1
ATOM 2518 O O . HIS A 1 338 ? -10.020 13.642 0.717 1.00 85.00 338 HIS A O 1
ATOM 2524 N N . LYS A 1 339 ? -10.705 15.689 1.234 1.00 68.44 339 LYS A N 1
ATOM 2525 C CA . LYS A 1 339 ? -10.328 15.588 2.661 1.00 68.44 339 LYS A CA 1
ATOM 2526 C C . LYS A 1 339 ? -10.977 14.454 3.463 1.00 68.44 339 LYS A C 1
ATOM 2528 O O . LYS A 1 339 ? -10.471 14.124 4.526 1.00 68.44 339 LYS A O 1
ATOM 2533 N N . THR A 1 340 ? -12.120 13.931 3.027 1.00 65.12 340 THR A N 1
ATOM 2534 C CA . THR A 1 340 ? -13.002 13.124 3.891 1.00 65.12 340 THR A CA 1
ATOM 2535 C C . THR A 1 340 ? -13.074 11.649 3.519 1.00 65.12 340 THR A C 1
ATOM 2537 O O . THR A 1 340 ? -13.453 10.840 4.354 1.00 65.12 340 THR A O 1
ATOM 2540 N N . ASN A 1 341 ? -12.729 11.285 2.284 1.00 73.00 341 ASN A N 1
ATOM 2541 C CA . ASN A 1 341 ? -12.912 9.928 1.768 1.00 73.00 341 ASN A CA 1
ATOM 2542 C C . ASN A 1 341 ? -11.730 9.444 0.918 1.00 73.00 341 ASN A C 1
ATOM 2544 O O . ASN A 1 341 ? -11.914 8.580 0.065 1.00 73.00 341 ASN A O 1
ATOM 2548 N N . PHE A 1 342 ? -10.541 10.020 1.109 1.00 85.00 342 PHE A N 1
ATOM 2549 C CA . PHE A 1 342 ? -9.351 9.689 0.332 1.00 85.00 342 PHE A CA 1
ATOM 2550 C C . PHE A 1 342 ? -8.145 9.402 1.218 1.00 85.00 342 PHE A C 1
ATOM 2552 O O . PHE A 1 342 ? -7.785 10.205 2.079 1.00 85.00 342 PHE A O 1
ATOM 2559 N N . GLU A 1 343 ? -7.464 8.301 0.921 1.00 89.94 343 GLU A N 1
ATOM 2560 C CA . GLU A 1 343 ? -6.159 7.981 1.482 1.00 89.94 343 GLU A CA 1
ATOM 2561 C C . GLU A 1 343 ? -5.150 7.659 0.375 1.00 89.94 343 GLU A C 1
ATOM 2563 O O . GLU A 1 343 ? -5.443 6.929 -0.575 1.00 89.94 343 GLU A O 1
ATOM 2568 N N . LEU A 1 344 ? -3.945 8.212 0.515 1.00 94.25 344 LEU A N 1
ATOM 2569 C CA . LEU A 1 344 ? -2.809 7.988 -0.367 1.00 94.25 344 LEU A CA 1
ATOM 2570 C C . LEU A 1 344 ? -1.730 7.212 0.385 1.00 94.25 344 LEU A C 1
ATOM 2572 O O . LEU A 1 344 ? -1.123 7.729 1.323 1.00 94.25 344 LEU A O 1
ATOM 2576 N N . TYR A 1 345 ? -1.500 5.986 -0.066 1.00 94.06 345 TYR A N 1
ATOM 2577 C CA . TYR A 1 345 ? -0.439 5.100 0.383 1.00 94.06 345 TYR A CA 1
ATOM 2578 C C . TYR A 1 345 ? 0.730 5.202 -0.586 1.00 94.06 345 TYR A C 1
ATOM 2580 O O . TYR A 1 345 ? 0.526 5.226 -1.803 1.00 94.06 345 TYR A O 1
ATOM 2588 N N . THR A 1 346 ? 1.949 5.235 -0.062 1.00 93.88 346 THR A N 1
ATOM 2589 C CA . THR A 1 346 ? 3.159 5.224 -0.885 1.00 93.88 346 THR A CA 1
ATOM 2590 C C . THR A 1 346 ? 4.077 4.095 -0.453 1.00 93.88 346 THR A C 1
ATOM 2592 O O . THR A 1 346 ? 4.232 3.812 0.735 1.00 93.88 346 THR A O 1
ATOM 2595 N N . VAL A 1 347 ? 4.680 3.435 -1.434 1.00 90.12 347 VAL A N 1
ATOM 2596 C CA . VAL A 1 347 ? 5.632 2.354 -1.212 1.00 90.12 347 VAL A CA 1
ATOM 2597 C C . VAL A 1 347 ? 6.897 2.659 -2.003 1.00 90.12 347 VAL A C 1
ATOM 2599 O O . VAL A 1 347 ? 6.882 2.661 -3.236 1.00 90.12 347 VAL A O 1
ATOM 2602 N N . GLY A 1 348 ? 7.976 2.957 -1.282 1.00 87.06 348 GLY A N 1
ATOM 2603 C CA . GLY A 1 348 ? 9.317 3.091 -1.841 1.00 87.06 348 GLY A CA 1
ATOM 2604 C C . GLY A 1 348 ? 9.967 1.722 -1.948 1.00 87.06 348 GLY A C 1
ATOM 2605 O O . GLY A 1 348 ? 10.067 1.007 -0.951 1.00 87.06 348 GLY A O 1
ATOM 2606 N N . PHE A 1 349 ? 10.389 1.337 -3.147 1.00 80.94 349 PHE A N 1
ATOM 2607 C CA . PHE A 1 349 ? 10.930 0.009 -3.397 1.00 80.94 349 PHE A CA 1
ATOM 2608 C C . PHE A 1 349 ? 12.423 0.056 -3.703 1.00 80.94 349 PHE A C 1
ATOM 2610 O O . PHE A 1 349 ? 12.852 0.772 -4.597 1.00 80.94 349 PHE A O 1
ATOM 2617 N N . THR A 1 350 ? 13.237 -0.724 -2.990 1.00 69.31 350 THR A N 1
ATOM 2618 C CA . THR A 1 350 ? 14.707 -0.844 -3.150 1.00 69.31 350 THR A CA 1
ATOM 2619 C C . THR A 1 350 ? 15.539 0.423 -2.905 1.00 69.31 350 THR A C 1
ATOM 2621 O O . THR A 1 350 ? 16.732 0.310 -2.634 1.00 69.31 350 THR A O 1
ATOM 2624 N N . THR A 1 351 ? 14.923 1.605 -2.939 1.00 69.25 351 THR A N 1
ATOM 2625 C CA . THR A 1 351 ? 15.537 2.900 -2.642 1.00 69.25 351 THR A CA 1
ATOM 2626 C C . THR A 1 351 ? 14.639 3.661 -1.676 1.00 69.25 351 THR A C 1
ATOM 2628 O O . THR A 1 351 ? 13.426 3.739 -1.881 1.00 69.25 351 THR A O 1
ATOM 2631 N N . ASN A 1 352 ? 15.212 4.211 -0.605 1.00 69.56 352 ASN A N 1
ATOM 2632 C CA . ASN A 1 352 ? 14.467 5.110 0.271 1.00 69.56 352 ASN A CA 1
ATOM 2633 C C . ASN A 1 352 ? 14.316 6.459 -0.443 1.00 69.56 352 ASN A C 1
ATOM 2635 O O . ASN A 1 352 ? 15.312 7.134 -0.700 1.00 69.56 352 ASN A O 1
ATOM 2639 N N . VAL A 1 353 ? 13.082 6.827 -0.779 1.00 72.94 353 VAL A N 1
ATOM 2640 C CA . VAL A 1 353 ? 12.764 8.049 -1.525 1.00 72.94 353 VAL A CA 1
ATOM 2641 C C . VAL A 1 353 ? 12.041 8.997 -0.579 1.00 72.94 353 VAL A C 1
ATOM 2643 O O . VAL A 1 353 ? 10.863 8.808 -0.281 1.00 72.94 353 VAL A O 1
ATOM 2646 N N . GLU A 1 354 ? 12.749 10.018 -0.094 1.00 81.00 354 GLU A N 1
ATOM 2647 C CA . GLU A 1 354 ? 12.261 10.913 0.964 1.00 81.00 354 GLU A CA 1
ATOM 2648 C C . GLU A 1 354 ? 10.899 11.538 0.619 1.00 81.00 354 GLU A C 1
ATOM 2650 O O . GLU A 1 354 ? 9.989 11.543 1.452 1.00 81.00 354 GLU A O 1
ATOM 2655 N N . CYS A 1 355 ? 10.702 11.954 -0.638 1.00 90.44 355 CYS A N 1
ATOM 2656 C CA . CYS A 1 355 ? 9.466 12.613 -1.059 1.00 90.44 355 CYS A CA 1
ATOM 2657 C C . CYS A 1 355 ? 8.223 11.710 -1.002 1.00 90.44 355 CYS A C 1
ATOM 2659 O O . CYS A 1 355 ? 7.104 12.212 -0.888 1.00 90.44 355 CYS A O 1
ATOM 2661 N N . LEU A 1 356 ? 8.375 10.377 -1.048 1.00 92.12 356 LEU A N 1
ATOM 2662 C CA . LEU A 1 356 ? 7.235 9.457 -0.940 1.00 92.12 356 LEU A CA 1
ATOM 2663 C C . LEU A 1 356 ? 6.553 9.560 0.426 1.00 92.12 356 LEU A C 1
ATOM 2665 O O . LEU A 1 356 ? 5.327 9.435 0.497 1.00 92.12 356 LEU A O 1
ATOM 2669 N N . SER A 1 357 ? 7.314 9.852 1.484 1.00 90.94 357 SER A N 1
ATOM 2670 C CA . SER A 1 357 ? 6.758 10.065 2.823 1.00 90.94 357 SER A CA 1
ATOM 2671 C C . SER A 1 357 ? 5.880 11.325 2.896 1.00 90.94 357 SER A C 1
ATOM 2673 O O . SER A 1 357 ? 4.801 11.290 3.484 1.00 90.94 357 SER A O 1
ATOM 2675 N N . ASN A 1 358 ? 6.272 12.403 2.208 1.00 93.19 358 ASN A N 1
ATOM 2676 C CA . ASN A 1 358 ? 5.512 13.657 2.116 1.00 93.19 358 ASN A CA 1
ATOM 2677 C C . ASN A 1 358 ? 4.278 13.541 1.200 1.00 93.19 358 ASN A C 1
ATOM 2679 O O . ASN A 1 358 ? 3.259 14.222 1.388 1.00 93.19 358 ASN A O 1
ATOM 2683 N N . ILE A 1 359 ? 4.357 12.669 0.191 1.00 96.06 359 ILE A N 1
ATOM 2684 C CA . ILE A 1 359 ? 3.245 12.368 -0.715 1.00 96.06 359 ILE A CA 1
ATOM 2685 C C . ILE A 1 359 ? 2.130 11.623 0.031 1.00 96.06 359 ILE A C 1
ATOM 2687 O O . ILE A 1 359 ? 0.965 12.009 -0.118 1.00 96.06 359 ILE A O 1
ATOM 2691 N N . ALA A 1 360 ? 2.465 10.634 0.867 1.00 92.75 360 ALA A N 1
ATOM 2692 C CA . ALA A 1 360 ? 1.504 9.847 1.645 1.00 92.75 360 ALA A CA 1
ATOM 2693 C C . ALA A 1 360 ? 0.524 10.716 2.458 1.00 92.75 360 ALA A C 1
ATOM 2695 O O . ALA A 1 360 ? 0.812 11.868 2.800 1.00 92.75 360 ALA A O 1
ATOM 2696 N N . SER A 1 361 ? -0.667 10.192 2.762 1.00 88.56 361 SER A N 1
ATOM 2697 C CA . SER A 1 361 ? -1.660 10.917 3.574 1.00 88.56 361 SER A CA 1
ATOM 2698 C C . SER A 1 361 ? -1.147 11.250 4.977 1.00 88.56 361 SER A C 1
ATOM 2700 O O . SER A 1 361 ? -1.431 12.334 5.484 1.00 88.56 361 SER A O 1
ATOM 2702 N N . SER A 1 362 ? -0.364 10.349 5.563 1.00 84.81 362 SER A N 1
ATOM 2703 C CA . SER A 1 362 ? 0.317 10.499 6.848 1.00 84.81 362 SER A CA 1
ATOM 2704 C C . SER A 1 362 ? 1.531 9.567 6.891 1.00 84.81 362 SER A C 1
ATOM 2706 O O . SER A 1 362 ? 1.684 8.692 6.037 1.00 84.81 362 SER A O 1
ATOM 2708 N N . SER A 1 363 ? 2.421 9.761 7.866 1.00 80.12 363 SER A N 1
ATOM 2709 C CA . SER A 1 363 ? 3.693 9.031 7.947 1.00 80.12 363 SER A CA 1
ATOM 2710 C C . SER A 1 363 ? 3.531 7.515 8.100 1.00 80.12 363 SER A C 1
ATOM 2712 O O . SER A 1 363 ? 4.376 6.768 7.627 1.00 80.12 363 SER A O 1
ATOM 2714 N N . ASP A 1 364 ? 2.444 7.051 8.720 1.00 78.31 364 ASP A N 1
ATOM 2715 C CA . ASP A 1 364 ? 2.092 5.630 8.865 1.00 78.31 364 ASP A CA 1
ATOM 2716 C C . ASP A 1 364 ? 1.578 4.987 7.563 1.00 78.31 364 ASP A C 1
ATOM 2718 O O . ASP A 1 364 ? 1.397 3.773 7.505 1.00 78.31 364 ASP A O 1
ATOM 2722 N N . LYS A 1 365 ? 1.342 5.790 6.515 1.00 86.62 365 LYS A N 1
ATOM 2723 C CA . LYS A 1 365 ? 0.897 5.344 5.182 1.00 86.62 365 LYS A CA 1
ATOM 2724 C C . LYS A 1 365 ? 2.036 5.289 4.160 1.00 86.62 365 LYS A C 1
ATOM 2726 O O . LYS A 1 365 ? 1.796 4.980 2.991 1.00 86.62 365 LYS A O 1
ATOM 2731 N N . TYR A 1 366 ? 3.255 5.599 4.598 1.00 87.25 366 TYR A N 1
ATOM 2732 C CA . TYR A 1 366 ? 4.481 5.393 3.842 1.00 87.25 366 TYR A CA 1
ATOM 2733 C C . TYR A 1 366 ? 5.133 4.079 4.260 1.00 87.25 366 TYR A C 1
ATOM 2735 O O . TYR A 1 366 ? 5.334 3.820 5.445 1.00 87.25 366 TYR A O 1
ATOM 2743 N N . TYR A 1 367 ? 5.510 3.279 3.270 1.00 83.00 367 TYR A N 1
ATOM 2744 C CA . TYR A 1 367 ? 6.233 2.036 3.474 1.00 83.00 367 TYR A CA 1
ATOM 2745 C C . TYR A 1 367 ? 7.501 2.018 2.633 1.00 83.00 367 TYR A C 1
ATOM 2747 O O . TYR A 1 367 ? 7.535 2.514 1.507 1.00 83.00 367 TYR A O 1
ATOM 2755 N N . TYR A 1 368 ? 8.532 1.384 3.173 1.00 80.69 368 TYR A N 1
ATOM 2756 C CA . TYR A 1 368 ? 9.759 1.081 2.457 1.00 80.69 368 TYR A CA 1
ATOM 2757 C C . TYR A 1 368 ? 9.916 -0.435 2.362 1.00 80.69 368 TYR A C 1
ATOM 2759 O O . TYR A 1 368 ? 9.776 -1.130 3.366 1.00 80.69 368 TYR A O 1
ATOM 2767 N N . ALA A 1 369 ? 10.179 -0.937 1.158 1.00 72.19 369 ALA A N 1
ATOM 2768 C CA . ALA A 1 369 ? 10.261 -2.361 0.859 1.00 72.19 369 ALA A CA 1
ATOM 2769 C C . ALA A 1 369 ? 11.619 -2.717 0.245 1.00 72.19 369 ALA A C 1
ATOM 2771 O O . ALA A 1 369 ? 12.072 -2.061 -0.700 1.00 72.19 369 ALA A O 1
ATOM 2772 N N . VAL A 1 370 ? 12.231 -3.808 0.715 1.00 64.44 370 VAL A N 1
ATOM 2773 C CA . VAL A 1 370 ? 13.431 -4.395 0.104 1.00 64.44 370 VAL A CA 1
ATOM 2774 C C . VAL A 1 370 ? 13.102 -5.812 -0.366 1.00 64.44 370 VAL A C 1
ATOM 2776 O O . VAL A 1 370 ? 12.940 -6.725 0.433 1.00 64.44 370 VAL A O 1
ATOM 2779 N N . GLY A 1 371 ? 12.984 -6.020 -1.679 1.00 61.66 371 GLY A N 1
ATOM 2780 C CA . GLY A 1 371 ? 12.703 -7.348 -2.242 1.00 61.66 371 GLY A CA 1
ATOM 2781 C C . GLY A 1 371 ? 11.368 -7.953 -1.777 1.00 61.66 371 GLY A C 1
ATOM 2782 O O . GLY A 1 371 ? 10.306 -7.423 -2.099 1.00 61.66 371 GLY A O 1
ATOM 2783 N N . ALA A 1 372 ? 11.424 -9.079 -1.055 1.00 57.12 372 ALA A N 1
ATOM 2784 C CA . ALA A 1 372 ? 10.276 -9.933 -0.717 1.00 57.12 372 ALA A CA 1
ATOM 2785 C C . ALA A 1 372 ? 9.251 -9.310 0.259 1.00 57.12 372 ALA A C 1
ATOM 2787 O O . ALA A 1 372 ? 8.132 -9.814 0.377 1.00 57.12 372 ALA A O 1
ATOM 2788 N N . ASP A 1 373 ? 9.584 -8.194 0.915 1.00 65.00 373 ASP A N 1
ATOM 2789 C CA . ASP A 1 373 ? 8.718 -7.521 1.898 1.00 65.00 373 ASP A CA 1
ATOM 2790 C C . ASP A 1 373 ? 7.454 -6.899 1.287 1.00 65.00 373 ASP A C 1
ATOM 2792 O O . ASP A 1 373 ? 6.519 -6.519 1.993 1.00 65.00 373 ASP A O 1
ATOM 2796 N N . LEU A 1 374 ? 7.390 -6.785 -0.040 1.00 70.81 374 LEU A N 1
ATOM 2797 C CA . LEU A 1 374 ? 6.302 -6.077 -0.697 1.00 70.81 374 LEU A CA 1
ATOM 2798 C C . LEU A 1 374 ? 4.938 -6.739 -0.434 1.00 70.81 374 LEU A C 1
ATOM 2800 O O . LEU A 1 374 ? 3.961 -6.050 -0.150 1.00 70.81 374 LEU A O 1
ATOM 2804 N N . GLY A 1 375 ? 4.872 -8.074 -0.428 1.00 65.31 375 GLY A N 1
ATOM 2805 C CA . GLY A 1 375 ? 3.633 -8.798 -0.127 1.00 65.31 375 GLY A CA 1
ATOM 2806 C C . GLY A 1 375 ? 3.099 -8.531 1.288 1.00 65.31 375 GLY A C 1
ATOM 2807 O O . GLY A 1 375 ? 1.892 -8.358 1.470 1.00 65.31 375 GLY A O 1
ATOM 2808 N N . SER A 1 376 ? 3.982 -8.439 2.290 1.00 65.50 376 SER A N 1
ATOM 2809 C CA . SER A 1 376 ? 3.581 -8.160 3.676 1.00 65.50 376 SER A CA 1
ATOM 2810 C C . SER A 1 376 ? 3.110 -6.713 3.845 1.00 65.50 376 SER A C 1
ATOM 2812 O O . SER A 1 376 ? 2.104 -6.469 4.511 1.00 65.50 376 SER A O 1
ATOM 2814 N N . ILE A 1 377 ? 3.756 -5.763 3.164 1.00 70.81 377 ILE A N 1
ATOM 2815 C CA . ILE A 1 377 ? 3.351 -4.352 3.135 1.00 70.81 377 ILE A CA 1
ATOM 2816 C C . ILE A 1 377 ? 1.961 -4.193 2.525 1.00 70.81 377 ILE A C 1
ATOM 2818 O O . ILE A 1 377 ? 1.099 -3.567 3.137 1.00 70.81 377 ILE A O 1
ATOM 2822 N N . PHE A 1 378 ? 1.697 -4.801 1.367 1.00 71.94 378 PHE A N 1
ATOM 2823 C CA . PHE A 1 378 ? 0.366 -4.749 0.757 1.00 71.94 378 PHE A CA 1
ATOM 2824 C C . PHE A 1 378 ? -0.706 -5.389 1.649 1.00 71.94 378 PHE A C 1
ATOM 2826 O O . PHE A 1 378 ? -1.825 -4.880 1.718 1.00 71.94 378 PHE A O 1
ATOM 2833 N N . ASN A 1 379 ? -0.371 -6.447 2.391 1.00 66.75 379 ASN A N 1
ATOM 2834 C CA . ASN A 1 379 ? -1.280 -7.027 3.378 1.00 66.75 379 ASN A CA 1
ATOM 2835 C C . ASN A 1 379 ? -1.535 -6.083 4.570 1.00 66.75 379 ASN A C 1
ATOM 2837 O O . ASN A 1 379 ? -2.668 -5.977 5.032 1.00 66.75 379 ASN A O 1
ATOM 2841 N N . ASN A 1 380 ? -0.522 -5.352 5.040 1.00 66.19 380 ASN A N 1
ATOM 2842 C CA . ASN A 1 380 ? -0.684 -4.338 6.087 1.00 66.19 380 ASN A CA 1
ATOM 2843 C C . ASN A 1 380 ? -1.556 -3.168 5.614 1.00 66.19 380 ASN A C 1
ATOM 2845 O O . ASN A 1 380 ? -2.461 -2.748 6.335 1.00 66.19 380 ASN A O 1
ATOM 2849 N N . ILE A 1 381 ? -1.337 -2.697 4.381 1.00 70.00 381 ILE A N 1
ATOM 2850 C CA . ILE A 1 381 ? -2.185 -1.691 3.732 1.00 70.00 381 ILE A CA 1
ATOM 2851 C C . ILE A 1 381 ? -3.622 -2.200 3.683 1.00 70.00 381 ILE A C 1
ATOM 2853 O O . ILE A 1 381 ? -4.530 -1.514 4.147 1.00 70.00 381 ILE A O 1
ATOM 2857 N N . LEU A 1 382 ? -3.834 -3.427 3.202 1.00 70.25 382 LEU A N 1
ATOM 2858 C CA . LEU A 1 382 ? -5.161 -4.021 3.149 1.00 70.25 382 LEU A CA 1
ATOM 2859 C C . LEU A 1 382 ? -5.810 -4.053 4.529 1.00 70.25 382 LEU A C 1
ATOM 2861 O O . LEU A 1 382 ? -6.925 -3.569 4.670 1.00 70.25 382 LEU A O 1
ATOM 2865 N N . ASN A 1 383 ? -5.109 -4.549 5.548 1.00 62.88 383 ASN A N 1
ATOM 2866 C CA . ASN A 1 383 ? -5.629 -4.575 6.911 1.00 62.88 383 ASN A CA 1
ATOM 2867 C C . ASN A 1 383 ? -6.031 -3.177 7.385 1.00 62.88 383 ASN A C 1
ATOM 2869 O O . ASN A 1 383 ? -7.081 -3.047 7.992 1.00 62.88 383 ASN A O 1
ATOM 2873 N N . SER A 1 384 ? -5.288 -2.121 7.045 1.00 63.31 384 SER A N 1
ATOM 2874 C CA . SER A 1 384 ? -5.687 -0.753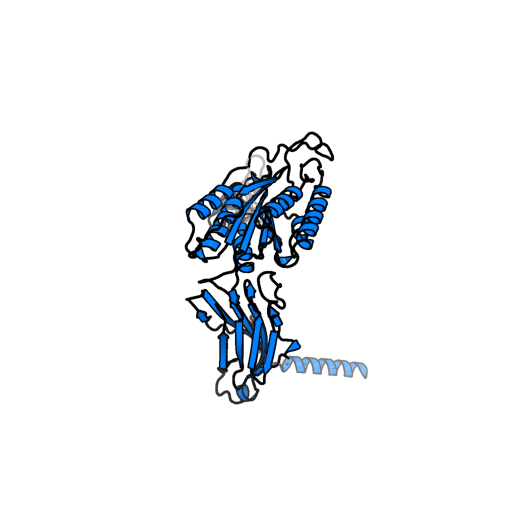 7.402 1.00 63.31 384 SER A CA 1
ATOM 2875 C C . SER A 1 384 ? -6.938 -0.237 6.666 1.00 63.31 384 SER A C 1
ATOM 2877 O O . SER A 1 384 ? -7.587 0.686 7.150 1.00 63.31 384 SER A O 1
ATOM 2879 N N . ILE A 1 385 ? -7.301 -0.849 5.534 1.00 63.81 385 ILE A N 1
ATOM 2880 C CA . ILE A 1 385 ? -8.431 -0.469 4.668 1.00 63.81 385 ILE A CA 1
ATOM 2881 C C . ILE A 1 385 ? -9.732 -1.222 5.026 1.00 63.81 385 ILE A C 1
ATOM 2883 O O . ILE A 1 385 ? -10.832 -0.750 4.726 1.00 63.81 385 ILE A O 1
ATOM 2887 N N . LEU A 1 386 ? -9.644 -2.404 5.644 1.00 61.09 386 LEU A N 1
ATOM 2888 C CA . LEU A 1 386 ? -10.805 -3.265 5.912 1.00 61.09 386 LEU A CA 1
ATOM 2889 C C . LEU A 1 386 ? -11.669 -2.740 7.059 1.00 61.09 386 LEU A C 1
ATOM 2891 O O . LEU A 1 386 ? -11.153 -2.432 8.119 1.00 61.09 386 LEU A O 1
ATOM 2895 N N . TRP A 1 387 ? -12.990 -2.703 6.884 1.00 58.41 387 TRP A N 1
ATOM 2896 C CA . TRP A 1 387 ? -13.937 -2.341 7.944 1.00 58.41 387 TRP A CA 1
ATOM 2897 C C . TRP A 1 387 ? -14.206 -3.575 8.818 1.00 58.41 387 TRP A C 1
ATOM 2899 O O . TRP A 1 387 ? -14.634 -4.608 8.300 1.00 58.41 387 TRP A O 1
ATOM 2909 N N . VAL A 1 388 ? -13.917 -3.467 10.114 1.00 56.19 388 VAL A N 1
ATOM 2910 C CA . VAL A 1 388 ? -13.908 -4.556 11.103 1.00 56.19 388 VAL A CA 1
ATOM 2911 C C . VAL A 1 388 ? -15.286 -4.787 11.698 1.00 56.19 388 VAL A C 1
ATOM 2913 O O . VAL A 1 388 ? -15.715 -5.929 11.798 1.00 56.19 388 VAL A O 1
ATOM 2916 N N . ILE A 1 389 ? -15.974 -3.712 12.090 1.00 63.16 389 ILE A N 1
ATOM 2917 C CA . ILE A 1 389 ? -17.271 -3.732 12.780 1.00 63.16 389 ILE A CA 1
ATOM 2918 C C . ILE A 1 389 ? -18.012 -2.407 12.557 1.00 63.16 389 ILE A C 1
ATOM 2920 O O . ILE A 1 389 ? -17.379 -1.347 12.489 1.00 63.16 389 ILE A O 1
ATOM 2924 N N . ASN A 1 390 ? -19.348 -2.463 12.498 1.00 69.88 390 ASN A N 1
ATOM 2925 C CA . ASN A 1 390 ? -20.210 -1.280 12.507 1.00 69.88 390 ASN A CA 1
ATOM 2926 C C . ASN A 1 390 ? -20.845 -1.085 13.894 1.00 69.88 390 ASN A C 1
ATOM 2928 O O . ASN A 1 390 ? -21.334 -2.042 14.496 1.00 69.88 390 ASN A O 1
ATOM 2932 N N . ASN A 1 391 ? -20.872 0.157 14.390 1.00 73.81 391 ASN A N 1
ATOM 2933 C CA . ASN A 1 391 ? -21.482 0.557 15.669 1.00 73.81 391 ASN A CA 1
ATOM 2934 C C . ASN A 1 391 ? -21.125 -0.384 16.837 1.00 73.81 391 ASN A C 1
ATOM 2936 O O . ASN A 1 391 ? -21.999 -0.814 17.595 1.00 73.81 391 ASN A O 1
ATOM 2940 N N . GLY A 1 392 ? -19.848 -0.752 16.959 1.00 83.88 392 GLY A N 1
ATOM 2941 C CA . GLY A 1 392 ? -19.432 -1.718 17.966 1.00 83.88 392 GLY A CA 1
ATOM 2942 C C . GLY A 1 392 ? -19.378 -1.113 19.362 1.00 83.88 392 GLY A C 1
ATOM 2943 O O . GLY A 1 392 ? -18.826 -0.028 19.549 1.00 83.88 392 GLY A O 1
ATOM 2944 N N . THR A 1 393 ? -19.905 -1.835 20.343 1.00 90.44 393 THR A N 1
ATOM 2945 C CA . THR A 1 393 ? -19.797 -1.518 21.767 1.00 90.44 393 THR A CA 1
ATOM 2946 C C . THR A 1 393 ? -19.179 -2.697 22.498 1.00 90.44 393 THR A C 1
ATOM 2948 O O . THR A 1 393 ? -19.699 -3.814 22.437 1.00 90.44 393 THR A O 1
ATOM 2951 N N . VAL A 1 394 ? -18.087 -2.439 23.208 1.00 93.81 394 VAL A N 1
ATOM 2952 C CA . VAL A 1 394 ? -17.519 -3.360 24.186 1.00 93.81 394 VAL A CA 1
ATOM 2953 C C . VAL A 1 394 ? -18.022 -2.977 25.569 1.00 93.81 394 VAL A C 1
ATOM 2955 O O . VAL A 1 394 ? -17.879 -1.829 25.984 1.00 93.81 394 VAL A O 1
ATOM 2958 N N . THR A 1 395 ? -18.579 -3.942 26.290 1.00 95.44 395 THR A N 1
ATOM 2959 C CA . THR A 1 395 ? -18.853 -3.827 27.725 1.00 95.44 395 THR A CA 1
ATOM 2960 C C . THR A 1 395 ? -17.888 -4.732 28.465 1.00 95.44 395 THR A C 1
ATOM 2962 O O . THR A 1 395 ? -17.889 -5.945 28.254 1.00 95.44 395 THR A O 1
ATOM 2965 N N . ASP A 1 396 ? -17.056 -4.130 29.306 1.00 95.88 396 ASP A N 1
ATOM 2966 C CA . ASP A 1 396 ? -16.020 -4.811 30.066 1.00 95.88 396 ASP A CA 1
ATOM 2967 C C . ASP A 1 396 ? -16.241 -4.574 31.561 1.00 95.88 396 ASP A C 1
ATOM 2969 O O . ASP A 1 396 ? -16.259 -3.432 32.018 1.00 95.88 396 ASP A O 1
ATOM 2973 N N . ILE A 1 397 ? -16.479 -5.645 32.313 1.00 95.44 397 ILE A N 1
ATOM 2974 C CA . ILE A 1 397 ? -16.816 -5.611 33.741 1.00 95.44 397 ILE A CA 1
ATOM 2975 C C . ILE A 1 397 ? -15.611 -6.142 34.514 1.00 95.44 397 ILE A C 1
ATOM 2977 O O . ILE A 1 397 ? -15.141 -7.247 34.225 1.00 95.44 397 ILE A O 1
ATOM 2981 N N . MET A 1 398 ? -15.084 -5.362 35.459 1.00 94.81 398 MET A N 1
ATOM 2982 C CA . MET A 1 398 ? -13.942 -5.770 36.281 1.00 94.81 398 MET A CA 1
ATOM 2983 C C . MET A 1 398 ? -14.306 -6.959 37.176 1.00 94.81 398 MET A C 1
ATOM 2985 O O . MET A 1 398 ? -15.473 -7.208 37.475 1.00 94.81 398 MET A O 1
ATOM 2989 N N . GLY A 1 399 ? -13.306 -7.743 37.574 1.00 92.81 399 GLY A N 1
ATOM 2990 C CA . GLY A 1 399 ? -13.512 -8.814 38.544 1.00 92.81 399 GLY A CA 1
ATOM 2991 C C . GLY A 1 399 ? -13.835 -8.249 39.928 1.00 92.81 399 GLY A C 1
ATOM 2992 O O . GLY A 1 399 ? -13.335 -7.196 40.302 1.00 92.81 399 GLY A O 1
ATOM 2993 N N . GLY A 1 400 ? -14.606 -8.973 40.742 1.00 90.00 400 GLY A N 1
ATOM 2994 C CA . GLY A 1 400 ? -15.062 -8.476 42.054 1.00 90.00 400 GLY A CA 1
ATOM 2995 C C . GLY A 1 400 ? -13.978 -8.211 43.117 1.00 90.00 400 GLY A C 1
ATOM 2996 O O . GLY A 1 400 ? -14.324 -7.867 44.240 1.00 90.00 400 GLY A O 1
ATOM 2997 N N . MET A 1 401 ? -12.694 -8.412 42.803 1.00 90.12 401 MET A N 1
ATOM 2998 C CA . MET A 1 401 ? -11.539 -8.079 43.655 1.00 90.12 401 MET A CA 1
ATOM 2999 C C . MET A 1 401 ? -10.518 -7.205 42.906 1.00 90.12 401 MET A C 1
ATOM 3001 O O . MET A 1 401 ? -9.310 -7.302 43.137 1.00 90.12 401 MET A O 1
ATOM 3005 N N . VAL A 1 402 ? -10.987 -6.444 41.921 1.00 92.50 402 VAL A N 1
ATOM 3006 C CA . VAL A 1 402 ? -10.150 -5.734 40.961 1.00 92.50 402 VAL A CA 1
ATOM 3007 C C . VAL A 1 402 ? -10.699 -4.330 40.785 1.00 92.50 402 VAL A C 1
ATOM 3009 O O . VAL A 1 402 ? -11.803 -4.148 40.281 1.00 92.50 402 VAL A O 1
ATOM 3012 N N . ASP A 1 403 ? -9.897 -3.346 41.164 1.00 92.19 403 ASP A N 1
ATOM 3013 C CA . ASP A 1 403 ? -10.227 -1.935 41.043 1.00 92.19 403 ASP A CA 1
ATOM 3014 C C . ASP A 1 403 ? -9.699 -1.386 39.715 1.00 92.19 403 ASP A C 1
ATOM 3016 O O . ASP A 1 403 ? -8.528 -1.565 39.361 1.00 92.19 403 ASP A O 1
ATOM 3020 N N . LEU A 1 404 ? -10.545 -0.664 38.982 1.00 93.19 404 LEU A N 1
ATOM 3021 C CA . LEU A 1 404 ? -10.100 0.160 37.863 1.00 93.19 404 LEU A CA 1
ATOM 3022 C C . LEU A 1 404 ? -9.357 1.385 38.414 1.00 93.19 404 LEU A C 1
ATOM 3024 O O . LEU A 1 404 ? -9.951 2.213 39.099 1.00 93.19 404 LEU A O 1
ATOM 3028 N N . ILE A 1 405 ? -8.067 1.517 38.098 1.00 92.62 405 ILE A N 1
ATOM 3029 C CA . ILE A 1 405 ? -7.231 2.637 38.575 1.00 92.62 405 ILE A CA 1
ATOM 3030 C C . ILE A 1 405 ? -6.939 3.679 37.495 1.00 92.62 405 ILE A C 1
ATOM 3032 O O . ILE A 1 405 ? -6.362 4.726 37.780 1.00 92.62 405 ILE A O 1
ATOM 3036 N N . THR A 1 406 ? -7.304 3.398 36.245 1.00 89.19 406 THR A N 1
ATOM 3037 C CA . THR A 1 406 ? -7.238 4.381 35.163 1.00 89.19 406 THR A CA 1
ATOM 3038 C C . THR A 1 406 ? -8.498 5.232 35.164 1.00 89.19 406 THR A C 1
ATOM 3040 O O . THR A 1 406 ? -9.599 4.725 34.959 1.00 89.19 406 THR A O 1
ATOM 3043 N N . GLU A 1 407 ? -8.321 6.537 35.351 1.00 90.19 407 GLU A N 1
ATOM 3044 C CA . GLU A 1 407 ? -9.384 7.524 35.178 1.00 90.19 407 GLU A CA 1
ATOM 3045 C C . GLU A 1 407 ? -9.912 7.499 33.738 1.00 90.19 407 GLU A C 1
ATOM 3047 O O . GLU A 1 407 ? -9.161 7.260 32.793 1.00 90.19 407 GLU A O 1
ATOM 3052 N N . GLN A 1 408 ? -11.198 7.804 33.533 1.00 92.38 408 GLN A N 1
ATOM 3053 C CA . GLN A 1 408 ? -11.815 7.752 32.198 1.00 92.38 408 GLN A CA 1
ATOM 3054 C C . GLN A 1 408 ? -11.053 8.584 31.147 1.00 92.38 408 GLN A C 1
ATOM 3056 O O . GLN A 1 408 ? -10.997 8.190 29.983 1.00 92.38 408 GLN A O 1
ATOM 3061 N N . SER A 1 409 ? -10.475 9.727 31.538 1.00 90.06 409 SER A N 1
ATOM 3062 C CA . SER A 1 409 ? -9.691 10.594 30.643 1.00 90.06 409 SER A CA 1
ATOM 3063 C C . SER A 1 409 ? -8.380 9.972 30.166 1.00 90.06 409 SER A C 1
ATOM 3065 O O . SER A 1 409 ? -7.841 10.414 29.154 1.00 90.06 409 SER A O 1
ATOM 3067 N N . ASP A 1 410 ? -7.885 8.969 30.889 1.00 91.38 410 ASP A N 1
ATOM 3068 C CA . ASP A 1 410 ? -6.559 8.383 30.711 1.00 91.38 410 ASP A CA 1
ATOM 3069 C C . ASP A 1 410 ? -6.634 6.995 30.055 1.00 91.38 410 ASP A C 1
ATOM 3071 O O . ASP A 1 410 ? -5.603 6.397 29.740 1.00 91.38 410 ASP A O 1
ATOM 3075 N N . ILE A 1 411 ? -7.848 6.484 29.810 1.00 93.75 411 ILE A N 1
ATOM 3076 C CA . ILE A 1 411 ? -8.058 5.278 29.008 1.00 93.75 411 ILE A CA 1
ATOM 3077 C C . ILE A 1 411 ? -7.647 5.585 27.568 1.00 93.75 411 ILE A C 1
ATOM 3079 O O . ILE A 1 411 ? -8.236 6.434 26.893 1.00 93.75 411 ILE A O 1
ATOM 3083 N N . SER A 1 412 ? -6.643 4.859 27.083 1.00 93.19 412 SER A N 1
ATOM 3084 C CA . SER A 1 412 ? -6.179 4.978 25.706 1.00 93.19 412 SER A CA 1
ATOM 3085 C C . SER A 1 412 ? -7.018 4.085 24.806 1.00 93.19 412 SER A C 1
ATOM 3087 O O . SER A 1 412 ? -7.260 2.926 25.132 1.00 93.19 412 SER A O 1
ATOM 3089 N N . TYR A 1 413 ? -7.458 4.597 23.663 1.00 91.00 413 TYR A N 1
A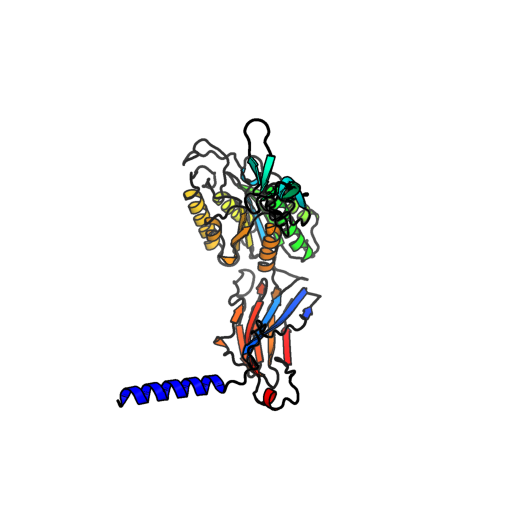TOM 3090 C CA . TYR A 1 413 ? -8.125 3.789 22.652 1.00 91.00 413 TYR A CA 1
ATOM 3091 C C . TYR A 1 413 ? -7.802 4.290 21.251 1.00 91.00 413 TYR A C 1
ATOM 3093 O O . TYR A 1 413 ? -7.517 5.469 21.040 1.00 91.00 413 TYR A O 1
ATOM 3101 N N . THR A 1 414 ? -7.860 3.384 20.280 1.00 81.00 414 THR A N 1
ATOM 3102 C CA . THR A 1 414 ? -7.717 3.701 18.861 1.00 81.00 414 THR A CA 1
ATOM 3103 C C . THR A 1 414 ? -8.788 2.977 18.040 1.00 81.00 414 THR A C 1
ATOM 3105 O O . THR A 1 414 ? -9.133 1.841 18.373 1.00 81.00 414 THR A O 1
ATOM 3108 N N . PRO A 1 415 ? -9.329 3.603 16.977 1.00 70.19 415 PRO A N 1
ATOM 3109 C CA . PRO A 1 415 ? -9.138 5.007 16.590 1.00 70.19 415 PRO A CA 1
ATOM 3110 C C . PRO A 1 415 ? -9.818 5.983 17.574 1.00 70.19 415 PRO A C 1
ATOM 3112 O O . PRO A 1 415 ? -10.790 5.628 18.230 1.00 70.19 415 PRO A O 1
ATOM 3115 N N . THR A 1 416 ? -9.322 7.222 17.677 1.00 79.38 416 THR A N 1
ATOM 3116 C CA . THR A 1 416 ? -9.945 8.296 18.490 1.00 79.38 416 THR A CA 1
ATOM 3117 C C . THR A 1 416 ? -10.895 9.181 17.690 1.00 79.38 416 THR A C 1
ATOM 3119 O O . THR A 1 416 ? -11.671 9.947 18.256 1.00 79.38 416 THR A O 1
ATOM 3122 N N . SER A 1 417 ? -10.840 9.088 16.363 1.00 78.00 417 SER A N 1
ATOM 3123 C CA . SER A 1 417 ? -11.750 9.787 15.467 1.00 78.00 417 SER A CA 1
ATOM 3124 C C . SER A 1 417 ? -12.045 8.939 14.239 1.00 78.00 417 SER A C 1
ATOM 3126 O O . SER A 1 417 ? -11.191 8.191 13.765 1.00 78.00 417 SER A O 1
ATOM 3128 N N . LEU A 1 418 ? -13.273 9.052 13.745 1.00 65.81 418 LEU A N 1
ATOM 3129 C CA . LEU A 1 418 ? -13.730 8.433 12.510 1.00 65.81 418 LEU A CA 1
ATOM 3130 C C . LEU A 1 418 ? -14.039 9.515 11.486 1.00 65.81 418 LEU A C 1
ATOM 3132 O O . LEU A 1 418 ? -14.734 10.494 11.779 1.00 65.81 418 LEU A O 1
ATOM 3136 N N . ASN A 1 419 ? -13.552 9.307 10.267 1.00 58.31 419 ASN A N 1
ATOM 3137 C CA . ASN A 1 419 ? -13.786 10.220 9.160 1.00 58.31 419 ASN A CA 1
ATOM 3138 C C . ASN A 1 419 ? -15.251 10.160 8.722 1.00 58.31 419 ASN A C 1
ATOM 3140 O O . ASN A 1 419 ? -15.810 9.086 8.498 1.00 58.31 419 ASN A O 1
ATOM 3144 N N . SER A 1 420 ? -15.873 11.332 8.589 1.00 48.44 420 SER A N 1
ATOM 3145 C CA . SER A 1 420 ? -17.211 11.426 8.015 1.00 48.44 420 SER A CA 1
ATOM 3146 C C . SER A 1 420 ? -17.166 11.038 6.543 1.00 48.44 420 SER A C 1
ATOM 3148 O O . SER A 1 420 ? -16.389 11.610 5.780 1.00 48.44 420 SER A O 1
ATOM 3150 N N . THR A 1 421 ? -18.011 10.095 6.138 1.00 46.09 421 THR A N 1
ATOM 3151 C CA . THR A 1 421 ? -18.213 9.780 4.722 1.00 46.09 421 THR A CA 1
ATOM 3152 C C . THR A 1 421 ? -19.422 10.564 4.225 1.00 46.09 421 THR A C 1
ATOM 3154 O O . THR A 1 421 ? -20.393 10.763 4.946 1.00 46.09 421 THR A O 1
ATOM 3157 N N . SER A 1 422 ? -19.385 11.047 2.987 1.00 38.56 422 SER A N 1
ATOM 3158 C CA . SER A 1 422 ? -20.499 11.811 2.409 1.00 38.56 422 SER A CA 1
ATOM 3159 C C . SER A 1 422 ? -21.740 10.955 2.100 1.00 38.56 422 SER A C 1
ATOM 3161 O O . SER A 1 422 ? -22.799 11.510 1.816 1.00 38.56 422 SER A O 1
ATOM 3163 N N . SER A 1 423 ? -21.624 9.623 2.155 1.00 38.56 423 SER A N 1
ATOM 3164 C CA . SER A 1 423 ? -22.697 8.634 1.955 1.00 38.56 423 SER A CA 1
ATOM 3165 C C . SER A 1 423 ? -23.404 8.222 3.238 1.00 38.56 423 SER A C 1
ATOM 3167 O O . SER A 1 423 ? -24.502 7.671 3.156 1.00 38.56 423 SER A O 1
ATOM 3169 N N . LEU A 1 424 ? -22.789 8.437 4.401 1.00 47.41 424 LEU A N 1
ATOM 3170 C CA . LEU A 1 424 ? -23.317 7.977 5.678 1.00 47.41 424 LEU A CA 1
ATOM 3171 C C . LEU A 1 424 ? -23.602 9.176 6.587 1.00 47.41 424 LEU A C 1
ATOM 3173 O O . LEU A 1 424 ? -22.986 10.234 6.448 1.00 47.41 424 LEU A O 1
ATOM 3177 N N . PRO A 1 425 ? -24.549 9.040 7.529 1.00 52.84 425 PRO A N 1
ATOM 3178 C CA . PRO A 1 425 ? -24.698 10.010 8.602 1.00 52.84 425 PRO A CA 1
ATOM 3179 C C . PRO A 1 425 ? -23.350 10.252 9.283 1.00 52.84 425 PRO A C 1
ATOM 3181 O O . PRO A 1 425 ? -22.541 9.324 9.380 1.00 52.84 425 PRO A O 1
ATOM 3184 N N . THR A 1 426 ? -23.130 11.478 9.771 1.00 66.19 426 THR A N 1
ATOM 3185 C CA . THR A 1 426 ? -21.942 11.828 10.559 1.00 66.19 426 THR A CA 1
ATOM 3186 C C . THR A 1 426 ? -21.661 10.711 11.566 1.00 66.19 426 THR A C 1
ATOM 3188 O O . THR A 1 426 ? -22.534 10.432 12.395 1.00 66.19 426 THR A O 1
ATOM 3191 N N . PRO A 1 427 ? -20.496 10.046 11.482 1.00 67.81 427 PRO A N 1
ATOM 3192 C CA . PRO A 1 427 ? -20.251 8.848 12.258 1.00 67.81 427 PRO A CA 1
ATOM 3193 C C . PRO A 1 427 ? -20.211 9.202 13.735 1.00 67.81 427 PRO A C 1
ATOM 3195 O O . PRO A 1 427 ? -19.586 10.192 14.139 1.00 67.81 427 PRO A O 1
ATOM 3198 N N . THR A 1 428 ? -20.856 8.364 14.542 1.00 81.19 428 THR A N 1
ATOM 3199 C CA . THR A 1 428 ? -20.655 8.366 15.983 1.00 81.19 428 THR A CA 1
ATOM 3200 C C . THR A 1 428 ? -19.173 8.142 16.229 1.00 81.19 428 THR A C 1
ATOM 3202 O O . THR A 1 428 ? -18.600 7.153 15.768 1.00 81.19 428 THR A O 1
ATOM 3205 N N . GLN A 1 429 ? -18.548 9.112 16.888 1.00 85.06 429 GLN A N 1
ATOM 3206 C CA . GLN A 1 429 ? -17.127 9.048 17.182 1.00 85.06 429 GLN A CA 1
ATOM 3207 C C . GLN A 1 429 ? -16.867 7.994 18.265 1.00 85.06 429 GLN A C 1
ATOM 3209 O O . GLN A 1 429 ? -17.738 7.773 19.117 1.00 85.06 429 GLN A O 1
ATOM 3214 N N . PRO A 1 430 ? -15.687 7.356 18.252 1.00 89.88 430 PRO A N 1
ATOM 3215 C CA . PRO A 1 430 ? -15.304 6.423 19.291 1.00 89.88 430 PRO A CA 1
ATOM 3216 C C . PRO A 1 430 ? -15.276 7.150 20.635 1.00 89.88 430 PRO A C 1
ATOM 3218 O O . PRO A 1 430 ? -14.903 8.321 20.718 1.00 89.88 430 PRO A O 1
ATOM 3221 N N . SER A 1 431 ? -15.728 6.484 21.687 1.00 93.31 431 SER A N 1
ATOM 3222 C CA . SER A 1 431 ? -15.778 7.065 23.024 1.00 93.31 431 SER A CA 1
ATOM 3223 C C . SER A 1 431 ? -15.734 5.985 24.087 1.00 93.31 431 SER A C 1
ATOM 3225 O O . SER A 1 431 ? -16.100 4.834 23.850 1.00 93.31 431 SER A O 1
ATOM 3227 N N . VAL A 1 432 ? -15.300 6.375 25.277 1.00 96.06 432 VAL A N 1
ATOM 3228 C CA . VAL A 1 432 ? -15.272 5.509 26.448 1.00 96.06 432 VAL A CA 1
ATOM 3229 C C . VAL A 1 432 ? -16.027 6.176 27.586 1.00 96.06 432 VAL A C 1
ATOM 3231 O O . VAL A 1 432 ? -15.950 7.392 27.777 1.00 96.06 432 VAL A O 1
ATOM 3234 N N . SER A 1 433 ? -16.770 5.375 28.336 1.00 94.62 433 SER A N 1
ATOM 3235 C CA . SER A 1 433 ? -17.431 5.795 29.565 1.00 94.62 433 SER A CA 1
ATOM 3236 C C . SER A 1 433 ? -17.197 4.764 30.655 1.00 94.62 433 SER A C 1
ATOM 3238 O O . SER A 1 433 ? -17.287 3.565 30.387 1.00 94.62 433 SER A O 1
ATOM 3240 N N . VAL A 1 434 ? -16.957 5.234 31.874 1.00 94.62 434 VAL A N 1
ATOM 3241 C CA . VAL A 1 434 ? -16.809 4.386 33.060 1.00 94.62 434 VAL A CA 1
ATOM 3242 C C . VAL A 1 434 ? -18.053 4.531 33.933 1.00 94.62 434 VAL A C 1
ATOM 3244 O O . VAL A 1 434 ? -18.512 5.643 34.200 1.00 94.62 434 VAL A O 1
ATOM 3247 N N . SER A 1 435 ? -18.623 3.410 34.373 1.00 90.69 435 SER A N 1
ATOM 3248 C CA . SER A 1 435 ? -19.756 3.381 35.299 1.00 90.69 435 SER A CA 1
ATOM 3249 C C . SER A 1 435 ? -19.516 2.328 36.374 1.00 90.69 435 SER A C 1
ATOM 3251 O O . SER A 1 435 ? -19.687 1.134 36.129 1.00 90.69 435 SER A O 1
ATOM 3253 N N . GLY A 1 436 ? -19.090 2.777 37.559 1.00 85.88 436 GLY A N 1
ATOM 3254 C CA . GLY A 1 436 ? -18.614 1.875 38.610 1.00 85.88 436 GLY A CA 1
ATOM 3255 C C . GLY A 1 436 ? -17.462 1.015 38.092 1.00 85.88 436 GLY A C 1
ATOM 3256 O O . GLY A 1 436 ? -16.531 1.540 37.485 1.00 85.88 436 GLY A O 1
ATOM 3257 N N . ASP A 1 437 ? -17.593 -0.299 38.242 1.00 87.44 437 ASP A N 1
ATOM 3258 C CA . ASP A 1 437 ? -16.580 -1.287 37.851 1.00 87.44 437 ASP A CA 1
ATOM 3259 C C . ASP A 1 437 ? -16.721 -1.747 36.389 1.00 87.44 437 ASP A C 1
ATOM 3261 O O . ASP A 1 437 ? -16.275 -2.832 36.015 1.00 87.44 437 ASP A O 1
ATOM 3265 N N . SER A 1 438 ? -17.386 -0.956 35.541 1.00 93.06 438 SER A N 1
ATOM 3266 C CA . SER A 1 438 ? -17.573 -1.276 34.127 1.00 93.06 438 SER A CA 1
ATOM 3267 C C . SER A 1 438 ? -17.055 -0.178 33.208 1.00 93.06 438 SER A C 1
ATOM 3269 O O . SER A 1 438 ? -17.371 1.004 33.372 1.00 93.06 438 SER A O 1
ATOM 3271 N N . ILE A 1 439 ? -16.299 -0.595 32.193 1.00 96.62 439 ILE A N 1
ATOM 3272 C CA . ILE A 1 439 ? -15.903 0.231 31.059 1.00 96.62 439 ILE A CA 1
ATOM 3273 C C . ILE A 1 439 ? -16.821 -0.110 29.887 1.00 96.62 439 ILE A C 1
ATOM 3275 O O . ILE A 1 439 ? -16.918 -1.261 29.458 1.00 96.62 439 ILE A O 1
ATOM 3279 N N . SER A 1 440 ? -17.476 0.908 29.339 1.00 96.00 440 SER A N 1
ATOM 3280 C CA . SER A 1 440 ? -18.198 0.817 28.074 1.00 96.00 440 SER A CA 1
ATOM 3281 C C . SER A 1 440 ? -17.419 1.573 27.009 1.00 96.00 440 SER A C 1
ATOM 3283 O O . SER A 1 440 ? -17.288 2.796 27.076 1.00 96.00 440 SER A O 1
ATOM 3285 N N . TRP A 1 441 ? -16.919 0.846 26.016 1.00 95.31 441 TRP A N 1
ATOM 3286 C CA . TRP A 1 441 ? -16.172 1.392 24.892 1.00 95.31 441 TRP A CA 1
ATOM 3287 C C . TRP A 1 441 ? -16.996 1.309 23.614 1.00 95.31 441 TRP A C 1
ATOM 3289 O O . TRP A 1 441 ? -17.236 0.236 23.064 1.00 95.31 441 TRP A O 1
ATOM 3299 N N . ASN A 1 442 ? -17.428 2.470 23.137 1.00 92.06 442 ASN A N 1
ATOM 3300 C CA . ASN A 1 442 ? -18.015 2.622 21.822 1.00 92.06 442 ASN A CA 1
ATOM 3301 C C . ASN A 1 442 ? -16.880 2.798 20.810 1.00 92.06 442 ASN A C 1
ATOM 3303 O O . ASN A 1 442 ? -16.144 3.782 20.839 1.00 92.06 442 ASN A O 1
ATOM 3307 N N . THR A 1 443 ? -16.751 1.841 19.905 1.00 86.56 443 THR A N 1
ATOM 3308 C CA . THR A 1 443 ? -15.724 1.826 18.855 1.00 86.56 443 THR A CA 1
ATOM 3309 C C . THR A 1 443 ? -16.021 2.808 17.713 1.00 86.56 443 THR A C 1
ATOM 3311 O O . THR A 1 443 ? -15.194 3.022 16.830 1.00 86.56 443 THR A O 1
ATOM 3314 N N . GLY A 1 444 ? -17.191 3.445 17.756 1.00 81.75 444 GLY A N 1
ATOM 3315 C CA . GLY A 1 444 ? -17.715 4.349 16.751 1.00 81.75 444 GLY A CA 1
ATOM 3316 C C . GLY A 1 444 ? -18.504 3.622 15.665 1.00 81.75 444 GLY A C 1
ATOM 3317 O O . GLY A 1 444 ? -18.690 2.403 15.691 1.00 81.75 444 GLY A O 1
ATOM 3318 N N . SER A 1 445 ? -19.016 4.389 14.702 1.00 70.00 445 SER A N 1
ATOM 3319 C CA . SER A 1 445 ? -19.914 3.829 13.689 1.00 70.00 445 SER A CA 1
ATOM 3320 C C . SER A 1 445 ? -19.258 2.810 12.773 1.00 70.00 445 SER A C 1
ATOM 3322 O O . SER A 1 445 ? -19.947 1.905 12.319 1.00 70.00 445 SER A O 1
ATOM 3324 N N . TYR A 1 446 ? -17.960 2.945 12.517 1.00 68.50 446 TYR A N 1
ATOM 3325 C CA . TYR A 1 446 ? -17.293 2.322 11.384 1.00 68.50 446 TYR A CA 1
ATOM 3326 C C . TYR A 1 446 ? -15.799 2.134 11.673 1.00 68.50 446 TYR A C 1
ATOM 3328 O O . TYR A 1 446 ? -14.993 3.020 11.391 1.00 68.5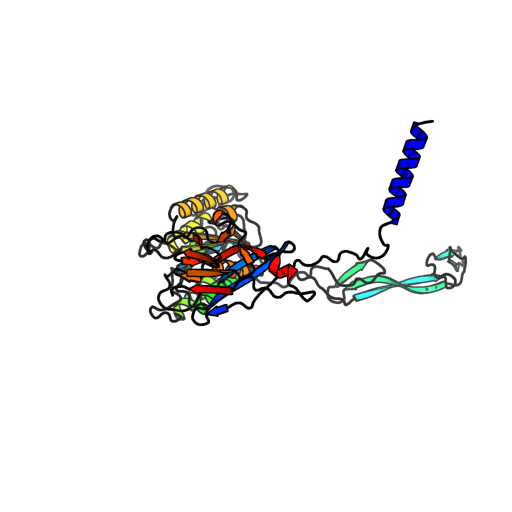0 446 TYR A O 1
ATOM 3336 N N . VAL A 1 447 ? -15.406 1.012 12.271 1.00 63.97 447 VAL A N 1
ATOM 3337 C CA . VAL A 1 447 ? -13.989 0.766 12.587 1.00 63.97 447 VAL A CA 1
ATOM 3338 C C . VAL A 1 447 ? -13.282 0.182 11.376 1.00 63.97 447 VAL A C 1
ATOM 3340 O O . VAL A 1 447 ? -13.705 -0.859 10.884 1.00 63.97 447 VAL A O 1
ATOM 3343 N N . SER A 1 448 ? -12.166 0.775 10.948 1.00 57.22 448 SER A N 1
ATOM 3344 C CA . SER A 1 448 ? -11.243 0.174 9.978 1.00 57.22 448 SER A CA 1
ATOM 3345 C C . SER A 1 448 ? -10.006 -0.446 10.652 1.00 57.22 448 SER A C 1
ATOM 3347 O O . SER A 1 448 ? -9.399 0.153 11.535 1.00 57.22 448 SER A O 1
ATOM 3349 N N . GLY A 1 449 ? -9.613 -1.639 10.212 1.00 62.41 449 GLY A N 1
ATOM 3350 C CA . GLY A 1 449 ? -8.415 -2.394 10.575 1.00 62.41 449 GLY A CA 1
ATOM 3351 C C . GLY A 1 449 ? -8.435 -3.109 11.916 1.00 62.41 449 GLY A C 1
ATOM 3352 O O . GLY A 1 449 ? -8.692 -4.310 11.985 1.00 62.41 449 GLY A O 1
ATOM 3353 N N . SER A 1 450 ? -8.115 -2.404 12.988 1.00 68.56 450 SER A N 1
ATOM 3354 C CA . SER A 1 450 ? -8.250 -2.934 14.339 1.00 68.56 450 SER A CA 1
ATOM 3355 C C . SER A 1 450 ? -8.568 -1.797 15.279 1.00 68.56 450 SER A C 1
ATOM 3357 O O . SER A 1 450 ? -8.003 -0.715 15.134 1.00 68.56 450 SER A O 1
ATOM 3359 N N . ALA A 1 451 ? -9.420 -2.056 16.257 1.00 82.81 451 ALA A N 1
ATOM 3360 C CA . ALA A 1 451 ? -9.628 -1.131 17.352 1.00 82.81 451 ALA A CA 1
ATOM 3361 C C . ALA A 1 451 ? -8.927 -1.672 18.592 1.00 82.81 451 ALA A C 1
ATOM 3363 O O . ALA A 1 451 ? -8.975 -2.877 18.845 1.00 82.81 451 ALA A O 1
ATOM 3364 N N . THR A 1 452 ? -8.313 -0.797 19.382 1.00 89.81 452 THR A N 1
ATOM 3365 C CA . THR A 1 452 ? -7.716 -1.167 20.670 1.00 89.81 452 THR A CA 1
ATOM 3366 C C . THR A 1 452 ? -8.197 -0.257 21.785 1.00 89.81 452 THR A C 1
ATOM 3368 O O . THR A 1 452 ? -8.466 0.919 21.552 1.00 89.81 452 THR A O 1
ATOM 3371 N N . MET A 1 453 ? -8.281 -0.800 22.996 1.00 94.94 453 MET A N 1
ATOM 3372 C CA . MET A 1 453 ? -8.463 -0.040 24.228 1.00 94.94 453 MET A CA 1
ATOM 3373 C C . MET A 1 453 ? -7.511 -0.578 25.292 1.00 94.94 453 MET A C 1
ATOM 3375 O O . MET A 1 453 ? -7.467 -1.788 25.513 1.00 94.94 453 MET A O 1
ATOM 3379 N N . THR A 1 454 ? -6.800 0.317 25.969 1.00 96.06 454 THR A N 1
ATOM 3380 C CA . THR A 1 454 ? -5.841 0.001 27.026 1.00 96.06 454 THR A CA 1
ATOM 3381 C C . THR A 1 454 ? -6.161 0.788 28.295 1.00 96.06 454 THR A C 1
ATOM 3383 O O . THR A 1 454 ? -6.397 1.997 28.250 1.00 96.06 454 THR A O 1
ATOM 3386 N N . TYR A 1 455 ? -6.161 0.095 29.432 1.00 96.50 455 TYR A N 1
ATOM 3387 C CA . TYR A 1 455 ? -6.412 0.654 30.762 1.00 96.50 455 TYR A CA 1
ATOM 3388 C C . TYR A 1 455 ? -5.644 -0.141 31.829 1.00 96.50 455 TYR A C 1
ATOM 3390 O O . TYR A 1 455 ? -5.099 -1.205 31.544 1.00 96.50 455 TYR A O 1
ATOM 3398 N N . LYS A 1 456 ? -5.584 0.360 33.064 1.00 95.94 456 LYS A N 1
ATOM 3399 C CA . LYS A 1 456 ? -4.903 -0.288 34.190 1.00 95.94 456 LYS A CA 1
ATOM 3400 C C . LYS A 1 456 ? -5.861 -0.640 35.310 1.00 95.94 456 LYS A C 1
ATOM 3402 O O . LYS A 1 456 ? -6.747 0.139 35.659 1.00 95.94 456 LYS A O 1
ATOM 3407 N N . VAL A 1 457 ? -5.624 -1.797 35.909 1.00 95.12 457 VAL A N 1
ATOM 3408 C CA . VAL A 1 457 ? -6.341 -2.287 37.086 1.00 95.12 457 VAL A CA 1
ATOM 3409 C C . VAL A 1 457 ? -5.388 -2.588 38.226 1.00 95.12 457 VAL A C 1
ATOM 3411 O O . VAL A 1 457 ? -4.189 -2.784 38.016 1.00 95.12 457 VAL A O 1
ATOM 3414 N N . LYS A 1 458 ? -5.950 -2.667 39.427 1.00 93.31 458 LYS A N 1
ATOM 3415 C CA . LYS A 1 458 ? -5.258 -3.030 40.651 1.00 93.31 458 LYS A CA 1
ATOM 3416 C C . LYS A 1 458 ? -6.008 -4.126 41.392 1.00 93.31 458 LYS A C 1
ATOM 3418 O O . LYS A 1 458 ? -7.228 -4.090 41.473 1.00 93.31 458 LYS A O 1
ATOM 3423 N N . LEU A 1 459 ? -5.292 -5.106 41.928 1.00 90.88 459 LEU A N 1
ATOM 3424 C CA . LEU A 1 459 ? -5.880 -6.128 42.790 1.00 90.88 459 LEU A CA 1
ATOM 3425 C C . LEU A 1 459 ? -6.192 -5.535 44.168 1.00 90.88 459 LEU A C 1
ATOM 3427 O O . LEU A 1 459 ? -5.336 -4.887 44.772 1.00 90.88 459 LEU A O 1
ATOM 3431 N N . ASP A 1 460 ? -7.384 -5.819 44.693 1.00 86.50 460 ASP A N 1
ATOM 3432 C CA . ASP A 1 460 ? -7.732 -5.485 46.073 1.00 86.50 460 ASP A CA 1
ATOM 3433 C C . ASP A 1 460 ? -6.747 -6.205 47.030 1.00 86.50 460 ASP A C 1
ATOM 3435 O O . ASP A 1 460 ? -6.542 -7.422 46.918 1.00 86.50 460 ASP A O 1
ATOM 3439 N N . PRO A 1 461 ? -6.134 -5.508 48.008 1.00 81.00 461 PRO A N 1
ATOM 3440 C CA . PRO A 1 461 ? -5.257 -6.119 49.012 1.00 81.00 461 PRO A CA 1
ATOM 3441 C C . PRO A 1 461 ? -5.874 -7.311 49.770 1.00 81.00 461 PRO A C 1
ATOM 3443 O O . PRO A 1 461 ? -5.153 -8.170 50.292 1.00 81.00 461 PRO A O 1
ATOM 3446 N N . THR A 1 462 ? -7.203 -7.401 49.849 1.00 78.62 462 THR A N 1
ATOM 3447 C CA . THR A 1 462 ? -7.933 -8.540 50.425 1.00 78.62 462 THR A CA 1
ATOM 3448 C C . THR A 1 462 ? -7.805 -9.813 49.584 1.00 78.62 462 THR A C 1
ATOM 3450 O O . THR A 1 462 ? -7.748 -10.909 50.150 1.00 78.62 462 THR A O 1
ATOM 3453 N N . ALA A 1 463 ? -7.638 -9.689 48.263 1.00 70.19 463 ALA A N 1
ATOM 3454 C CA . ALA A 1 463 ? -7.366 -10.808 47.359 1.00 70.19 463 ALA A CA 1
ATOM 3455 C C . ALA A 1 463 ? -5.995 -11.441 47.633 1.00 70.19 463 ALA A C 1
ATOM 3457 O O . ALA A 1 463 ? -5.826 -12.658 47.552 1.00 70.19 463 ALA A O 1
ATOM 3458 N N . VAL A 1 464 ? -5.022 -10.605 48.008 1.00 65.38 464 VAL A N 1
ATOM 3459 C CA . VAL A 1 464 ? -3.640 -11.011 48.298 1.00 65.38 464 VAL A CA 1
ATOM 3460 C C . VAL A 1 464 ? -3.496 -11.528 49.734 1.00 65.38 464 VAL A C 1
ATOM 3462 O O . VAL A 1 464 ? -2.826 -12.530 49.973 1.00 65.38 464 VAL A O 1
ATOM 3465 N N . SER A 1 465 ? -4.160 -10.896 50.707 1.00 62.84 465 SER A N 1
ATOM 3466 C CA . SER A 1 465 ? -4.062 -11.267 52.131 1.00 62.84 465 SER A CA 1
ATOM 3467 C C . SER A 1 465 ? -4.866 -12.515 52.528 1.00 62.84 465 SER A C 1
ATOM 3469 O O . SER A 1 465 ? -4.590 -13.109 53.571 1.00 62.84 465 SER A O 1
ATOM 3471 N N . GLY A 1 466 ? -5.825 -12.949 51.701 1.00 55.53 466 GLY A N 1
ATOM 3472 C CA . GLY A 1 466 ? -6.580 -14.198 51.873 1.00 55.53 466 GLY A CA 1
ATOM 3473 C C . GLY A 1 466 ? -5.951 -15.441 51.224 1.00 55.53 466 GLY A C 1
ATOM 3474 O O . GLY A 1 466 ? -6.503 -16.540 51.351 1.00 55.53 466 GLY A O 1
ATOM 3475 N N . ALA A 1 467 ? -4.821 -15.291 50.526 1.00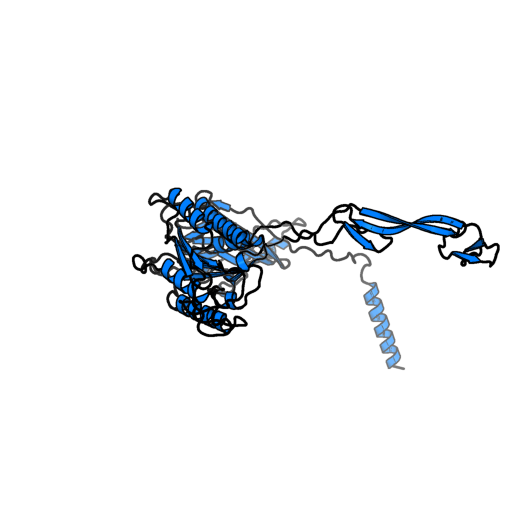 60.19 467 ALA A N 1
ATOM 3476 C CA . ALA A 1 467 ? -4.161 -16.358 49.781 1.00 60.19 467 ALA A CA 1
ATOM 3477 C C . ALA A 1 467 ? -3.630 -17.469 50.705 1.00 60.19 467 ALA A C 1
ATOM 3479 O O . ALA A 1 467 ? -2.828 -17.225 51.604 1.00 60.19 467 ALA A O 1
ATOM 3480 N N . LYS A 1 468 ? -4.056 -18.718 50.477 1.00 56.41 468 LYS A N 1
ATOM 3481 C CA . LYS A 1 468 ? -3.556 -19.906 51.206 1.00 56.41 468 LYS A CA 1
ATOM 3482 C C . LYS A 1 468 ? -2.426 -20.640 50.469 1.00 56.41 468 LYS A C 1
ATOM 3484 O O . LYS A 1 468 ? -2.019 -21.714 50.907 1.00 56.41 468 LYS A O 1
ATOM 3489 N N . SER A 1 469 ? -1.965 -20.092 49.350 1.00 59.09 469 SER A N 1
ATOM 3490 C CA . SER A 1 469 ? -0.986 -20.681 48.435 1.00 59.09 469 SER A CA 1
ATOM 3491 C C . SER A 1 469 ? -0.097 -19.602 47.828 1.00 59.09 469 SER A C 1
ATOM 3493 O O . SER A 1 469 ? -0.501 -18.446 47.740 1.00 59.09 469 SER A O 1
ATOM 3495 N N . ASP A 1 470 ? 1.070 -20.013 47.328 1.00 66.06 470 ASP A N 1
ATOM 3496 C CA . ASP A 1 470 ? 2.057 -19.150 46.654 1.00 66.06 470 ASP A CA 1
ATOM 3497 C C . ASP A 1 470 ? 1.570 -18.598 45.294 1.00 66.06 470 ASP A C 1
ATOM 3499 O O . ASP A 1 470 ? 2.279 -17.857 44.621 1.00 66.06 470 ASP A O 1
ATOM 3503 N N . SER A 1 471 ? 0.355 -18.963 44.873 1.00 65.62 471 SER A N 1
ATOM 3504 C CA . SER A 1 471 ? -0.329 -18.432 43.693 1.00 65.62 471 SER A CA 1
ATOM 3505 C C . SER A 1 471 ? -1.810 -18.209 43.992 1.00 65.62 471 SER A C 1
ATOM 3507 O O . SER A 1 471 ? -2.447 -19.024 44.669 1.00 65.62 471 SER A O 1
ATOM 3509 N N . ILE A 1 472 ? -2.354 -17.104 43.483 1.00 73.69 472 ILE A N 1
ATOM 3510 C CA . ILE A 1 472 ? -3.783 -16.781 43.502 1.00 73.69 472 ILE A CA 1
ATOM 3511 C C . ILE A 1 472 ? -4.281 -16.652 42.068 1.00 73.69 472 ILE A C 1
ATOM 3513 O O . ILE A 1 472 ? -3.587 -16.107 41.215 1.00 73.69 472 ILE A O 1
ATOM 3517 N N . ASN A 1 473 ? -5.483 -17.160 41.804 1.00 82.06 473 ASN A N 1
ATOM 3518 C CA . ASN A 1 473 ? -6.147 -16.985 40.519 1.00 82.06 473 ASN A CA 1
ATOM 3519 C C . ASN A 1 473 ? -7.303 -16.002 40.706 1.00 82.06 473 ASN A C 1
ATOM 3521 O O . ASN A 1 473 ? -8.336 -16.364 41.270 1.00 82.06 473 ASN A O 1
ATOM 3525 N N . VAL A 1 474 ? -7.090 -14.756 40.288 1.00 86.06 474 VAL A N 1
ATOM 3526 C CA . VAL A 1 474 ? -8.079 -13.680 40.368 1.00 86.06 474 VAL A CA 1
ATOM 3527 C C . VAL A 1 474 ? -8.411 -13.249 38.941 1.00 86.06 474 VAL A C 1
ATOM 3529 O O . VAL A 1 474 ? -7.510 -12.798 38.230 1.00 86.06 474 VAL A O 1
ATOM 3532 N N . PRO A 1 475 ? -9.666 -13.394 38.484 1.00 89.75 475 PRO A N 1
ATOM 3533 C CA . PRO A 1 475 ? -10.048 -12.906 37.170 1.00 89.75 475 PRO A CA 1
ATOM 3534 C C . PRO A 1 475 ? -9.980 -11.377 37.167 1.00 89.75 475 PRO A C 1
ATOM 3536 O O . PRO A 1 475 ? -10.647 -10.731 37.972 1.00 89.75 475 PRO A O 1
ATOM 3539 N N . LEU A 1 476 ? -9.200 -10.796 36.248 1.00 92.56 476 LEU A N 1
ATOM 3540 C CA . LEU A 1 476 ? -9.136 -9.337 36.088 1.00 92.56 476 LEU A CA 1
ATOM 3541 C C . LEU A 1 476 ? -10.488 -8.746 35.659 1.00 92.56 476 LEU A C 1
ATOM 3543 O O . LEU A 1 476 ? -10.790 -7.593 35.951 1.00 92.56 476 LEU A O 1
ATOM 3547 N N . ASN A 1 477 ? -11.320 -9.559 35.005 1.00 92.25 477 ASN A N 1
ATOM 3548 C CA . ASN A 1 477 ? -12.635 -9.184 34.507 1.00 92.25 477 ASN A CA 1
ATOM 3549 C C . ASN A 1 477 ? -13.635 -10.319 34.703 1.00 92.25 477 ASN A C 1
ATOM 3551 O O . ASN A 1 477 ? -13.300 -11.483 34.484 1.00 92.25 477 ASN A O 1
ATOM 3555 N N . GLU A 1 478 ? -14.868 -9.972 35.061 1.00 92.25 478 GLU A N 1
ATOM 3556 C CA . GLU A 1 478 ? -15.986 -10.915 35.109 1.00 92.25 478 GLU A CA 1
ATOM 3557 C C . GLU A 1 478 ? -16.492 -11.241 33.698 1.00 92.25 478 GLU A C 1
ATOM 3559 O O . GLU A 1 478 ? -16.753 -12.399 33.374 1.00 92.25 478 GLU A O 1
ATOM 3564 N N . SER A 1 479 ? -16.602 -10.227 32.833 1.00 91.81 479 SER A N 1
ATOM 3565 C CA . SER A 1 479 ? -16.996 -10.414 31.436 1.00 91.81 479 SER A CA 1
ATOM 3566 C C . SER A 1 479 ? -16.455 -9.305 30.540 1.00 91.81 479 SER A C 1
ATOM 3568 O O . SER A 1 479 ? -16.334 -8.161 30.967 1.00 91.81 479 SER A O 1
ATOM 3570 N N . ALA A 1 480 ? -16.163 -9.656 29.287 1.00 92.88 480 ALA A N 1
ATOM 3571 C CA . ALA A 1 480 ? -15.865 -8.721 28.210 1.00 92.88 480 ALA A CA 1
ATOM 3572 C C . ALA A 1 480 ? -16.685 -9.133 26.985 1.00 92.88 480 ALA A C 1
ATOM 3574 O O . ALA A 1 480 ? -16.490 -10.223 26.443 1.00 92.88 480 ALA A O 1
ATOM 3575 N N . VAL A 1 481 ? -17.631 -8.292 26.572 1.00 93.06 481 VAL A N 1
ATOM 3576 C CA . VAL A 1 481 ? -18.585 -8.612 25.504 1.00 93.06 481 VAL A CA 1
ATOM 3577 C C . VAL A 1 481 ? -18.517 -7.548 24.424 1.00 93.06 481 VAL A C 1
ATOM 3579 O O . VAL A 1 481 ? -18.741 -6.373 24.699 1.00 93.06 481 VAL A O 1
ATOM 3582 N N . LEU A 1 482 ? -18.254 -7.971 23.188 1.00 90.69 482 LEU A N 1
ATOM 3583 C CA . LEU A 1 482 ? -18.385 -7.135 22.001 1.00 90.69 482 LEU A CA 1
ATOM 3584 C C . LEU A 1 482 ? -19.767 -7.351 21.373 1.00 90.69 482 LEU A C 1
ATOM 3586 O O . LEU A 1 482 ? -20.125 -8.465 20.997 1.00 90.69 482 LEU A O 1
ATOM 3590 N N . THR A 1 483 ? -20.513 -6.263 21.214 1.00 88.94 483 THR A N 1
ATOM 3591 C CA . THR A 1 483 ? -21.742 -6.199 20.415 1.00 88.94 483 THR A CA 1
ATOM 3592 C C . THR A 1 483 ? -21.516 -5.276 19.230 1.00 88.94 483 THR A C 1
ATOM 3594 O O . THR A 1 483 ? -20.859 -4.252 19.371 1.00 88.94 483 THR A O 1
ATOM 3597 N N . TYR A 1 484 ? -22.015 -5.632 18.052 1.00 83.19 484 TYR A N 1
ATOM 3598 C CA . TYR A 1 484 ? -21.860 -4.834 16.836 1.00 83.19 484 TYR A CA 1
ATOM 3599 C C . TYR A 1 484 ? -23.013 -5.103 15.876 1.00 83.19 484 TYR A C 1
ATOM 3601 O O . TYR A 1 484 ? -23.790 -6.042 16.054 1.00 83.19 484 TYR A O 1
ATOM 3609 N N . GLN A 1 485 ? -23.133 -4.234 14.880 1.00 70.38 485 GLN A N 1
ATOM 3610 C CA . GLN A 1 485 ? -24.051 -4.385 13.763 1.00 70.38 485 GLN A CA 1
ATOM 3611 C C . GLN A 1 485 ? -23.280 -4.904 12.548 1.00 70.38 485 GLN A C 1
ATOM 3613 O O . GLN A 1 485 ? -22.133 -4.503 12.329 1.00 70.38 485 GLN A O 1
ATOM 3618 N N . ASN A 1 486 ? -23.931 -5.765 11.766 1.00 52.62 486 ASN A N 1
ATOM 3619 C CA . ASN A 1 486 ? -23.457 -6.160 10.440 1.00 52.62 486 ASN A CA 1
ATOM 3620 C C . ASN A 1 486 ? -23.922 -5.156 9.393 1.00 52.62 486 ASN A C 1
ATOM 3622 O O . ASN A 1 486 ? -25.144 -4.881 9.351 1.00 52.62 486 ASN A O 1
#

Sequence (486 aa):
MAHLKRLASCLLAVLLVVTLIPGGALQTAEATETPTLTPDPVVNSADNVTLSKTAVQTAIDEWEVTLQISGGGSTSVKPQIDIVLVTDYSESMNNHVYGGSICGSTSFLADEETKRVCAKCGSDDIEWKGFIIGYWQCEDCRSKNTVERKVTKGWWCSNCYHYYEGESRPESCTQNLSGEDLGSRQEIAQNAQVALVDSLVTKGINARIGVVQFGGLSKQKLALTAILNEDGTTNTTNVDAIKAAINAGKMDGLDSNSIDSGYWKGSSGGTNIEAGLIQGNKTLYPKRDSGSANQKFMILLSDGQPNVYSEDGSDSSEDGGYAATAAEKRATTIKNSHKTNFELYTVGFTTNVECLSNIASSSDKYYYAVGADLGSIFNNILNSILWVINNGTVTDIMGGMVDLITEQSDISYTPTSLNSTSSLPTPTQPSVSVSGDSISWNTGSYVSGSATMTYKVKLDPTAVSGAKSDSINVPLNESAVLTYQN

pLDDT: mean 79.83, std 16.12, range [31.72, 98.69]

Radius of gyration: 34.24 Å; chains: 1; bounding box: 102×56×94 Å

Secondary structure (DSSP, 8-state):
-HHHHHHHHHHHHHHHHHTSS-S---------PPPEE-PPPEEETTTTEEEEEEEEE-SSSEEEEEEEEEE----S-PPPEEEEEEEE-SGGGGSEEEEEEE-----EEEEEEEEEEETTT----EEEE-SSS-EEEETTT----EEEEEEEEEEEETTT--EEESSSPPSS--PEEEEEEEEEHHHHHHHHHHHHHHHHHHTT--EEEEEEEESSSEEEEEEEEESB-TTSSB-HHHHHHHHHHHHPPPPTTTT-----EETTTT------HHHHHHHHHHHHS-TTTTT--SEEEEEEEESS---EESTT--EE-SSSHHHHHHHHHHHHHHHHHSTTTEEEEEEEESS--HHHHHHSSSGGGEEEE-GGGHHHHHHHHHHHHSEEEEEEEEEEEE-TTEEE-S-GGG-EEE-S--PPPTTSS-PPPPEEEEETTEEEEEEEEEEESEEEEEEEEEE-HHHHHT-SSS-----SEEEEEEEEE-

Foldseek 3Di:
DVVVVVVVVVVVVVVVVVVPPPPPDPDPPDPPQFDKDWDDWDADPVFRKIWTKMWTDPDPFKIKIKIKIFGGFDDDDDFEAEEEEQEEQFPLQQDWAFDWDFQFDQDKDFPKDKAKAAPPPRHRQWDWDDDPDTAIARPVPRDSRIDIDIAGQWIQRPRQRDIGGDRDRDRGRRDTHRGDGLGGNLVLQLVLVLLLLVVCLVRLHFYWYWYKYAWLAIDTLGAGFTQADPRSHGPVVRSVSRSCSSPDHDDPCNFVFQACEEDQHRGTIWAQLLLSLVVSLCRQQPPVCVPRLHQYEYEYEDADQGFFYDNRRHHGYPVSPVSLVSNLVSLVVSCVVPVFRYWYAYEHENDDHPSSCSSGPHNVRYYYDYRPCSNVNSVVVSLQAAWRFFFKKKKWAFFPQKAFPFDQVRKDKPPQAHGDTPPDPGKAGWGWDDDGRMIITGNIGIDGRMMMIMGMMGGHVCQVVPDPDPDGDTGRTPDIDMDGDD